Protein AF-A0A1Q9NKZ4-F1 (afdb_monomer)

Structure (mmCIF, N/CA/C/O backbone):
data_AF-A0A1Q9NKZ4-F1
#
_entry.id   AF-A0A1Q9NKZ4-F1
#
loop_
_atom_site.group_PDB
_atom_site.id
_atom_site.type_symbol
_atom_site.label_atom_id
_atom_site.label_alt_id
_atom_site.label_comp_id
_atom_site.label_asym_id
_atom_site.label_entity_id
_atom_site.label_seq_id
_atom_site.pdbx_PDB_ins_code
_atom_site.Cartn_x
_atom_site.Cartn_y
_atom_site.Cartn_z
_atom_site.occupancy
_atom_site.B_iso_or_equiv
_atom_site.auth_seq_id
_atom_site.auth_comp_id
_atom_site.auth_asym_id
_atom_site.auth_atom_id
_atom_site.pdbx_PDB_model_num
ATOM 1 N N . MET A 1 1 ? -0.875 -18.497 0.928 1.00 73.12 1 MET A N 1
ATOM 2 C CA . MET A 1 1 ? -2.050 -17.996 1.676 1.00 73.12 1 MET A CA 1
ATOM 3 C C . MET A 1 1 ? -1.847 -16.535 2.075 1.00 73.12 1 MET A C 1
ATOM 5 O O . MET A 1 1 ? -0.820 -16.204 2.656 1.00 73.12 1 MET A O 1
ATOM 9 N N . ALA A 1 2 ? -2.786 -15.655 1.730 1.00 80.00 2 ALA A N 1
ATOM 10 C CA . ALA A 1 2 ? -2.734 -14.217 1.984 1.00 80.00 2 ALA A CA 1
ATOM 11 C C . ALA A 1 2 ? -3.892 -13.766 2.884 1.00 80.00 2 ALA A C 1
ATOM 13 O O . ALA A 1 2 ? -4.995 -14.306 2.814 1.00 80.00 2 ALA A O 1
ATOM 14 N N . LEU A 1 3 ? -3.648 -12.725 3.686 1.00 79.56 3 LEU A N 1
ATOM 15 C CA . LEU A 1 3 ? -4.681 -12.035 4.457 1.00 79.56 3 LEU A CA 1
ATOM 16 C C . LEU A 1 3 ? -4.983 -10.677 3.833 1.00 79.56 3 LEU A C 1
ATOM 18 O O . LEU A 1 3 ? -4.076 -9.881 3.571 1.00 79.56 3 LEU A O 1
ATOM 22 N N . ARG A 1 4 ? -6.266 -10.387 3.616 1.00 81.00 4 ARG A N 1
ATOM 23 C CA . ARG A 1 4 ? -6.719 -9.086 3.122 1.00 81.00 4 ARG A CA 1
ATOM 24 C C . ARG A 1 4 ? -7.799 -8.502 3.993 1.00 81.00 4 ARG A C 1
ATOM 26 O O . ARG A 1 4 ? -8.715 -9.177 4.443 1.00 81.00 4 ARG A O 1
ATOM 33 N N . THR A 1 5 ? -7.703 -7.195 4.144 1.00 84.19 5 THR A N 1
ATOM 34 C CA . THR A 1 5 ? -8.492 -6.458 5.106 1.00 84.19 5 THR A CA 1
ATOM 35 C C . THR A 1 5 ? -9.286 -5.379 4.396 1.00 84.19 5 THR A C 1
ATOM 37 O O . THR A 1 5 ? -8.714 -4.552 3.685 1.00 84.19 5 THR A O 1
ATOM 40 N N . TYR A 1 6 ? -10.601 -5.373 4.599 1.00 84.00 6 TYR A N 1
ATOM 41 C CA . TYR A 1 6 ? -11.506 -4.406 3.992 1.00 84.00 6 TYR A CA 1
ATOM 42 C C . TYR A 1 6 ? -12.387 -3.763 5.049 1.00 84.00 6 TYR A C 1
ATOM 44 O O . TYR A 1 6 ? -13.108 -4.450 5.766 1.00 84.00 6 TYR A O 1
ATOM 52 N N . THR A 1 7 ? -12.360 -2.436 5.111 1.00 84.12 7 THR A N 1
ATOM 53 C CA . THR A 1 7 ? -13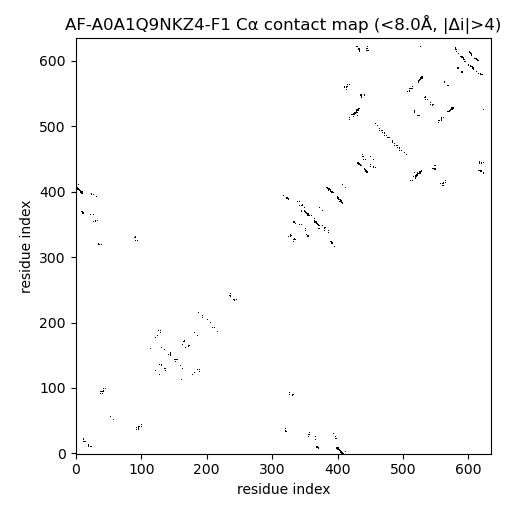.231 -1.668 5.998 1.00 84.12 7 THR A CA 1
ATOM 54 C C . THR A 1 7 ? -14.504 -1.269 5.258 1.00 84.12 7 THR A C 1
ATOM 56 O O . THR A 1 7 ? -14.454 -0.788 4.125 1.00 84.12 7 THR A O 1
ATOM 59 N N . THR A 1 8 ? -15.647 -1.483 5.896 1.00 85.56 8 THR A N 1
ATOM 60 C CA . THR A 1 8 ? -16.970 -1.094 5.416 1.00 85.56 8 THR A CA 1
ATOM 61 C C . THR A 1 8 ? -17.792 -0.516 6.564 1.00 85.56 8 THR A C 1
ATOM 63 O O . THR A 1 8 ? -17.662 -0.943 7.710 1.00 85.56 8 THR A O 1
ATOM 66 N N . GLY A 1 9 ? -18.647 0.457 6.259 1.00 85.81 9 GLY A N 1
ATOM 67 C CA . GLY A 1 9 ? -19.588 0.999 7.232 1.00 85.81 9 GLY A CA 1
ATOM 68 C C . GLY A 1 9 ? -20.774 0.061 7.460 1.00 85.81 9 GLY A C 1
ATOM 69 O O . GLY A 1 9 ? -21.136 -0.754 6.603 1.00 85.81 9 GLY A O 1
ATOM 70 N N . LEU A 1 10 ? -21.431 0.213 8.606 1.00 88.69 10 LEU A N 1
ATOM 71 C CA . LEU A 1 10 ? -22.692 -0.467 8.884 1.00 88.69 10 LEU A CA 1
ATOM 72 C C . LEU A 1 10 ? -23.854 0.149 8.096 1.00 88.69 10 LEU A C 1
ATOM 74 O O . LEU A 1 10 ? -24.094 1.356 8.117 1.00 88.69 10 LEU A O 1
ATOM 78 N N . SER A 1 11 ? -24.609 -0.694 7.390 1.00 91.31 11 SER A N 1
ATOM 79 C CA . SER A 1 11 ? -25.765 -0.263 6.613 1.00 91.31 11 SER A CA 1
ATOM 80 C C . SER A 1 11 ? -27.011 -0.205 7.490 1.00 91.31 11 SER A C 1
ATOM 82 O O . SER A 1 11 ? -27.453 -1.215 8.036 1.00 91.31 11 SER A O 1
ATOM 84 N N . LEU A 1 12 ? -27.604 0.989 7.554 1.00 92.00 12 LEU A N 1
ATOM 85 C CA . LEU A 1 12 ? -28.884 1.263 8.214 1.00 92.00 12 LEU A CA 1
ATOM 86 C C . LEU A 1 12 ? -30.020 1.496 7.207 1.00 92.00 12 LEU A C 1
ATOM 88 O O . LEU A 1 12 ? -31.073 2.012 7.565 1.00 92.00 12 LEU A O 1
ATOM 92 N N . LYS A 1 13 ? -29.811 1.172 5.923 1.00 90.94 13 LYS A N 1
ATOM 93 C CA . LYS A 1 13 ? -30.791 1.466 4.862 1.00 90.94 13 LYS A CA 1
ATOM 94 C C . LYS A 1 13 ? -32.123 0.731 5.054 1.00 90.94 13 LYS A C 1
ATOM 96 O O . LYS A 1 13 ? -33.123 1.202 4.533 1.00 90.94 13 LYS A O 1
ATOM 101 N N . HIS A 1 14 ? -32.124 -0.384 5.787 1.00 92.50 14 HIS A N 1
ATOM 102 C CA . HIS A 1 14 ? -33.332 -1.140 6.129 1.00 92.50 14 HIS A CA 1
ATOM 103 C C . HIS A 1 14 ? -34.149 -0.515 7.265 1.00 92.50 14 HIS A C 1
ATOM 105 O O . HIS A 1 14 ? -35.257 -0.972 7.498 1.00 92.50 14 HIS A O 1
ATOM 111 N N . PHE A 1 15 ? -33.633 0.513 7.946 1.00 92.44 15 PHE A N 1
ATOM 112 C CA . PHE A 1 15 ? -34.427 1.327 8.864 1.00 92.44 15 PHE A CA 1
ATOM 113 C C . PHE A 1 15 ? -35.112 2.485 8.115 1.00 92.44 15 PHE A C 1
ATOM 115 O O . PHE A 1 15 ? -34.495 3.051 7.189 1.00 92.44 15 PHE A O 1
ATOM 122 N N . PRO A 1 16 ? -36.324 2.890 8.545 1.00 94.75 16 PRO A N 1
ATOM 123 C CA . PRO A 1 16 ? -36.977 4.126 8.119 1.00 94.75 16 PRO A CA 1
ATOM 124 C C . PRO A 1 16 ? -36.051 5.345 8.235 1.00 94.75 16 PRO A C 1
ATOM 126 O O . PRO A 1 16 ? -35.222 5.441 9.142 1.00 94.75 16 PRO A O 1
ATOM 129 N N . GLN A 1 17 ? -36.143 6.286 7.291 1.00 92.81 17 GLN A N 1
ATOM 130 C CA . GLN A 1 17 ? -35.188 7.398 7.185 1.00 92.81 17 GLN A CA 1
ATOM 131 C C . GLN A 1 17 ? -35.149 8.293 8.434 1.00 92.81 17 GLN A C 1
ATOM 133 O O . GLN A 1 17 ? -34.065 8.722 8.836 1.00 92.81 17 GLN A O 1
ATOM 138 N N . ASN A 1 18 ? -36.303 8.523 9.059 1.00 93.31 18 ASN A N 1
ATOM 139 C CA . ASN A 1 18 ? -36.465 9.258 10.317 1.00 93.31 18 ASN A CA 1
ATOM 140 C C . ASN A 1 18 ? -35.769 8.566 11.508 1.00 93.31 18 ASN A C 1
ATOM 142 O O . ASN A 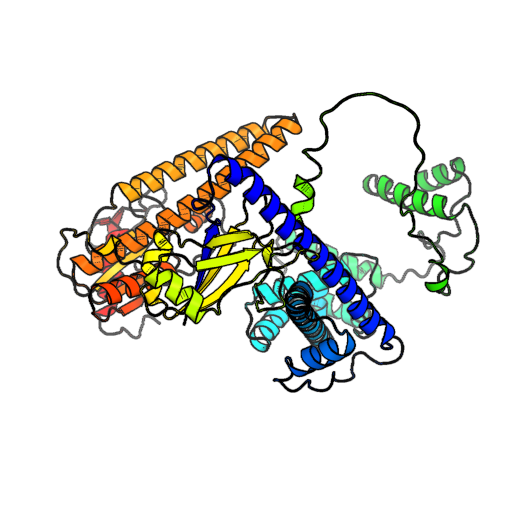1 18 ? -35.218 9.242 12.376 1.00 93.31 18 ASN A O 1
ATOM 146 N N . GLU A 1 19 ? -35.698 7.234 11.525 1.00 93.69 19 GLU A N 1
ATOM 147 C CA . GLU A 1 19 ? -35.093 6.463 12.619 1.00 93.69 19 GLU A CA 1
ATOM 148 C C . GLU A 1 19 ? -33.574 6.309 12.500 1.00 93.69 19 GLU A C 1
ATOM 150 O O . GLU A 1 19 ? -32.872 6.198 13.511 1.00 93.69 19 GLU A O 1
ATOM 155 N N . ARG A 1 20 ? -33.031 6.343 11.274 1.00 93.69 20 ARG A N 1
ATOM 156 C CA . ARG A 1 20 ? -31.603 6.073 11.000 1.00 93.69 20 ARG A CA 1
ATOM 157 C C . ARG A 1 20 ? -30.660 6.876 11.889 1.00 93.69 20 ARG A C 1
ATOM 159 O O . ARG A 1 20 ? -29.646 6.347 12.336 1.00 93.69 20 ARG A O 1
ATOM 166 N N . ARG A 1 21 ? -30.975 8.147 12.161 1.00 92.06 21 ARG A N 1
ATOM 167 C CA . ARG A 1 21 ? -30.136 9.016 13.004 1.00 92.06 21 ARG A CA 1
ATOM 168 C C . ARG A 1 21 ? -30.126 8.566 14.466 1.00 92.06 21 ARG A C 1
ATOM 170 O O . ARG A 1 21 ? -29.067 8.604 15.091 1.00 92.06 21 ARG A O 1
ATOM 177 N N . SER A 1 22 ? -31.276 8.143 14.991 1.00 93.38 22 SER A N 1
ATOM 178 C CA . SER A 1 22 ? -31.408 7.619 16.355 1.00 93.38 22 SER A CA 1
ATOM 179 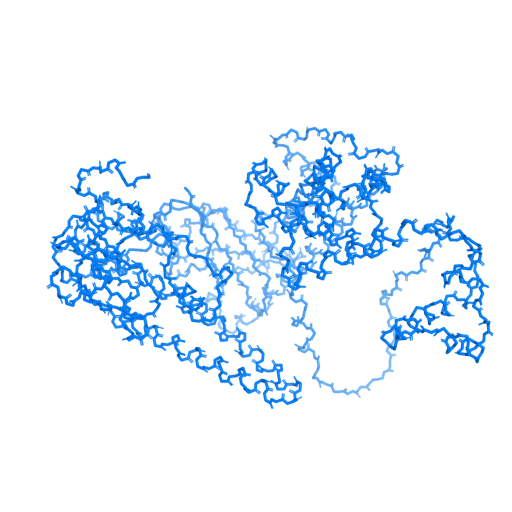C C . SER A 1 22 ? -30.664 6.290 16.497 1.00 93.38 22 SER A C 1
ATOM 181 O O . SER A 1 22 ? -29.792 6.157 17.356 1.00 93.38 22 SER A O 1
ATOM 183 N N . VAL A 1 23 ? -30.893 5.361 15.561 1.00 92.81 23 VAL A N 1
ATOM 184 C CA . VAL A 1 23 ? -30.215 4.057 15.516 1.00 92.81 23 VAL A CA 1
ATOM 185 C C . VAL A 1 23 ? -28.698 4.222 15.445 1.00 92.81 23 VAL A C 1
ATOM 187 O O . VAL A 1 23 ? -27.968 3.584 16.198 1.00 92.81 23 VAL A O 1
ATOM 190 N N . LYS A 1 24 ? -28.216 5.126 14.587 1.00 92.69 24 LYS A N 1
ATOM 191 C CA . LYS A 1 24 ? -26.790 5.421 14.424 1.00 92.69 24 LYS A CA 1
ATOM 192 C C . LYS A 1 24 ? -26.151 5.948 15.717 1.00 92.69 24 LYS A C 1
ATOM 194 O O . LYS A 1 24 ? -25.075 5.496 16.095 1.00 92.69 24 LYS A O 1
ATOM 199 N N . ARG A 1 25 ? -26.826 6.857 16.431 1.00 91.56 25 ARG A N 1
ATOM 200 C CA . ARG A 1 25 ? -26.368 7.357 17.742 1.00 91.56 25 ARG A CA 1
ATOM 201 C C . ARG A 1 25 ? -26.364 6.261 18.804 1.00 91.56 25 ARG A C 1
ATOM 203 O O . ARG A 1 25 ? -25.376 6.132 19.518 1.00 91.56 25 ARG A O 1
ATOM 210 N N . ARG A 1 26 ? -27.435 5.463 18.889 1.00 92.88 26 ARG A N 1
ATOM 211 C CA . ARG A 1 26 ? -27.538 4.360 19.857 1.00 92.88 26 ARG A CA 1
ATOM 212 C C . ARG A 1 26 ? -26.445 3.319 19.613 1.00 92.88 26 ARG A C 1
ATOM 214 O O . ARG A 1 26 ? -25.770 2.918 20.549 1.00 92.88 26 ARG A O 1
ATOM 221 N N . LEU A 1 27 ? -26.204 2.955 18.355 1.00 89.69 27 LEU A N 1
ATOM 222 C CA . LEU A 1 27 ? -25.117 2.065 17.952 1.00 89.69 27 LEU A CA 1
ATOM 223 C C . LEU A 1 27 ? -23.740 2.613 18.359 1.00 89.69 27 LEU A C 1
ATOM 225 O O . LEU A 1 27 ? -22.953 1.890 18.965 1.00 89.69 27 LEU A O 1
ATOM 229 N N . ALA A 1 28 ? -23.452 3.884 18.062 1.00 87.06 28 ALA A N 1
ATOM 230 C CA . ALA A 1 28 ? -22.193 4.511 18.459 1.00 87.06 28 ALA A CA 1
ATOM 231 C C . ALA A 1 28 ? -22.022 4.526 19.988 1.00 87.06 28 ALA A C 1
ATOM 233 O O . ALA A 1 28 ? -20.943 4.208 20.481 1.00 87.06 28 ALA A O 1
ATOM 234 N N . ALA A 1 29 ? -23.091 4.816 20.735 1.00 87.38 29 ALA A N 1
ATOM 235 C CA . ALA A 1 29 ? -23.091 4.778 22.195 1.00 87.38 29 ALA A CA 1
ATOM 236 C C . ALA A 1 29 ? -22.819 3.368 22.745 1.00 87.38 29 ALA A C 1
ATOM 238 O O . ALA A 1 29 ? -22.001 3.231 23.650 1.00 87.38 29 ALA A O 1
ATOM 239 N N . ILE A 1 30 ? -23.425 2.321 22.167 1.00 84.62 30 ILE A N 1
ATOM 240 C CA . ILE A 1 30 ? -23.132 0.923 22.529 1.00 84.62 30 ILE A CA 1
ATOM 241 C C . ILE A 1 30 ? -21.640 0.640 22.330 1.00 84.62 30 ILE A C 1
ATOM 243 O O . ILE A 1 30 ? -20.971 0.184 23.252 1.00 84.62 30 ILE A O 1
ATOM 247 N N . VAL A 1 31 ? -21.085 0.946 21.152 1.00 79.38 31 VAL A N 1
ATOM 248 C CA . VAL A 1 31 ? -19.670 0.661 20.858 1.00 79.38 31 VAL A CA 1
ATOM 249 C C . VAL A 1 31 ? -18.724 1.491 21.732 1.00 79.38 31 VAL A C 1
ATOM 251 O O . VAL A 1 31 ? -17.673 0.990 22.116 1.00 79.38 31 VAL A O 1
ATOM 254 N N . LEU A 1 32 ? -19.086 2.723 22.101 1.00 76.75 32 LEU A N 1
ATOM 255 C CA . LEU A 1 32 ? -18.313 3.545 23.039 1.00 76.75 32 LEU A CA 1
ATOM 256 C C . LEU A 1 32 ? -18.396 3.052 24.486 1.00 76.75 32 LEU A C 1
ATOM 258 O O . LEU A 1 32 ? -17.395 3.129 25.186 1.00 76.75 32 LEU A O 1
ATOM 262 N N . GLN A 1 33 ? -19.534 2.522 24.936 1.00 80.12 33 GLN A N 1
ATOM 263 C CA . GLN A 1 33 ? -19.623 1.909 26.263 1.00 80.12 33 GLN A CA 1
ATOM 264 C C . GLN A 1 33 ? -18.733 0.663 26.325 1.00 80.12 33 GLN A C 1
ATOM 266 O O . GLN A 1 33 ? -17.934 0.509 27.244 1.00 80.12 33 GLN A O 1
ATOM 271 N N . LEU A 1 34 ? -18.805 -0.193 25.299 1.00 67.69 34 LEU A N 1
ATOM 272 C CA . LEU A 1 34 ? -17.916 -1.351 25.173 1.00 67.69 34 LEU A CA 1
ATOM 273 C C . LEU A 1 34 ? -16.448 -0.914 25.091 1.00 67.69 34 LEU A C 1
ATOM 275 O O . LEU A 1 34 ? -15.596 -1.527 25.740 1.00 67.69 34 LEU A O 1
ATOM 279 N N . SER A 1 35 ? -16.200 0.164 24.331 1.00 62.88 35 SER A N 1
ATOM 280 C CA . SER A 1 35 ? -15.070 1.112 24.386 1.00 62.88 35 SER A CA 1
ATOM 281 C C . SER A 1 35 ? -14.277 1.133 25.686 1.00 62.88 35 SER A C 1
ATOM 283 O O . SER A 1 35 ? -13.170 0.610 25.875 1.00 62.88 35 SER A O 1
ATOM 285 N N . ASP A 1 36 ? -14.968 1.786 26.603 1.00 64.06 36 ASP A N 1
ATOM 286 C CA . ASP A 1 36 ? -14.451 2.267 27.857 1.00 64.06 36 ASP A CA 1
ATOM 287 C C . ASP A 1 36 ? -14.375 1.120 28.863 1.00 64.06 36 ASP A C 1
ATOM 289 O O . ASP A 1 36 ? -13.363 0.992 29.545 1.00 64.06 36 ASP A O 1
ATOM 293 N N . GLU A 1 37 ? -15.356 0.213 28.876 1.00 63.00 37 GLU A N 1
ATOM 294 C CA . GLU A 1 37 ? 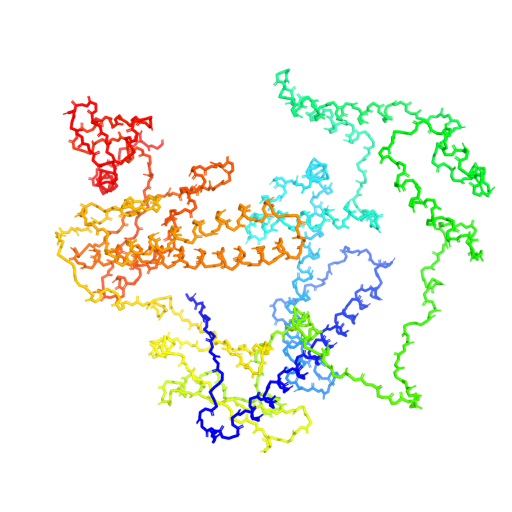-15.322 -0.976 29.735 1.00 63.00 37 GLU A CA 1
ATOM 295 C C . GLU A 1 37 ? -14.153 -1.910 29.396 1.00 63.00 37 GLU A C 1
ATOM 297 O O . GLU A 1 37 ? -13.439 -2.357 30.292 1.00 63.00 37 GLU A O 1
ATOM 302 N N . ASN A 1 38 ? -13.874 -2.154 28.111 1.00 56.78 38 ASN A N 1
ATOM 303 C CA . ASN A 1 38 ? -12.711 -2.957 27.719 1.00 56.78 38 ASN A CA 1
ATOM 304 C C . ASN A 1 38 ? -11.395 -2.287 28.135 1.00 56.78 38 ASN A C 1
ATOM 306 O O . ASN A 1 38 ? -10.485 -2.947 28.622 1.00 56.78 38 ASN A O 1
ATOM 310 N N . THR A 1 39 ? -11.311 -0.963 27.984 1.00 53.22 39 THR A N 1
ATOM 311 C CA . THR A 1 39 ? -10.132 -0.192 28.396 1.00 53.22 39 THR A CA 1
ATOM 312 C C . THR A 1 39 ? -9.920 -0.279 29.909 1.00 53.22 39 THR A C 1
ATOM 314 O O . THR A 1 39 ? -8.810 -0.589 30.335 1.00 53.22 39 THR A O 1
ATOM 317 N N . LYS A 1 40 ? -10.978 -0.099 30.716 1.00 59.50 40 LYS A N 1
ATOM 318 C CA . LYS A 1 40 ? -10.930 -0.258 32.180 1.00 59.50 40 LYS A CA 1
ATOM 319 C C . LYS A 1 40 ? -10.479 -1.662 32.578 1.00 59.50 40 LYS A C 1
ATOM 321 O O . LYS A 1 40 ? -9.603 -1.799 33.424 1.00 59.50 40 LYS A O 1
ATOM 326 N N . HIS A 1 41 ? -11.028 -2.701 31.947 1.00 52.75 41 HIS A N 1
ATOM 327 C CA . HIS A 1 41 ? -10.643 -4.085 32.226 1.00 52.75 41 HIS A CA 1
ATOM 328 C C . HIS A 1 41 ? -9.199 -4.386 31.825 1.00 52.75 41 HIS A C 1
ATOM 330 O O . HIS A 1 41 ? -8.467 -4.969 32.617 1.00 52.75 41 HIS A O 1
ATOM 336 N N . CYS A 1 42 ? -8.751 -3.960 30.640 1.00 49.00 42 CYS A N 1
ATOM 337 C CA . CYS A 1 42 ? -7.352 -4.107 30.240 1.00 49.00 42 CYS A CA 1
ATOM 338 C C . CYS A 1 42 ? -6.414 -3.355 31.190 1.00 49.00 42 CYS A C 1
ATOM 340 O O . CYS A 1 42 ? -5.367 -3.889 31.525 1.00 49.00 42 CYS A O 1
ATOM 342 N N . GLN A 1 43 ? -6.777 -2.155 31.651 1.00 51.22 43 GLN A N 1
ATOM 343 C CA . GLN A 1 43 ? -5.992 -1.395 32.629 1.00 51.22 43 GLN A CA 1
ATOM 344 C C . GLN A 1 43 ? -5.951 -2.077 33.996 1.00 51.22 43 GLN A C 1
ATOM 346 O O . GLN A 1 43 ? -4.877 -2.158 34.585 1.00 51.22 43 GLN A O 1
ATOM 351 N N . LYS A 1 44 ? -7.092 -2.579 34.481 1.00 52.94 44 LYS A N 1
ATOM 352 C CA . LYS A 1 44 ? -7.190 -3.325 35.739 1.00 52.94 44 LYS A CA 1
ATOM 353 C C . LYS A 1 44 ? -6.353 -4.598 35.677 1.00 52.94 44 LYS A C 1
ATOM 355 O O . LYS A 1 44 ? -5.535 -4.816 36.553 1.00 52.94 44 LYS A O 1
ATOM 360 N N . HIS A 1 45 ? -6.491 -5.389 34.618 1.00 49.25 45 HIS A N 1
ATOM 361 C CA . HIS A 1 45 ? -5.722 -6.619 34.468 1.00 49.25 45 HIS A CA 1
ATOM 362 C C . HIS A 1 45 ? -4.246 -6.369 34.157 1.00 49.25 45 HIS A C 1
ATOM 364 O O . HIS A 1 45 ? -3.406 -7.146 34.581 1.00 49.25 45 HIS A O 1
ATOM 370 N N . ALA A 1 46 ? -3.898 -5.293 33.448 1.00 45.47 46 ALA A N 1
ATOM 371 C CA . ALA A 1 46 ? -2.505 -4.883 33.311 1.00 45.47 46 ALA A CA 1
ATOM 372 C C . ALA A 1 46 ? -1.918 -4.519 34.678 1.00 45.47 46 ALA A C 1
ATOM 374 O O . ALA A 1 46 ? -0.812 -4.948 34.968 1.00 45.47 46 ALA A O 1
ATOM 375 N N . HIS A 1 47 ? -2.665 -3.806 35.528 1.00 48.84 47 HIS A N 1
ATOM 376 C CA . HIS A 1 47 ? -2.263 -3.568 36.915 1.00 48.84 47 HIS A CA 1
ATOM 377 C C . HIS A 1 47 ? -2.168 -4.865 37.713 1.00 48.84 47 HIS A C 1
ATOM 379 O O . HIS A 1 47 ? -1.188 -5.041 38.406 1.00 48.84 47 HIS A O 1
ATOM 385 N N . GLU A 1 48 ? -3.117 -5.794 37.600 1.00 47.97 48 GLU A N 1
ATOM 386 C CA . GLU A 1 48 ? -3.051 -7.087 38.297 1.00 47.97 48 GLU A CA 1
ATOM 387 C C . GLU A 1 48 ? -1.871 -7.938 37.823 1.00 47.97 48 GLU A C 1
ATOM 389 O O . GLU A 1 48 ? -1.242 -8.586 38.640 1.00 47.97 48 GLU A O 1
ATOM 394 N N . VAL A 1 49 ? -1.541 -7.930 36.527 1.00 44.97 49 VAL A N 1
ATOM 395 C CA . VAL A 1 49 ? -0.369 -8.634 35.985 1.00 44.97 49 VAL A CA 1
ATOM 396 C C . VAL A 1 49 ? 0.918 -7.948 36.422 1.00 44.97 49 VAL A C 1
ATOM 398 O O . VAL A 1 49 ? 1.855 -8.632 36.799 1.00 44.97 49 VAL A O 1
ATOM 401 N N . VAL A 1 50 ? 0.980 -6.616 36.387 1.00 44.56 50 VAL A N 1
ATOM 402 C CA . VAL A 1 50 ? 2.133 -5.853 36.883 1.00 44.56 50 VAL A CA 1
ATOM 403 C C . VAL A 1 50 ? 2.315 -6.094 38.379 1.00 44.56 50 VAL A C 1
ATOM 405 O O . VAL A 1 50 ? 3.413 -6.432 38.787 1.00 44.56 50 VAL A O 1
ATOM 408 N N . ASN A 1 51 ? 1.246 -6.016 39.168 1.00 47.12 51 ASN A N 1
ATOM 409 C CA . ASN A 1 51 ? 1.263 -6.299 40.598 1.00 47.12 51 ASN A CA 1
ATOM 410 C C . ASN A 1 51 ? 1.606 -7.758 40.862 1.00 47.12 51 ASN A C 1
ATOM 412 O O . ASN A 1 51 ? 2.430 -7.998 41.709 1.00 47.12 51 ASN A O 1
ATOM 416 N N . TYR A 1 52 ? 1.079 -8.727 40.114 1.00 43.19 52 TYR A N 1
ATOM 417 C CA . TYR A 1 52 ? 1.483 -10.129 40.241 1.00 43.19 52 TYR A CA 1
ATOM 418 C C . TYR A 1 52 ? 2.970 -10.306 39.923 1.00 43.19 52 TYR A C 1
ATOM 420 O O . TYR A 1 52 ? 3.669 -10.981 40.657 1.00 43.19 52 TYR A O 1
ATOM 428 N N . LEU A 1 53 ? 3.480 -9.674 38.864 1.00 40.84 53 LEU A N 1
ATOM 429 C CA . LEU A 1 53 ? 4.903 -9.723 38.523 1.00 40.84 53 LEU A CA 1
ATOM 430 C C . LEU A 1 53 ? 5.786 -9.023 39.568 1.00 40.84 53 LEU A C 1
ATOM 432 O O . LEU A 1 53 ? 6.937 -9.406 39.704 1.00 40.84 53 LEU A O 1
ATOM 436 N N . ILE A 1 54 ? 5.267 -8.019 40.279 1.00 43.91 54 ILE A N 1
ATOM 437 C CA . ILE A 1 54 ? 5.964 -7.303 41.360 1.00 43.91 54 ILE A CA 1
ATOM 438 C C . ILE A 1 54 ? 5.865 -8.073 42.693 1.00 43.91 54 ILE A C 1
ATOM 440 O O . ILE A 1 54 ? 6.869 -8.222 43.378 1.00 43.91 54 ILE A O 1
ATOM 444 N N . ASP A 1 55 ? 4.680 -8.589 43.031 1.00 41.81 55 ASP A N 1
ATOM 445 C CA . ASP A 1 55 ? 4.331 -9.303 44.269 1.00 41.81 55 ASP A CA 1
ATOM 446 C C . ASP A 1 55 ? 4.807 -10.766 44.257 1.00 41.81 55 ASP A C 1
ATOM 448 O O . ASP A 1 55 ? 4.919 -11.375 45.316 1.00 41.81 55 ASP A O 1
ATOM 452 N N . GLN A 1 56 ? 5.129 -11.348 43.093 1.00 39.25 56 GLN A N 1
ATOM 453 C CA . GLN A 1 56 ? 5.819 -12.646 42.980 1.00 39.25 56 GLN A CA 1
ATOM 454 C C . GLN A 1 56 ? 7.325 -12.556 43.299 1.00 39.25 56 GLN A C 1
ATOM 456 O O . GLN A 1 56 ? 8.125 -13.284 42.723 1.00 39.25 56 GLN A O 1
ATOM 461 N N . ASP A 1 57 ? 7.702 -11.709 44.258 1.00 38.56 57 ASP A N 1
ATOM 462 C CA . ASP A 1 57 ? 9.003 -11.768 44.929 1.00 38.56 57 ASP A CA 1
ATOM 463 C C . ASP A 1 57 ? 10.216 -11.541 43.996 1.00 38.56 57 ASP A C 1
ATOM 465 O O . ASP A 1 57 ? 11.188 -12.299 43.990 1.00 38.56 57 ASP A O 1
ATOM 469 N N . ILE A 1 58 ? 10.200 -10.439 43.230 1.00 40.50 58 ILE A N 1
ATOM 470 C CA . ILE A 1 58 ? 11.410 -9.942 42.533 1.00 40.50 58 ILE A CA 1
ATOM 471 C C . ILE A 1 58 ? 12.519 -9.564 43.534 1.00 40.50 58 ILE A C 1
ATOM 473 O O . ILE A 1 58 ? 13.694 -9.562 43.171 1.00 40.50 58 ILE A O 1
ATOM 477 N N . ASP A 1 59 ? 12.175 -9.295 44.795 1.00 39.66 59 ASP A N 1
ATOM 478 C CA . ASP A 1 59 ? 13.167 -8.964 45.819 1.00 39.66 59 ASP A CA 1
ATOM 479 C C . ASP A 1 59 ? 13.904 -10.198 46.378 1.00 39.66 59 ASP A C 1
ATOM 481 O O . ASP A 1 59 ? 14.985 -10.026 46.939 1.00 39.66 59 ASP A O 1
ATOM 485 N N . ASN A 1 60 ? 13.408 -11.431 46.175 1.00 36.22 60 ASN A N 1
ATOM 486 C CA . ASN A 1 60 ? 14.061 -12.645 46.697 1.00 36.22 60 ASN A CA 1
ATOM 487 C C . ASN A 1 60 ? 14.357 -13.743 45.665 1.00 36.22 60 ASN A C 1
ATOM 489 O O . ASN A 1 60 ? 15.206 -14.594 45.936 1.00 36.22 60 ASN A O 1
ATOM 493 N N . HIS A 1 61 ? 13.753 -13.720 44.474 1.00 32.34 61 HIS A N 1
ATOM 494 C CA . HIS A 1 61 ? 14.113 -14.644 43.401 1.00 32.34 61 HIS A CA 1
ATOM 495 C C . HIS A 1 61 ? 14.803 -13.918 42.250 1.00 32.34 61 HIS A C 1
ATOM 497 O O . HIS A 1 61 ? 14.234 -13.098 41.530 1.00 32.34 61 HIS A O 1
ATOM 503 N N . CYS A 1 62 ? 16.078 -14.267 42.081 1.00 35.19 62 CYS A N 1
ATOM 504 C CA . CYS A 1 62 ? 16.885 -13.943 40.921 1.00 35.19 62 CYS A CA 1
ATOM 505 C C . CYS A 1 62 ? 16.050 -14.175 39.649 1.00 35.19 62 CYS A C 1
ATOM 507 O O . CYS A 1 62 ? 15.485 -15.250 39.459 1.00 35.19 62 CYS A O 1
ATOM 509 N N . VAL A 1 63 ? 16.017 -13.197 38.740 1.00 38.34 63 VAL A N 1
ATOM 510 C CA . VAL A 1 63 ? 15.325 -13.236 37.428 1.00 38.34 63 VAL A CA 1
ATOM 511 C C . VAL A 1 63 ? 15.776 -14.427 36.537 1.00 38.34 63 VAL A C 1
ATOM 513 O O . VAL A 1 63 ? 15.280 -14.607 35.424 1.00 38.34 63 VAL A O 1
ATOM 516 N N . MET A 1 64 ? 16.702 -15.246 37.037 1.00 36.06 64 MET A N 1
ATOM 517 C CA . MET A 1 64 ? 17.363 -16.395 36.429 1.00 36.06 64 MET A CA 1
ATOM 518 C C . MET A 1 64 ? 16.594 -17.714 36.534 1.00 36.06 64 MET A C 1
ATOM 520 O O . MET A 1 64 ? 16.971 -18.647 35.827 1.00 36.06 64 MET A O 1
ATOM 524 N N . ASP A 1 65 ? 15.531 -17.828 37.337 1.00 32.22 65 ASP A N 1
ATOM 525 C CA . ASP A 1 65 ? 14.768 -19.076 37.304 1.00 32.22 65 ASP A CA 1
ATOM 526 C C . ASP A 1 65 ? 14.012 -19.193 35.968 1.00 32.22 65 ASP A C 1
ATOM 528 O O . ASP A 1 65 ? 13.323 -18.249 35.545 1.00 32.22 65 ASP A O 1
ATOM 532 N N . PRO A 1 66 ? 14.152 -20.326 35.252 1.00 32.88 66 PRO A N 1
ATOM 533 C CA . PRO A 1 66 ? 13.415 -20.552 34.026 1.00 32.88 66 PRO A CA 1
ATOM 534 C C . PRO A 1 66 ? 11.930 -20.466 34.361 1.00 32.88 66 PRO A C 1
ATOM 536 O O . PRO A 1 66 ? 11.420 -21.221 35.189 1.00 32.88 66 PRO A O 1
ATOM 539 N N . VAL A 1 67 ? 11.211 -19.557 33.696 1.00 36.03 67 VAL A N 1
ATOM 540 C CA . VAL A 1 67 ? 9.751 -19.648 33.653 1.00 36.03 67 VAL A CA 1
ATOM 541 C C . VAL A 1 67 ? 9.473 -21.000 33.018 1.00 36.03 67 VAL A C 1
ATOM 543 O O . VAL A 1 67 ? 9.687 -21.151 31.813 1.00 36.03 67 VAL A O 1
ATOM 546 N N . ALA A 1 68 ? 9.098 -21.977 33.852 1.00 33.47 68 ALA A N 1
ATOM 547 C CA . ALA A 1 68 ? 8.911 -23.364 33.457 1.00 33.47 68 ALA A CA 1
ATOM 548 C C . ALA A 1 68 ? 8.183 -23.396 32.119 1.00 33.47 68 ALA A C 1
ATOM 550 O O . ALA A 1 68 ? 7.152 -22.728 31.980 1.00 33.47 68 ALA A O 1
ATOM 551 N N . GLU A 1 69 ? 8.762 -24.102 31.141 1.00 33.41 69 GLU A N 1
ATOM 552 C CA . GLU A 1 69 ? 8.259 -24.167 29.775 1.00 33.41 69 GLU A CA 1
ATOM 553 C C . GLU A 1 69 ? 6.742 -24.336 29.803 1.00 33.41 69 GLU A C 1
ATOM 555 O O . GLU A 1 69 ? 6.199 -25.407 30.098 1.00 33.41 69 GLU A O 1
ATOM 560 N N . VAL A 1 70 ? 6.023 -23.249 29.512 1.00 36.69 70 VAL A N 1
ATOM 561 C CA . VAL A 1 70 ? 4.582 -23.325 29.329 1.00 36.69 70 VAL A CA 1
ATOM 562 C C . VAL A 1 70 ? 4.404 -23.980 27.974 1.00 36.69 70 VAL A C 1
ATOM 564 O O . VAL A 1 70 ? 4.303 -23.299 26.954 1.00 36.69 70 VAL A O 1
ATOM 567 N N . ASN A 1 71 ? 4.429 -25.316 28.003 1.00 30.53 71 ASN A N 1
ATOM 568 C CA . ASN A 1 71 ? 4.228 -26.241 26.901 1.00 30.53 71 ASN A CA 1
ATOM 569 C C . ASN A 1 71 ? 3.413 -25.584 25.785 1.00 30.53 71 ASN A C 1
ATOM 571 O O . ASN A 1 71 ? 2.236 -25.231 25.975 1.00 30.53 71 ASN A O 1
ATOM 575 N N . GLY A 1 72 ? 4.082 -25.390 24.645 1.00 33.69 72 GLY A N 1
ATOM 576 C CA . GLY A 1 72 ? 3.560 -24.760 23.439 1.00 33.69 72 GLY A CA 1
ATOM 577 C C . GLY A 1 72 ? 2.255 -25.419 23.011 1.00 33.69 72 GLY A C 1
ATOM 578 O O . GLY A 1 72 ? 2.240 -26.428 22.323 1.00 33.69 72 GLY A O 1
ATOM 579 N N . GLY A 1 73 ? 1.135 -24.861 23.470 1.00 31.88 73 GLY A N 1
ATOM 580 C CA . GLY A 1 73 ? -0.193 -25.433 23.242 1.00 31.88 73 GLY A CA 1
ATOM 581 C C . GLY A 1 73 ? -1.254 -25.028 24.266 1.00 31.88 73 GLY A C 1
ATOM 582 O O . GLY A 1 73 ? -2.445 -25.021 23.951 1.00 31.88 73 GLY A O 1
ATOM 583 N N . LYS A 1 74 ? -0.875 -24.596 25.475 1.00 36.62 74 LYS A N 1
ATOM 584 C CA . LYS A 1 74 ? -1.840 -24.400 26.579 1.00 36.62 74 LYS A CA 1
ATOM 585 C C . LYS A 1 74 ? -2.405 -22.985 26.756 1.00 36.62 74 LYS A C 1
ATOM 587 O O . LYS A 1 74 ? -2.998 -22.685 27.787 1.00 36.62 74 LYS A O 1
ATOM 592 N N . GLY A 1 75 ? -2.378 -22.143 25.719 1.00 34.75 75 GLY A N 1
ATOM 593 C CA . GLY A 1 75 ? -3.113 -20.865 25.726 1.00 34.75 75 GLY A CA 1
ATOM 594 C C . GLY A 1 75 ? -4.631 -21.017 25.941 1.00 34.75 75 GLY A C 1
ATOM 595 O O . GLY A 1 75 ? -5.290 -20.058 26.322 1.00 34.75 75 GLY A O 1
ATOM 596 N N . LYS A 1 76 ? -5.186 -22.222 25.732 1.00 35.22 76 LYS A N 1
ATOM 597 C CA . LYS A 1 76 ? -6.594 -22.560 26.006 1.00 35.22 76 LYS A CA 1
ATOM 598 C C . LYS A 1 76 ? -6.878 -22.946 27.467 1.00 35.22 76 LYS A C 1
ATOM 600 O O . LYS A 1 76 ? -8.009 -22.768 27.909 1.00 35.22 76 LYS A O 1
ATOM 605 N N . TYR A 1 77 ? -5.896 -23.455 28.217 1.00 34.41 77 TYR A N 1
ATOM 606 C CA . TYR A 1 77 ? -6.122 -23.983 29.572 1.00 34.41 77 TYR A CA 1
ATOM 607 C C . TYR A 1 77 ? -6.193 -22.874 30.629 1.00 34.41 77 TYR A C 1
ATOM 609 O O . TYR A 1 77 ? -7.131 -22.869 31.421 1.00 34.41 77 TYR A O 1
ATOM 617 N N . GLY A 1 78 ? -5.310 -21.869 30.561 1.00 36.81 78 GLY A N 1
ATOM 618 C CA . GLY A 1 78 ? -5.361 -20.713 31.468 1.00 36.81 78 GLY A CA 1
ATOM 619 C C . GLY A 1 78 ? -6.623 -19.861 31.288 1.00 36.81 78 GLY A C 1
ATOM 620 O O . GLY A 1 78 ? -7.227 -19.446 32.268 1.00 36.81 78 GLY A O 1
ATOM 621 N N . VAL A 1 79 ? -7.095 -19.684 30.044 1.00 40.44 79 VAL A N 1
ATOM 622 C CA . VAL A 1 79 ? -8.371 -18.999 29.750 1.00 40.44 79 VAL A CA 1
ATOM 623 C C . VAL A 1 79 ? -9.535 -19.733 30.424 1.00 40.44 79 VAL A C 1
ATOM 625 O O . VAL A 1 79 ? -10.385 -19.100 31.038 1.00 40.44 79 VAL A O 1
ATOM 628 N N . ASN A 1 80 ? -9.571 -21.066 30.336 1.00 42.31 80 ASN A N 1
ATOM 629 C CA . ASN A 1 80 ? -10.652 -21.875 30.898 1.00 42.31 80 ASN A CA 1
ATOM 630 C C . ASN A 1 80 ? -10.637 -21.915 32.434 1.00 42.31 80 ASN A C 1
ATOM 632 O O . ASN A 1 80 ? -11.705 -21.830 33.036 1.00 42.31 80 ASN A O 1
ATOM 636 N N . GLU A 1 81 ? -9.470 -22.005 33.077 1.00 42.19 81 GLU A N 1
ATOM 637 C CA . GLU A 1 81 ? -9.362 -21.914 34.542 1.00 42.19 81 GLU A CA 1
ATOM 638 C C . GLU A 1 81 ? -9.724 -20.527 35.072 1.00 42.19 81 GLU A C 1
ATOM 640 O O . GLU A 1 81 ? -10.470 -20.414 36.045 1.00 42.19 81 GLU A O 1
ATOM 645 N N . LEU A 1 82 ? -9.260 -19.462 34.412 1.00 38.56 82 LEU A N 1
ATOM 646 C CA . LEU A 1 82 ? -9.593 -18.100 34.817 1.00 38.56 82 LEU A CA 1
ATOM 647 C C . LEU A 1 82 ? -11.087 -17.817 34.597 1.00 38.56 82 LEU A C 1
ATOM 649 O O . LEU A 1 82 ? -11.743 -17.256 35.465 1.00 38.56 82 LEU A O 1
ATOM 653 N N . MET A 1 83 ? -11.676 -18.285 33.490 1.00 48.28 83 MET A N 1
ATOM 654 C CA . MET A 1 83 ? -13.127 -18.209 33.265 1.00 48.28 83 MET A CA 1
ATOM 655 C C . MET A 1 83 ? -13.930 -18.937 34.348 1.00 48.28 83 MET A C 1
ATOM 657 O O . MET A 1 83 ? -14.973 -18.431 34.765 1.00 48.28 83 MET A O 1
ATOM 661 N N . LYS A 1 84 ? -13.447 -20.100 34.812 1.00 47.62 84 LYS A N 1
ATOM 662 C CA . LYS A 1 84 ? -14.051 -20.841 35.929 1.00 47.62 84 LYS A CA 1
ATOM 663 C C . LYS A 1 84 ? -13.937 -20.075 37.250 1.00 47.62 84 LYS A C 1
ATOM 665 O O . LYS A 1 84 ? -14.910 -20.051 37.993 1.00 47.62 84 LYS A O 1
ATOM 670 N N . LYS A 1 85 ? -12.807 -19.406 37.515 1.00 44.41 85 LYS A N 1
ATOM 671 C CA . LYS A 1 85 ? -12.600 -18.592 38.728 1.00 44.41 85 LYS A CA 1
ATOM 672 C C . LYS A 1 85 ? -13.412 -17.288 38.744 1.00 44.41 85 LYS A C 1
ATOM 674 O O . LYS A 1 85 ? -13.848 -16.874 39.809 1.00 44.41 85 LYS A O 1
ATOM 679 N N . ILE A 1 86 ? -13.625 -16.637 37.594 1.00 40.31 86 ILE A N 1
ATOM 680 C CA . ILE A 1 86 ? -14.241 -15.291 37.522 1.00 40.31 86 ILE A CA 1
ATOM 681 C C . ILE A 1 86 ? -15.753 -15.340 37.196 1.00 40.31 86 ILE A C 1
ATOM 683 O O . ILE A 1 86 ? -16.452 -14.331 37.271 1.00 40.31 86 ILE A O 1
ATOM 687 N N . GLY A 1 87 ? -16.297 -16.499 36.813 1.00 37.50 87 GLY A N 1
ATOM 688 C CA . GLY A 1 87 ? -17.746 -16.730 36.723 1.00 37.50 87 GLY A CA 1
ATOM 689 C C . GLY A 1 87 ? -18.525 -15.910 35.678 1.00 37.50 87 GLY A C 1
ATOM 690 O O . GLY A 1 87 ? -19.754 -15.959 35.673 1.00 37.50 87 GLY A O 1
ATOM 691 N N . ASN A 1 88 ? -17.876 -15.156 34.775 1.00 47.69 88 ASN A N 1
ATOM 692 C CA . ASN A 1 88 ? -18.584 -14.245 33.863 1.00 47.69 88 ASN A CA 1
ATOM 693 C C . ASN A 1 88 ? -18.031 -14.244 32.423 1.00 47.69 88 ASN A C 1
ATOM 695 O O . ASN A 1 88 ? -17.051 -13.581 32.099 1.00 47.69 88 ASN A O 1
ATOM 699 N N . ALA A 1 89 ? -18.708 -14.962 31.522 1.00 41.72 89 ALA A N 1
ATOM 700 C CA . ALA A 1 89 ? -18.326 -15.147 30.116 1.00 41.72 89 ALA A CA 1
ATOM 701 C C . ALA A 1 89 ? -18.896 -14.057 29.176 1.00 41.72 89 ALA A C 1
ATOM 703 O O . ALA A 1 89 ? -19.573 -14.360 28.187 1.00 41.72 89 ALA A O 1
ATOM 704 N N . LYS A 1 90 ? -18.686 -12.770 29.490 1.00 45.66 90 LYS A N 1
ATOM 705 C CA . LYS A 1 90 ? -19.139 -11.656 28.631 1.00 45.66 90 LYS A CA 1
ATOM 706 C C . LYS A 1 90 ? -18.070 -11.277 27.592 1.00 45.66 90 LYS A C 1
ATOM 708 O O . LYS A 1 90 ? -16.883 -11.230 27.883 1.00 45.66 90 LYS A O 1
ATOM 713 N N . ASN A 1 91 ? -18.512 -10.943 26.374 1.00 41.81 91 ASN A N 1
ATOM 714 C CA . ASN A 1 91 ? -17.688 -10.656 25.179 1.00 41.81 91 ASN A CA 1
ATOM 715 C C . ASN A 1 91 ? -16.455 -9.754 25.401 1.00 41.81 91 ASN A C 1
ATOM 717 O O . ASN A 1 91 ? -15.375 -10.023 24.879 1.00 41.81 91 ASN A O 1
ATOM 721 N N . HIS A 1 92 ? -16.621 -8.686 26.185 1.00 43.06 92 HIS A N 1
ATOM 722 C CA . HIS A 1 92 ? -15.556 -7.724 26.470 1.00 43.06 92 HIS A CA 1
ATOM 723 C C . HIS A 1 92 ? -14.406 -8.364 27.252 1.00 43.06 92 HIS A C 1
ATOM 725 O O . HIS A 1 92 ? -13.256 -8.081 26.946 1.00 43.06 92 HIS A O 1
ATOM 731 N N . LEU A 1 93 ? -14.697 -9.295 28.170 1.00 42.78 93 LEU A N 1
ATOM 732 C CA . LEU A 1 93 ? -13.668 -10.035 28.894 1.00 42.78 93 LEU A CA 1
ATOM 733 C C . LEU A 1 93 ? -12.882 -10.928 27.941 1.00 42.78 93 LEU A C 1
ATOM 735 O O . LEU A 1 93 ? -11.674 -10.942 28.033 1.00 42.78 93 LEU A O 1
ATOM 739 N N . HIS A 1 94 ? -13.499 -11.606 26.968 1.00 43.19 94 HIS A N 1
ATOM 740 C CA . HIS A 1 94 ? -12.749 -12.490 26.058 1.00 43.19 94 HIS A CA 1
ATOM 741 C C . HIS A 1 94 ? -11.909 -11.723 25.028 1.00 43.19 94 HIS A C 1
ATOM 743 O O . HIS A 1 94 ? -10.775 -12.115 24.764 1.00 43.19 94 HIS A O 1
ATOM 749 N N . SER A 1 95 ? -12.432 -10.636 24.446 1.00 42.97 95 SER A N 1
ATOM 750 C CA . SER A 1 95 ? -11.656 -9.786 23.526 1.00 42.97 95 SER A CA 1
ATOM 751 C C . SER A 1 95 ? -10.570 -9.009 24.272 1.00 42.97 95 SER A C 1
ATOM 753 O O . SER A 1 95 ? -9.436 -8.957 23.802 1.00 42.97 95 SER A O 1
ATOM 755 N N . GLY A 1 96 ? -10.899 -8.441 25.435 1.00 43.56 96 GLY A N 1
ATOM 756 C CA . GLY A 1 96 ? -9.956 -7.761 26.318 1.00 43.56 96 GLY A CA 1
ATOM 757 C C . GLY A 1 96 ? -8.892 -8.704 26.852 1.00 43.56 96 GLY A C 1
ATOM 758 O O . GLY A 1 96 ? -7.721 -8.357 26.826 1.00 43.56 96 GLY A O 1
ATOM 759 N N . TYR A 1 97 ? -9.262 -9.929 27.229 1.00 48.44 97 TYR A N 1
ATOM 760 C CA . TYR A 1 97 ? -8.339 -10.966 27.687 1.00 48.44 97 TYR A CA 1
ATOM 761 C C . TYR A 1 97 ? -7.485 -11.522 26.554 1.00 48.44 97 TYR A C 1
ATOM 763 O O . TYR A 1 97 ? -6.304 -11.739 26.754 1.00 48.44 97 TYR A O 1
ATOM 771 N N . HIS A 1 98 ? -8.015 -11.718 25.343 1.00 46.03 98 HIS A N 1
ATOM 772 C CA . HIS A 1 98 ? -7.189 -12.120 24.200 1.00 46.03 98 HIS A CA 1
ATOM 773 C C . HIS A 1 98 ? -6.184 -11.018 23.828 1.00 46.03 98 HIS A C 1
ATOM 775 O O . HIS A 1 98 ? -5.022 -11.297 23.527 1.00 46.03 98 HIS A O 1
ATOM 781 N N . GLN A 1 99 ? -6.613 -9.755 23.866 1.00 47.72 99 GLN A N 1
ATOM 782 C CA . GLN A 1 99 ? -5.757 -8.602 23.604 1.00 47.72 99 GLN A CA 1
ATOM 783 C C . GLN A 1 99 ? -4.721 -8.403 24.712 1.00 47.72 99 GLN A C 1
ATOM 785 O O . GLN A 1 99 ? -3.552 -8.176 24.408 1.00 47.72 99 GLN A O 1
ATOM 790 N N . LEU A 1 100 ? -5.120 -8.569 25.973 1.00 46.44 100 LEU A N 1
ATOM 791 C CA . LEU A 1 100 ? -4.235 -8.622 27.129 1.00 46.44 100 LEU A CA 1
ATOM 792 C C . LEU A 1 100 ? -3.251 -9.781 26.986 1.00 46.44 100 LEU A C 1
ATOM 794 O O . LEU A 1 100 ? -2.067 -9.534 27.031 1.00 46.44 100 LEU A O 1
ATOM 798 N N . LEU A 1 101 ? -3.691 -11.004 26.693 1.00 47.44 101 LEU A N 1
ATOM 799 C CA . LEU A 1 101 ? -2.832 -12.172 26.485 1.00 47.44 101 LEU A CA 1
ATOM 800 C C . LEU A 1 101 ? -1.829 -11.936 25.355 1.00 47.44 101 LEU A C 1
ATOM 802 O O . LEU A 1 101 ? -0.665 -12.283 25.491 1.00 47.44 101 LEU A O 1
ATOM 806 N N . THR A 1 102 ? -2.255 -11.328 24.248 1.00 47.16 102 THR A N 1
ATOM 807 C CA . THR A 1 102 ? -1.357 -10.969 23.138 1.00 47.16 102 THR A CA 1
ATOM 808 C C . THR A 1 102 ? -0.355 -9.896 23.567 1.00 47.16 102 THR A C 1
ATOM 810 O O . THR A 1 102 ? 0.815 -9.962 23.198 1.00 47.16 102 THR A O 1
ATOM 813 N N . SER A 1 103 ? -0.797 -8.935 24.379 1.00 46.59 103 SER A N 1
ATOM 814 C CA . SER A 1 103 ? 0.038 -7.845 24.887 1.00 46.59 103 SER A CA 1
ATOM 815 C C . SER A 1 103 ? 1.013 -8.326 25.962 1.00 46.59 103 SER A C 1
ATOM 817 O O . SER A 1 103 ? 2.176 -7.956 25.916 1.00 46.59 103 SER A O 1
ATOM 819 N N . CYS A 1 104 ? 0.579 -9.201 26.868 1.00 47.25 104 CYS A N 1
ATOM 820 C CA . CYS A 1 104 ? 1.378 -9.887 27.875 1.00 47.25 104 CYS A CA 1
ATOM 821 C C . CYS A 1 104 ? 2.376 -10.825 27.208 1.00 47.25 104 CYS A C 1
ATOM 823 O O . CYS A 1 104 ? 3.543 -10.760 27.541 1.00 47.25 104 CYS A O 1
ATOM 825 N N . LYS A 1 105 ? 1.977 -11.620 26.206 1.00 51.16 105 LYS A N 1
ATOM 826 C CA . LYS A 1 105 ? 2.923 -12.415 25.406 1.00 51.16 105 LYS A CA 1
ATOM 827 C C . LYS A 1 105 ? 3.957 -11.529 24.722 1.00 51.16 105 LYS A C 1
ATOM 829 O O . LYS A 1 105 ? 5.135 -11.836 24.789 1.00 51.16 105 LYS A O 1
ATOM 834 N N . GLY A 1 106 ? 3.532 -10.423 24.109 1.00 52.03 106 GLY A N 1
ATOM 835 C CA . GLY A 1 106 ? 4.445 -9.461 23.488 1.00 52.03 106 GLY A CA 1
ATOM 836 C C . GLY A 1 106 ? 5.337 -8.722 24.493 1.00 52.03 106 GLY A C 1
ATOM 837 O O . GLY A 1 106 ? 6.448 -8.335 24.145 1.00 52.03 106 GLY A O 1
ATOM 838 N N . TYR A 1 107 ? 4.868 -8.523 25.726 1.00 55.25 107 TYR A N 1
ATOM 839 C CA . TYR A 1 107 ? 5.642 -7.937 26.817 1.00 55.25 107 TYR A CA 1
ATOM 840 C C . TYR A 1 107 ? 6.649 -8.940 27.382 1.00 55.25 107 TYR A C 1
ATOM 842 O O . TYR A 1 107 ? 7.820 -8.605 27.458 1.00 55.25 107 TYR A O 1
ATOM 850 N N . ILE A 1 108 ? 6.230 -10.171 27.684 1.00 54.44 108 ILE A N 1
ATOM 851 C CA . ILE A 1 108 ? 7.094 -11.272 28.134 1.00 54.44 108 ILE A CA 1
ATOM 852 C C . ILE A 1 108 ? 8.169 -11.558 27.084 1.00 54.44 108 ILE A C 1
ATOM 854 O O . ILE A 1 108 ? 9.344 -11.585 27.416 1.00 54.44 108 ILE A O 1
ATOM 858 N N . ASP A 1 109 ? 7.792 -11.678 25.808 1.00 64.31 109 ASP A N 1
ATOM 859 C CA . ASP A 1 109 ? 8.736 -11.832 24.695 1.00 64.31 109 ASP A CA 1
ATOM 860 C C . ASP A 1 109 ? 9.738 -10.671 24.647 1.00 64.31 109 ASP A C 1
ATOM 862 O O . ASP A 1 109 ? 10.934 -10.886 24.479 1.00 64.31 109 ASP A O 1
ATOM 866 N N . ARG A 1 110 ? 9.282 -9.431 24.868 1.00 63.53 110 ARG A N 1
ATOM 867 C CA . ARG A 1 110 ? 10.180 -8.275 24.950 1.00 63.53 110 ARG A CA 1
ATOM 868 C C . ARG A 1 110 ? 11.109 -8.356 26.159 1.00 63.53 110 ARG A C 1
ATOM 870 O O . ARG A 1 110 ? 12.288 -8.084 25.994 1.00 63.53 110 ARG A O 1
ATOM 877 N N . VAL A 1 111 ? 10.606 -8.710 27.338 1.00 60.78 111 VAL A N 1
ATOM 878 C CA . VAL A 1 111 ? 11.403 -8.851 28.565 1.00 60.78 111 VAL A CA 1
ATOM 879 C C . VAL A 1 111 ? 12.455 -9.946 28.397 1.00 60.78 111 VAL A C 1
ATOM 881 O O . VAL A 1 111 ? 13.619 -9.699 28.690 1.00 60.78 111 VAL A O 1
ATOM 884 N N . ASN A 1 112 ? 12.087 -11.102 27.844 1.00 68.81 112 ASN A N 1
ATOM 885 C CA . ASN A 1 112 ? 13.015 -12.196 27.553 1.00 68.81 112 ASN A CA 1
ATOM 886 C C . ASN A 1 112 ? 14.084 -11.763 26.546 1.00 68.81 112 ASN A C 1
ATOM 888 O O . ASN A 1 112 ? 15.267 -11.962 26.781 1.00 68.81 112 ASN A O 1
ATOM 892 N N . LYS A 1 113 ? 13.696 -11.071 25.471 1.00 79.75 113 LYS A N 1
ATOM 893 C CA . LYS A 1 113 ? 14.652 -10.525 24.498 1.00 79.75 113 LYS A CA 1
ATOM 894 C C . LYS A 1 113 ? 15.593 -9.490 25.108 1.00 79.75 113 LYS A C 1
ATOM 896 O O . LYS A 1 113 ? 16.765 -9.462 24.759 1.00 79.75 113 LYS A O 1
ATOM 901 N N . VAL A 1 114 ? 15.097 -8.638 26.007 1.00 71.50 114 VAL A N 1
ATOM 902 C CA . VAL A 1 114 ? 15.925 -7.674 26.749 1.00 71.50 114 VAL A CA 1
ATOM 903 C C . VAL A 1 114 ? 16.889 -8.392 27.691 1.00 71.50 114 VAL A C 1
ATOM 905 O O . VAL A 1 114 ? 18.045 -7.994 27.780 1.00 71.50 114 VAL A O 1
ATOM 908 N N . ARG A 1 115 ? 16.450 -9.471 28.342 1.00 70.44 115 ARG A N 1
ATOM 909 C CA . ARG A 1 115 ? 17.308 -10.329 29.163 1.00 70.44 115 ARG A CA 1
ATOM 910 C C . ARG A 1 115 ? 18.421 -10.962 28.334 1.00 70.44 115 ARG A C 1
ATOM 912 O O . ARG A 1 115 ? 19.582 -10.762 28.659 1.00 70.44 115 ARG A O 1
ATOM 919 N N . GLU A 1 116 ? 18.076 -11.597 27.216 1.00 81.25 116 GLU A N 1
ATOM 920 C CA . GLU A 1 116 ? 19.050 -12.175 26.282 1.00 81.25 116 GLU A CA 1
ATOM 921 C C . GLU A 1 116 ? 20.048 -11.128 25.767 1.00 81.25 116 GLU A C 1
ATOM 923 O O . GLU A 1 116 ? 21.223 -11.432 25.581 1.00 81.25 116 GLU A O 1
ATOM 928 N N . ILE A 1 117 ? 19.592 -9.889 25.526 1.00 79.31 117 ILE A N 1
ATOM 929 C CA . ILE A 1 117 ? 20.472 -8.767 25.184 1.00 79.31 117 ILE A CA 1
ATOM 930 C C . ILE A 1 117 ? 21.465 -8.513 26.316 1.00 79.31 117 ILE A C 1
ATOM 932 O O . ILE A 1 117 ? 22.652 -8.401 26.040 1.00 79.31 117 ILE A O 1
ATOM 936 N N . PHE A 1 118 ? 21.010 -8.401 27.564 1.00 75.88 118 PHE A N 1
ATOM 937 C CA . PHE A 1 118 ? 21.900 -8.124 28.691 1.00 75.88 118 PHE A CA 1
ATOM 938 C C . PHE A 1 118 ? 22.872 -9.272 28.975 1.00 75.88 118 PHE A C 1
ATOM 940 O O . PHE A 1 118 ? 24.047 -8.998 29.191 1.00 75.88 118 PHE A O 1
ATOM 947 N N . GLU A 1 119 ? 22.424 -10.525 28.894 1.00 78.88 119 GLU A N 1
ATOM 948 C CA . GLU A 1 119 ? 23.284 -11.716 28.974 1.00 78.88 119 GLU A CA 1
ATOM 949 C C . GLU A 1 119 ? 24.370 -11.668 27.892 1.00 78.88 119 GLU A C 1
ATOM 951 O O . GLU A 1 119 ? 25.561 -11.710 28.190 1.00 78.88 119 GLU A O 1
ATOM 956 N N . PHE A 1 120 ? 23.974 -11.442 26.635 1.00 85.12 120 PHE A N 1
ATOM 957 C CA . PHE A 1 120 ? 24.919 -11.290 25.531 1.00 85.12 120 PHE A CA 1
ATOM 958 C C . PHE A 1 120 ? 25.897 -10.135 25.757 1.00 85.12 120 PHE A C 1
ATOM 960 O O . PHE A 1 120 ? 27.079 -10.275 25.460 1.00 85.12 120 PHE A O 1
ATOM 967 N N . MET A 1 121 ? 25.426 -8.991 26.254 1.00 78.56 121 MET A N 1
ATOM 968 C CA . MET A 1 121 ? 26.275 -7.829 26.520 1.00 78.56 121 MET A CA 1
ATOM 969 C C . MET A 1 121 ? 27.267 -8.084 27.654 1.00 78.56 121 MET A C 1
ATOM 971 O O . MET A 1 121 ? 28.404 -7.624 27.568 1.00 78.56 121 MET A O 1
ATOM 975 N N . ASN A 1 122 ? 26.868 -8.848 28.670 1.00 71.75 122 ASN A N 1
ATOM 976 C CA . ASN A 1 122 ? 27.751 -9.272 29.749 1.00 71.75 122 ASN A CA 1
ATOM 977 C C . ASN A 1 122 ? 28.898 -10.150 29.219 1.00 71.75 122 ASN A C 1
ATOM 979 O O . ASN A 1 122 ? 30.058 -9.926 29.568 1.00 71.75 122 ASN A O 1
ATOM 983 N N . ASP A 1 123 ? 28.581 -11.062 28.297 1.00 74.69 123 ASP A N 1
ATOM 984 C CA . ASP A 1 123 ? 29.554 -11.953 27.655 1.00 74.69 123 ASP A CA 1
ATOM 985 C C . ASP A 1 123 ? 30.377 -11.256 26.551 1.00 74.69 123 ASP A C 1
ATOM 987 O O . ASP A 1 123 ? 31.438 -11.733 26.150 1.00 74.69 123 ASP A O 1
ATOM 991 N N . ASN A 1 124 ? 29.906 -10.112 26.040 1.00 70.75 124 ASN A N 1
ATOM 992 C CA . ASN A 1 124 ? 30.493 -9.390 24.906 1.00 70.75 124 ASN A CA 1
ATOM 993 C C . ASN A 1 124 ? 30.717 -7.907 25.243 1.00 70.75 124 ASN A C 1
ATOM 995 O O . ASN A 1 124 ? 30.139 -7.008 24.626 1.00 70.75 124 ASN A O 1
ATOM 999 N N . GLN A 1 125 ? 31.626 -7.644 26.184 1.00 71.88 125 GLN A N 1
ATOM 1000 C CA . GLN A 1 125 ? 31.914 -6.305 26.726 1.00 71.88 125 GLN A CA 1
ATOM 1001 C C . GLN A 1 125 ? 32.191 -5.225 25.663 1.00 71.88 125 GLN A C 1
ATOM 1003 O O . GLN A 1 125 ? 31.754 -4.082 25.797 1.00 71.88 125 GLN A O 1
ATOM 1008 N N . LYS A 1 126 ? 32.852 -5.573 24.550 1.00 63.66 126 LYS A N 1
ATOM 1009 C CA . LYS A 1 126 ? 33.094 -4.635 23.434 1.00 63.66 126 LYS A CA 1
ATOM 1010 C C . LYS A 1 126 ? 31.794 -4.126 22.806 1.00 63.66 126 LYS A C 1
ATOM 1012 O O . LYS A 1 126 ? 31.677 -2.944 22.487 1.00 63.66 126 LYS A O 1
ATOM 1017 N N . GLU A 1 127 ? 30.806 -5.003 22.656 1.00 74.62 127 GLU A N 1
ATOM 1018 C CA . GLU A 1 127 ? 29.495 -4.653 22.109 1.00 74.62 127 GLU A CA 1
ATOM 1019 C C . GLU A 1 127 ? 28.649 -3.881 23.116 1.00 74.62 127 GLU A C 1
ATOM 1021 O O . GLU A 1 127 ? 27.897 -2.986 22.726 1.00 74.62 127 GLU A O 1
ATOM 1026 N N . PHE A 1 128 ? 28.820 -4.167 24.407 1.00 61.84 128 PHE A N 1
ATOM 1027 C CA . PHE A 1 128 ? 28.171 -3.425 25.479 1.00 61.84 128 PHE A CA 1
ATOM 1028 C C . PHE A 1 128 ? 28.646 -1.973 25.528 1.00 61.84 128 PHE A C 1
ATOM 1030 O O . PHE A 1 128 ? 27.831 -1.052 25.456 1.00 61.84 128 PHE A O 1
ATOM 1037 N N . ILE A 1 129 ? 29.964 -1.759 25.537 1.00 54.28 129 ILE A N 1
ATOM 1038 C CA . ILE A 1 129 ? 30.575 -0.425 25.465 1.00 54.28 129 ILE A CA 1
ATOM 1039 C C . ILE A 1 129 ? 30.139 0.282 24.181 1.00 54.28 129 ILE A C 1
ATOM 1041 O O . ILE A 1 129 ? 29.789 1.465 24.204 1.00 54.28 129 ILE A O 1
ATOM 1045 N N . SER A 1 130 ? 30.081 -0.458 23.069 1.00 55.88 130 SER A N 1
ATOM 1046 C CA . SER A 1 130 ? 29.612 0.076 21.796 1.00 55.88 130 SER A CA 1
ATOM 1047 C C . SER A 1 130 ? 28.182 0.596 21.870 1.00 55.88 130 SER A C 1
ATOM 1049 O O . SER A 1 130 ? 27.866 1.731 21.495 1.00 55.88 130 SER A O 1
ATOM 1051 N N . TRP A 1 131 ? 27.313 -0.216 22.449 1.00 69.44 131 TRP A N 1
ATOM 1052 C CA . TRP A 1 131 ? 25.926 0.127 22.642 1.00 69.44 131 TRP A CA 1
ATOM 1053 C C . TRP A 1 131 ? 25.734 1.293 23.621 1.00 69.44 131 TRP A C 1
ATOM 1055 O O . TRP A 1 131 ? 24.927 2.171 23.320 1.00 69.44 131 TRP A O 1
ATOM 1065 N N . ILE A 1 132 ? 26.503 1.377 24.713 1.00 58.22 132 ILE A N 1
ATOM 1066 C CA . ILE A 1 132 ? 26.469 2.515 25.648 1.00 58.22 132 ILE A CA 1
ATOM 1067 C C . ILE A 1 132 ? 26.853 3.818 24.942 1.00 58.22 132 ILE A C 1
ATOM 1069 O O . ILE A 1 132 ? 26.098 4.792 25.003 1.00 58.22 132 ILE A O 1
ATOM 1073 N N . LEU A 1 133 ? 28.008 3.840 24.269 1.00 51.66 133 LEU A N 1
ATOM 1074 C CA . LEU A 1 133 ? 28.586 5.061 23.700 1.00 51.66 133 LEU A CA 1
ATOM 1075 C C . LEU A 1 133 ? 27.813 5.568 22.481 1.00 51.66 133 LEU A C 1
ATOM 1077 O O . LEU A 1 133 ? 27.664 6.777 22.295 1.00 51.66 133 LEU A O 1
ATOM 1081 N N . TRP A 1 134 ? 27.322 4.654 21.644 1.00 56.12 134 TRP A N 1
ATOM 1082 C CA . TRP A 1 134 ? 26.737 4.997 20.345 1.00 56.12 134 TRP A CA 1
ATOM 1083 C C . TRP A 1 134 ? 25.240 4.700 20.247 1.00 56.12 134 TRP A C 1
ATOM 1085 O O . TRP A 1 134 ? 24.657 4.839 19.169 1.00 56.12 134 TRP A O 1
ATOM 1095 N N . GLN A 1 135 ? 24.606 4.298 21.355 1.00 64.69 135 GLN A N 1
ATOM 1096 C CA . GLN A 1 135 ? 23.208 3.844 21.413 1.00 64.69 135 GLN A CA 1
ATOM 1097 C C . GLN A 1 135 ? 22.927 2.653 20.481 1.00 64.69 135 GLN A C 1
ATOM 1099 O O . GLN A 1 135 ? 21.778 2.382 20.118 1.00 64.69 135 GLN A O 1
ATOM 1104 N N . ARG A 1 136 ? 23.982 1.969 20.020 1.00 71.88 136 ARG A N 1
ATOM 1105 C CA . ARG A 1 136 ? 23.917 0.961 18.962 1.00 71.88 136 ARG A CA 1
ATOM 1106 C C . ARG A 1 136 ? 25.130 0.041 19.000 1.00 71.88 136 ARG A C 1
ATOM 1108 O O . ARG A 1 136 ? 26.253 0.520 19.007 1.00 71.88 136 ARG A O 1
ATOM 1115 N N . SER A 1 137 ? 24.879 -1.259 18.884 1.00 79.69 137 SER A N 1
ATOM 1116 C CA . SER A 1 137 ? 25.881 -2.262 18.517 1.00 79.69 137 SER A CA 1
ATOM 1117 C C . SER A 1 137 ? 25.422 -2.943 17.223 1.00 79.69 137 SER A C 1
ATOM 1119 O O . SER A 1 137 ? 24.377 -3.595 17.167 1.00 79.69 137 SER A O 1
ATOM 1121 N N . THR A 1 138 ? 26.167 -2.743 16.131 1.00 74.88 138 THR A N 1
ATOM 1122 C CA . THR A 1 138 ? 25.782 -3.288 14.814 1.00 74.88 138 THR A CA 1
ATOM 1123 C C . THR A 1 138 ? 25.922 -4.808 14.775 1.00 74.88 138 THR A C 1
ATOM 1125 O O . THR A 1 138 ? 25.114 -5.473 14.122 1.00 74.88 138 THR A O 1
ATOM 1128 N N . TYR A 1 139 ? 26.914 -5.354 15.481 1.00 73.00 139 TYR A N 1
ATOM 1129 C CA . TYR A 1 139 ? 27.134 -6.791 15.570 1.00 73.00 139 TYR A CA 1
ATOM 1130 C C . TYR A 1 139 ? 26.050 -7.469 16.416 1.00 73.00 139 TYR A C 1
ATOM 1132 O O . TYR A 1 139 ? 25.380 -8.362 15.894 1.00 73.00 139 TYR A O 1
ATOM 1140 N N . ALA A 1 140 ? 25.754 -6.968 17.626 1.00 76.88 140 ALA A N 1
ATOM 1141 C CA . ALA A 1 140 ? 24.652 -7.487 18.446 1.00 76.88 140 ALA A CA 1
ATOM 1142 C C . ALA A 1 140 ? 23.322 -7.447 17.680 1.00 76.88 140 ALA A C 1
ATOM 1144 O O . ALA A 1 140 ? 22.587 -8.433 17.636 1.00 76.88 140 ALA A O 1
ATOM 1145 N N . ASN A 1 141 ? 23.046 -6.348 16.967 1.00 81.38 141 ASN A N 1
ATOM 1146 C CA . ASN A 1 141 ? 21.841 -6.239 16.148 1.00 81.38 141 ASN A CA 1
ATOM 1147 C C . ASN A 1 141 ? 21.745 -7.330 15.065 1.00 81.38 141 ASN A C 1
ATOM 1149 O O . ASN A 1 141 ? 20.650 -7.821 14.795 1.00 81.38 141 ASN A O 1
ATOM 1153 N N . ARG A 1 142 ? 22.861 -7.703 14.419 1.00 75.75 142 ARG A N 1
ATOM 1154 C CA . ARG A 1 142 ? 22.895 -8.774 13.405 1.00 75.75 142 ARG A CA 1
ATOM 1155 C C . ARG A 1 142 ? 22.708 -10.152 14.034 1.00 75.75 142 ARG A C 1
ATOM 1157 O O . ARG A 1 142 ? 21.925 -10.940 13.503 1.00 75.75 142 ARG A O 1
ATOM 1164 N N . VAL A 1 143 ? 23.378 -10.412 15.159 1.00 83.94 143 VAL A N 1
ATOM 1165 C CA . VAL A 1 143 ? 23.254 -11.664 15.921 1.00 83.94 143 VAL A CA 1
ATOM 1166 C C . VAL A 1 143 ? 21.796 -11.888 16.313 1.00 83.94 143 VAL A C 1
ATOM 1168 O O . VAL A 1 143 ? 21.218 -12.914 15.959 1.00 83.94 143 VAL A O 1
ATOM 1171 N N . PHE A 1 144 ? 21.156 -10.897 16.933 1.00 86.56 144 PHE A N 1
ATOM 1172 C CA . PHE A 1 144 ? 19.768 -11.011 17.380 1.00 86.56 144 PHE A CA 1
ATOM 1173 C C . PHE A 1 144 ? 18.742 -10.983 16.244 1.00 86.56 144 PHE A C 1
ATOM 1175 O O . PHE A 1 144 ? 17.722 -11.665 16.328 1.00 86.56 144 PHE A O 1
ATOM 1182 N N . ALA A 1 145 ? 19.008 -10.269 15.144 1.00 80.94 145 ALA A N 1
ATOM 1183 C CA . ALA A 1 145 ? 18.143 -10.324 13.964 1.00 80.94 145 ALA A CA 1
ATOM 1184 C C . ALA A 1 145 ? 18.085 -11.745 13.383 1.00 80.94 145 ALA A C 1
ATOM 1186 O O . ALA A 1 145 ? 17.000 -12.236 13.069 1.00 80.94 145 ALA A O 1
ATOM 1187 N N . LYS A 1 146 ? 19.239 -12.424 13.307 1.00 81.06 146 LYS A N 1
ATOM 1188 C CA . LYS A 1 146 ? 19.331 -13.824 12.878 1.00 81.06 146 LYS A CA 1
ATOM 1189 C C . LYS A 1 146 ? 18.719 -14.769 13.917 1.00 81.06 146 LYS A C 1
ATOM 1191 O O . LYS A 1 146 ? 17.869 -15.575 13.553 1.00 81.06 146 LYS A O 1
ATOM 1196 N N . LYS A 1 147 ? 19.095 -14.633 15.197 1.00 86.69 147 LYS A N 1
ATOM 1197 C CA . LYS A 1 147 ? 18.634 -15.491 16.307 1.00 86.69 147 LYS A CA 1
ATOM 1198 C C . LYS A 1 147 ? 17.110 -15.489 16.449 1.00 86.69 147 LYS A C 1
ATOM 1200 O O . LYS A 1 147 ? 16.511 -16.545 16.596 1.00 86.69 147 LYS A O 1
ATOM 1205 N N . TRP A 1 148 ? 16.471 -14.322 16.363 1.00 86.62 148 TRP A N 1
ATOM 1206 C CA . TRP A 1 148 ? 15.016 -14.198 16.515 1.00 86.62 148 TRP A CA 1
ATOM 1207 C C . TRP A 1 148 ? 14.244 -14.272 15.192 1.00 86.62 148 TRP A C 1
ATOM 1209 O O . TRP A 1 148 ? 13.023 -14.126 15.202 1.00 86.62 148 TRP A O 1
ATOM 1219 N N . ASN A 1 149 ? 14.932 -14.462 14.059 1.00 85.81 149 ASN A N 1
ATOM 1220 C CA . ASN A 1 149 ? 14.348 -14.424 12.716 1.00 85.81 149 ASN A CA 1
ATOM 1221 C C . ASN A 1 149 ? 13.490 -13.161 12.475 1.00 85.81 149 ASN A C 1
ATOM 1223 O O . ASN A 1 149 ? 12.344 -13.212 12.020 1.00 85.81 149 ASN A O 1
ATOM 1227 N N . VAL A 1 150 ? 14.038 -11.996 12.830 1.00 82.81 150 VAL A N 1
ATOM 1228 C CA . VAL A 1 150 ? 13.383 -10.690 12.679 1.00 82.81 150 VAL A CA 1
ATOM 1229 C C . VAL A 1 150 ? 14.237 -9.745 11.847 1.00 82.81 150 VAL A C 1
ATOM 1231 O O . VAL A 1 150 ? 15.441 -9.910 11.674 1.00 82.81 150 VAL A O 1
ATOM 1234 N N . LYS A 1 151 ? 13.613 -8.687 11.331 1.00 83.06 151 LYS A N 1
ATOM 1235 C CA . LYS A 1 151 ? 14.326 -7.684 10.539 1.00 83.06 151 LYS A CA 1
ATOM 1236 C C . LYS A 1 151 ? 15.257 -6.854 11.421 1.00 83.06 151 LYS A C 1
ATOM 1238 O O . LYS A 1 151 ? 14.871 -6.438 12.510 1.00 83.06 151 LYS A O 1
ATOM 1243 N N . PHE A 1 152 ? 16.435 -6.517 10.898 1.00 81.19 152 PHE A N 1
ATOM 1244 C CA . PHE A 1 152 ? 17.462 -5.729 11.594 1.00 81.19 152 PHE A CA 1
ATOM 1245 C C . PHE A 1 152 ? 16.918 -4.460 12.277 1.00 81.19 152 PHE A C 1
ATOM 1247 O O . PHE A 1 152 ? 17.255 -4.169 13.420 1.00 81.19 152 PHE A O 1
ATOM 1254 N N . TRP A 1 153 ? 16.028 -3.717 11.608 1.00 76.50 153 TRP A N 1
ATOM 1255 C CA . TRP A 1 153 ? 15.461 -2.477 12.151 1.00 76.50 153 TRP A CA 1
ATOM 1256 C C . TRP A 1 153 ? 14.582 -2.681 13.388 1.00 76.50 153 TRP A C 1
ATOM 1258 O O . TRP A 1 153 ? 14.390 -1.749 14.164 1.00 76.50 153 TRP A O 1
ATOM 1268 N N . TYR A 1 154 ? 13.995 -3.867 13.560 1.00 82.75 154 TYR A N 1
ATOM 1269 C CA . TYR A 1 154 ? 13.211 -4.175 14.751 1.00 82.75 154 TYR A CA 1
ATOM 1270 C C . TYR A 1 154 ? 14.141 -4.254 15.963 1.00 82.75 154 TYR A C 1
ATOM 1272 O O . TYR A 1 154 ? 13.872 -3.613 16.976 1.00 82.75 154 TYR A O 1
ATOM 1280 N N . VAL A 1 155 ? 15.264 -4.963 15.812 1.00 78.19 155 VAL A N 1
ATOM 1281 C CA . VAL A 1 155 ? 16.291 -5.107 16.850 1.00 78.19 155 VAL A CA 1
ATOM 1282 C C . VAL A 1 155 ? 16.935 -3.760 17.171 1.00 78.19 155 VAL A C 1
ATOM 1284 O O . VAL A 1 155 ? 17.011 -3.399 18.338 1.00 78.19 155 VAL A O 1
ATOM 1287 N N . ASP A 1 156 ? 17.289 -2.965 16.154 1.00 77.19 156 ASP A N 1
ATOM 1288 C CA . ASP A 1 156 ? 17.879 -1.629 16.347 1.00 77.19 156 ASP A CA 1
ATOM 1289 C C . ASP A 1 156 ? 16.961 -0.706 17.171 1.00 77.19 156 ASP A C 1
ATOM 1291 O O . ASP A 1 156 ? 17.411 -0.035 18.097 1.00 77.19 156 ASP A O 1
ATOM 1295 N N . ASN A 1 157 ? 15.653 -0.714 16.888 1.00 73.06 157 ASN A N 1
ATOM 1296 C CA . ASN A 1 157 ? 14.678 0.076 17.643 1.00 73.06 157 ASN A CA 1
ATOM 1297 C C . ASN A 1 157 ? 14.471 -0.443 19.070 1.00 73.06 157 ASN A C 1
ATOM 1299 O O . ASN A 1 157 ? 14.322 0.365 19.986 1.00 73.06 157 ASN A O 1
ATOM 1303 N N . LEU A 1 158 ? 14.458 -1.766 19.267 1.00 77.88 158 LEU A N 1
ATOM 1304 C CA . LEU A 1 158 ? 14.372 -2.364 20.599 1.00 77.88 158 LEU A CA 1
ATOM 1305 C C . LEU A 1 158 ? 15.589 -1.962 21.441 1.00 77.88 158 LEU A C 1
ATOM 1307 O O . LEU A 1 158 ? 15.419 -1.405 22.520 1.00 77.88 158 LEU A O 1
ATOM 1311 N N . MET A 1 159 ? 16.795 -2.148 20.906 1.00 77.12 159 MET A N 1
ATOM 1312 C CA . MET A 1 159 ? 18.069 -1.816 21.548 1.00 77.12 159 MET A CA 1
ATOM 1313 C C . MET A 1 159 ? 18.183 -0.333 21.910 1.00 77.12 159 MET A C 1
ATOM 1315 O O . MET A 1 159 ? 18.587 0.001 23.021 1.00 77.12 159 MET A O 1
ATOM 1319 N N . ARG A 1 160 ? 17.785 0.579 21.015 1.00 73.56 160 ARG A N 1
ATOM 1320 C CA . ARG A 1 160 ? 17.729 2.021 21.324 1.00 73.56 160 ARG A CA 1
ATOM 1321 C C . ARG A 1 160 ? 16.668 2.349 22.367 1.00 73.56 160 ARG A C 1
ATOM 1323 O O . ARG A 1 160 ? 16.873 3.225 23.198 1.00 73.56 160 ARG A O 1
ATOM 1330 N N . GLY A 1 161 ? 15.516 1.682 22.309 1.00 67.50 161 GLY A N 1
ATOM 1331 C CA . GLY A 1 161 ? 14.437 1.860 23.279 1.00 67.50 161 GLY A CA 1
ATOM 1332 C C . GLY A 1 161 ? 14.868 1.463 24.688 1.00 67.50 161 GLY A C 1
ATOM 1333 O O . GLY A 1 161 ? 14.618 2.208 25.633 1.00 67.50 161 GLY A O 1
ATOM 1334 N N . VAL A 1 162 ? 15.566 0.332 24.811 1.00 67.62 162 VAL A N 1
ATOM 1335 C CA . VAL A 1 162 ? 16.182 -0.130 26.060 1.00 67.62 162 VAL A CA 1
ATOM 1336 C C . VAL A 1 162 ? 17.233 0.877 26.517 1.00 67.62 162 VAL A C 1
ATOM 1338 O O . VAL A 1 162 ? 17.120 1.393 27.623 1.00 67.62 162 VAL A O 1
ATOM 1341 N N . HIS A 1 163 ? 18.177 1.251 25.645 1.00 68.06 163 HIS A N 1
ATOM 1342 C CA . HIS A 1 163 ? 19.222 2.230 25.967 1.00 68.06 163 HIS A CA 1
ATOM 1343 C C . HIS A 1 163 ? 18.631 3.532 26.518 1.00 68.06 163 HIS A C 1
ATOM 1345 O O . HIS A 1 163 ? 18.967 3.944 27.621 1.00 68.06 163 HIS A O 1
ATOM 1351 N N . ASN A 1 164 ? 17.653 4.122 25.828 1.00 60.34 164 ASN A N 1
ATOM 1352 C CA . ASN A 1 164 ? 16.996 5.353 26.272 1.00 60.34 164 ASN A CA 1
ATOM 1353 C C . ASN A 1 164 ? 16.225 5.194 27.593 1.00 60.34 164 ASN A C 1
ATOM 1355 O O . ASN A 1 164 ? 16.100 6.158 28.346 1.00 60.34 164 ASN A O 1
ATOM 1359 N N . SER A 1 165 ? 15.697 4.003 27.880 1.00 58.56 165 SER A N 1
ATOM 1360 C CA . SER A 1 165 ? 14.944 3.743 29.114 1.00 58.56 165 SER A CA 1
ATOM 1361 C C . SER A 1 165 ? 15.850 3.637 30.344 1.00 58.56 165 SER A C 1
ATOM 1363 O O . SER A 1 165 ? 15.416 4.014 31.432 1.00 58.56 165 SER A O 1
ATOM 1365 N N . TYR A 1 166 ? 17.088 3.163 30.171 1.00 58.44 166 TYR A N 1
ATOM 1366 C CA . TYR A 1 166 ? 18.071 3.009 31.250 1.00 58.44 166 TYR A CA 1
ATOM 1367 C C . TYR A 1 166 ? 19.047 4.191 31.345 1.00 58.44 166 TYR A C 1
ATOM 1369 O O . TYR A 1 166 ? 19.332 4.661 32.434 1.00 58.44 166 TYR A O 1
ATOM 1377 N N . PHE A 1 167 ? 19.511 4.730 30.216 1.00 52.94 167 PHE A N 1
ATOM 1378 C CA . PHE A 1 167 ? 20.523 5.794 30.168 1.00 52.94 167 PHE A CA 1
ATOM 1379 C C . PHE A 1 167 ? 19.964 7.176 29.798 1.00 52.94 167 PHE A C 1
ATOM 1381 O O . PHE A 1 167 ? 20.616 8.190 30.035 1.00 52.94 167 PHE A O 1
ATOM 1388 N N . GLY A 1 168 ? 18.770 7.246 29.198 1.00 43.44 168 GLY A N 1
ATOM 1389 C CA . GLY A 1 168 ? 18.142 8.508 28.777 1.00 43.44 168 GLY A CA 1
ATOM 1390 C C . GLY A 1 168 ? 17.293 9.188 29.858 1.00 43.44 168 GLY A C 1
ATOM 1391 O O . GLY A 1 168 ? 17.034 10.387 29.769 1.00 43.44 168 GLY A O 1
ATOM 1392 N N . ASN A 1 169 ? 16.879 8.448 30.890 1.00 43.53 169 ASN A N 1
ATOM 1393 C CA . ASN A 1 169 ? 16.187 8.960 32.072 1.00 43.53 169 ASN A CA 1
ATOM 1394 C C . ASN A 1 169 ? 17.060 8.678 33.299 1.00 43.53 169 ASN A C 1
ATOM 1396 O O . ASN A 1 169 ? 17.178 7.528 33.702 1.00 43.53 169 ASN A O 1
ATOM 1400 N N . ILE A 1 170 ? 17.580 9.722 33.952 1.00 39.47 170 ILE A N 1
ATOM 1401 C CA . ILE A 1 170 ? 18.430 9.668 35.170 1.00 39.47 170 ILE A CA 1
ATOM 1402 C C . ILE A 1 170 ? 17.724 8.975 36.375 1.00 39.47 170 ILE A C 1
ATOM 1404 O O . ILE A 1 170 ? 18.273 8.862 37.461 1.00 39.47 170 ILE A O 1
ATOM 1408 N N . LYS A 1 171 ? 16.486 8.493 36.200 1.00 39.19 171 LYS A N 1
ATOM 1409 C CA . LYS A 1 171 ? 15.655 7.828 37.215 1.00 39.19 171 LYS A CA 1
ATOM 1410 C C . LYS A 1 171 ? 15.854 6.309 37.331 1.00 39.19 171 LYS A C 1
ATOM 1412 O O . LYS A 1 171 ? 15.306 5.740 38.266 1.00 39.19 171 LYS A O 1
ATOM 1417 N N . ASN A 1 172 ? 16.584 5.657 36.424 1.00 39.91 172 ASN A N 1
ATOM 1418 C CA . ASN A 1 172 ? 16.743 4.199 36.431 1.00 39.91 172 ASN A CA 1
ATOM 1419 C C . ASN A 1 172 ? 18.227 3.822 36.515 1.00 39.91 172 ASN A C 1
ATOM 1421 O O . ASN A 1 172 ? 18.996 4.166 35.623 1.00 39.91 172 ASN A O 1
ATOM 1425 N N . ASN A 1 173 ? 18.625 3.099 37.563 1.00 46.69 173 ASN A N 1
ATOM 1426 C CA . ASN A 1 173 ? 19.940 2.460 37.611 1.00 46.69 173 ASN A CA 1
ATOM 1427 C C . ASN A 1 173 ? 20.034 1.361 36.535 1.00 46.69 173 ASN A C 1
ATOM 1429 O O . ASN A 1 173 ? 19.022 0.764 36.150 1.00 46.69 173 ASN A O 1
ATOM 1433 N N . LEU A 1 174 ? 21.255 1.082 36.069 1.00 42.34 174 LEU A N 1
ATOM 1434 C CA . LEU A 1 174 ? 21.567 -0.138 35.323 1.00 42.34 174 LEU A CA 1
ATOM 1435 C C . LEU A 1 174 ? 21.101 -1.367 36.132 1.00 42.34 174 LEU A C 1
ATOM 1437 O O . LEU A 1 174 ? 21.210 -1.347 37.362 1.00 42.34 174 LEU A O 1
ATOM 1441 N N . PRO A 1 175 ? 20.574 -2.430 35.493 1.00 44.34 175 PRO A N 1
ATOM 1442 C CA . PRO A 1 175 ? 20.309 -3.681 36.195 1.00 44.34 175 PRO A CA 1
ATOM 1443 C C . PRO A 1 175 ? 21.585 -4.144 36.909 1.00 44.34 175 PRO A C 1
ATOM 1445 O O . PRO A 1 175 ? 22.646 -4.180 36.291 1.00 44.34 175 PRO A O 1
ATOM 1448 N N . CYS A 1 176 ? 21.474 -4.529 38.181 1.00 39.53 176 CYS A N 1
ATOM 1449 C CA . CYS A 1 176 ? 22.576 -4.911 39.079 1.00 39.53 176 CYS A CA 1
ATOM 1450 C C . CYS A 1 176 ? 23.458 -6.089 38.609 1.00 39.53 176 CYS A C 1
ATOM 1452 O O . CYS A 1 176 ? 24.420 -6.433 39.289 1.00 39.53 176 CYS A O 1
ATOM 1454 N N . PHE A 1 177 ? 23.153 -6.698 37.461 1.00 47.28 177 PHE A N 1
ATOM 1455 C CA . PHE A 1 177 ? 23.841 -7.873 36.922 1.00 47.28 177 PHE A CA 1
ATOM 1456 C C . PHE A 1 177 ? 24.723 -7.578 35.706 1.00 47.28 177 PHE A C 1
ATOM 1458 O O . PHE A 1 177 ? 25.466 -8.457 35.283 1.00 47.28 177 PHE A O 1
ATOM 1465 N N . VAL A 1 178 ? 24.672 -6.367 35.137 1.00 39.88 178 VAL A N 1
ATOM 1466 C CA . VAL A 1 178 ? 25.706 -5.957 34.183 1.00 39.88 178 VAL A CA 1
ATOM 1467 C C . VAL A 1 178 ? 26.824 -5.353 35.003 1.00 39.88 178 VAL A C 1
ATOM 1469 O O . VAL A 1 178 ? 26.640 -4.299 35.609 1.00 39.88 178 VAL A O 1
ATOM 1472 N N . ARG A 1 179 ? 27.964 -6.046 35.066 1.00 45.34 179 ARG A N 1
ATOM 1473 C CA . ARG A 1 179 ? 29.150 -5.500 35.719 1.00 45.34 179 ARG A CA 1
ATOM 1474 C C . ARG A 1 179 ? 29.449 -4.160 35.057 1.00 45.34 179 ARG A C 1
ATOM 1476 O O . ARG A 1 179 ? 29.709 -4.122 33.854 1.00 45.34 179 ARG A O 1
ATOM 1483 N N . ASP A 1 180 ? 29.389 -3.079 35.834 1.00 47.62 180 ASP A N 1
ATOM 1484 C CA . ASP A 1 180 ? 29.903 -1.797 35.369 1.00 47.62 180 ASP A CA 1
ATOM 1485 C C . ASP A 1 180 ? 31.330 -2.049 34.876 1.00 47.62 180 ASP A C 1
ATOM 1487 O O . ASP A 1 180 ? 32.118 -2.644 35.627 1.00 47.62 180 ASP A O 1
ATOM 1491 N N . PRO A 1 181 ? 31.663 -1.678 33.625 1.00 47.06 181 PRO A N 1
ATOM 1492 C CA . PRO A 1 181 ? 33.004 -1.894 33.119 1.00 47.06 181 PRO A CA 1
ATOM 1493 C C . PRO A 1 181 ? 33.954 -1.243 34.115 1.00 47.06 181 PRO A C 1
ATOM 1495 O O . PRO A 1 181 ? 33.771 -0.080 34.493 1.00 47.06 181 PRO A O 1
ATOM 1498 N N . SER A 1 182 ? 34.930 -2.014 34.594 1.00 54.16 182 SER A N 1
ATOM 1499 C CA . SER A 1 182 ? 35.926 -1.477 35.507 1.00 54.16 182 SER A CA 1
ATOM 1500 C C . SER A 1 182 ? 36.576 -0.262 34.860 1.00 54.16 182 SER A C 1
ATOM 1502 O O . SER A 1 182 ? 36.655 -0.143 33.636 1.00 54.16 182 SER A O 1
ATOM 1504 N N . GLU A 1 183 ? 37.060 0.657 35.687 1.00 54.19 183 GLU A N 1
ATOM 1505 C CA . GLU A 1 183 ? 37.729 1.857 35.191 1.00 54.19 183 GLU A CA 1
ATOM 1506 C C . GLU A 1 183 ? 38.838 1.516 34.186 1.00 54.19 183 GLU A C 1
ATOM 1508 O O . GLU A 1 183 ? 38.971 2.177 33.158 1.00 54.19 183 GLU A O 1
ATOM 1513 N N . LYS A 1 184 ? 39.541 0.405 34.430 1.00 61.66 184 LYS A N 1
ATOM 1514 C CA . LYS A 1 184 ? 40.523 -0.166 33.516 1.00 61.66 184 LYS A CA 1
ATOM 1515 C C . LYS A 1 184 ? 39.902 -0.625 32.191 1.00 61.66 184 LYS A C 1
ATOM 1517 O O . LYS A 1 184 ? 40.352 -0.178 31.149 1.00 61.66 184 LYS A O 1
ATOM 1522 N N . GLU A 1 185 ? 38.844 -1.436 32.207 1.00 55.22 185 GLU A N 1
ATOM 1523 C CA . GLU A 1 185 ? 38.170 -1.915 30.982 1.00 55.22 185 GLU A CA 1
ATOM 1524 C C . GLU A 1 185 ? 37.589 -0.769 30.140 1.00 55.22 185 GLU A C 1
ATOM 1526 O O . GLU A 1 185 ? 37.636 -0.805 28.909 1.00 55.22 185 GLU A O 1
ATOM 1531 N N . PHE A 1 186 ? 37.065 0.271 30.792 1.00 52.47 186 PHE A N 1
ATOM 1532 C CA . PHE A 1 186 ? 36.543 1.455 30.117 1.00 52.47 186 PHE A CA 1
ATOM 1533 C C . PHE A 1 186 ? 37.662 2.284 29.466 1.00 52.47 186 PHE A C 1
ATOM 1535 O O . PHE A 1 186 ? 37.516 2.725 28.323 1.00 52.47 186 PHE A O 1
ATOM 1542 N N . ILE A 1 187 ? 38.790 2.473 30.160 1.00 64.69 187 ILE A N 1
ATOM 1543 C CA . ILE A 1 187 ? 39.971 3.168 29.625 1.00 64.69 187 ILE A CA 1
ATOM 1544 C C . ILE A 1 187 ? 40.621 2.355 28.497 1.00 64.69 187 ILE A C 1
ATOM 1546 O O . ILE A 1 187 ? 40.902 2.919 27.439 1.00 64.69 187 ILE A O 1
ATOM 1550 N N . ASP A 1 188 ? 40.777 1.043 28.671 1.00 66.50 188 ASP A N 1
ATOM 1551 C CA . ASP A 1 188 ? 41.345 0.137 27.669 1.00 66.50 188 ASP A CA 1
ATOM 1552 C C . ASP A 1 188 ? 40.491 0.132 26.390 1.00 66.50 188 ASP A C 1
ATOM 1554 O O . ASP A 1 188 ? 41.015 0.171 25.277 1.00 66.50 188 ASP A O 1
ATOM 1558 N N . ALA A 1 189 ? 39.160 0.168 26.517 1.00 58.09 189 ALA A N 1
ATOM 1559 C CA . ALA A 1 189 ? 38.265 0.284 25.369 1.00 58.09 189 ALA A CA 1
ATOM 1560 C C . ALA A 1 189 ? 38.391 1.638 24.654 1.00 58.09 189 ALA A C 1
ATOM 1562 O O . ALA A 1 189 ? 38.381 1.678 23.421 1.00 58.09 189 ALA A O 1
ATOM 1563 N N . ILE A 1 190 ? 38.542 2.741 25.398 1.00 61.84 190 ILE A N 1
ATOM 1564 C CA . ILE A 1 190 ? 38.845 4.055 24.811 1.00 61.84 190 ILE A CA 1
ATOM 1565 C C . ILE A 1 190 ? 40.169 3.996 24.045 1.00 61.84 190 ILE A C 1
ATOM 1567 O O . ILE A 1 190 ? 40.245 4.534 22.942 1.00 61.84 190 ILE A O 1
ATOM 1571 N N . ASP A 1 191 ? 41.182 3.317 24.578 1.00 69.56 191 ASP A N 1
ATOM 1572 C CA . ASP A 1 191 ? 42.498 3.202 23.947 1.00 69.56 191 ASP A CA 1
ATOM 1573 C C . ASP A 1 191 ? 42.481 2.346 22.681 1.00 69.56 191 ASP A C 1
ATOM 1575 O O . ASP A 1 191 ? 43.065 2.746 21.674 1.00 69.56 191 ASP A O 1
ATOM 1579 N N . VAL A 1 192 ? 41.732 1.240 22.672 1.00 68.44 192 VAL A N 1
ATOM 1580 C CA . VAL A 1 192 ? 41.489 0.431 21.464 1.00 68.44 192 VAL A CA 1
ATOM 1581 C C . VAL A 1 192 ? 40.756 1.237 20.386 1.00 68.44 192 VAL A C 1
ATOM 1583 O O . VAL A 1 192 ? 41.024 1.086 19.197 1.00 68.44 192 VAL A O 1
ATOM 1586 N N . ILE A 1 193 ? 39.827 2.112 20.777 1.00 60.59 193 ILE A N 1
ATOM 1587 C CA . ILE A 1 193 ? 39.121 2.985 19.830 1.00 60.59 193 ILE A CA 1
ATOM 1588 C C . ILE A 1 193 ? 40.059 4.078 19.309 1.00 60.59 193 ILE A C 1
ATOM 1590 O O . ILE A 1 193 ? 40.051 4.367 18.115 1.00 60.59 193 ILE A O 1
ATOM 1594 N N . LEU A 1 194 ? 40.866 4.687 20.183 1.00 72.31 194 LEU A N 1
ATOM 1595 C CA . LEU A 1 194 ? 41.821 5.733 19.817 1.00 72.31 194 LEU A CA 1
ATOM 1596 C C . LEU A 1 194 ? 42.940 5.210 18.908 1.00 72.31 194 LEU A C 1
ATOM 1598 O O . LEU A 1 194 ? 43.381 5.959 18.040 1.00 72.31 194 LEU A O 1
ATOM 1602 N N . SER A 1 195 ? 43.367 3.954 19.067 1.00 74.12 195 SER A N 1
ATOM 1603 C CA . SER A 1 195 ? 44.397 3.333 18.223 1.00 74.12 195 SER A CA 1
ATOM 1604 C C . SER A 1 195 ? 43.908 2.978 16.815 1.00 74.12 195 SER A C 1
ATOM 1606 O O . SER A 1 195 ? 44.722 2.852 15.906 1.00 74.12 195 SER A O 1
ATOM 1608 N N . GLY A 1 196 ? 42.591 2.873 16.607 1.00 65.25 196 GLY A N 1
ATOM 1609 C CA . GLY A 1 196 ? 41.984 2.658 15.289 1.00 65.25 196 GLY A CA 1
ATOM 1610 C C . GLY A 1 196 ? 41.857 3.918 14.421 1.00 65.25 196 GLY A C 1
ATOM 1611 O O . GLY A 1 196 ? 41.388 3.828 13.287 1.00 65.25 196 GLY A O 1
ATOM 1612 N N . PHE A 1 197 ? 42.232 5.094 14.935 1.00 73.88 197 PHE A N 1
ATOM 1613 C CA . PHE A 1 197 ? 42.171 6.367 14.214 1.00 73.88 197 PHE A CA 1
ATOM 1614 C C . PHE A 1 197 ? 43.538 6.732 13.608 1.00 73.88 197 PHE A C 1
ATOM 1616 O O . PHE A 1 197 ? 44.523 6.871 14.329 1.00 73.88 197 PHE A O 1
ATOM 1623 N N . ASN A 1 198 ? 43.586 6.951 12.288 1.00 72.94 198 ASN A N 1
ATOM 1624 C CA . ASN A 1 198 ? 44.785 7.415 11.572 1.00 72.94 198 ASN A CA 1
ATOM 1625 C C . ASN A 1 198 ? 45.025 8.928 11.764 1.00 72.94 198 ASN A C 1
ATOM 1627 O O . ASN A 1 198 ? 44.142 9.653 12.215 1.00 72.94 198 ASN A O 1
ATOM 1631 N N . ASN A 1 199 ? 46.206 9.430 11.379 1.00 69.62 199 ASN A N 1
ATOM 1632 C CA . ASN A 1 199 ? 46.581 10.843 11.564 1.00 69.62 199 ASN A CA 1
ATOM 1633 C C . ASN A 1 199 ? 45.729 11.842 10.744 1.00 69.62 199 ASN A C 1
ATOM 1635 O O . ASN A 1 199 ? 45.570 12.992 11.161 1.00 69.62 199 ASN A O 1
ATOM 1639 N N . ASP A 1 200 ? 45.112 11.406 9.642 1.00 72.50 200 ASP A N 1
ATOM 1640 C CA . ASP A 1 200 ? 44.230 12.236 8.810 1.00 72.50 200 ASP A CA 1
ATOM 1641 C C . ASP A 1 200 ? 42.765 12.161 9.258 1.00 72.50 200 ASP A C 1
ATOM 1643 O O . ASP A 1 200 ? 41.921 11.497 8.659 1.00 72.50 200 ASP A O 1
ATOM 1647 N N . LEU A 1 201 ? 42.456 12.873 10.342 1.00 75.19 201 LEU A N 1
ATOM 1648 C CA . LEU A 1 201 ? 41.104 12.948 10.901 1.00 75.19 201 LEU A CA 1
ATOM 1649 C C . LEU A 1 201 ? 40.296 14.108 10.312 1.00 75.19 201 LEU A C 1
ATOM 1651 O O . LEU A 1 201 ? 40.743 15.261 10.291 1.00 75.19 201 LEU A O 1
ATOM 1655 N N . THR A 1 202 ? 39.041 13.846 9.946 1.00 71.06 202 THR A N 1
ATOM 1656 C CA . THR A 1 202 ? 38.071 14.905 9.634 1.00 71.06 202 THR A CA 1
ATOM 1657 C C . THR A 1 202 ? 37.789 15.772 10.867 1.00 71.06 202 THR A C 1
ATOM 1659 O O . THR A 1 202 ? 37.975 15.357 12.010 1.00 71.06 202 THR A O 1
ATOM 1662 N N . ASN A 1 203 ? 37.259 16.985 10.681 1.00 61.03 203 ASN A N 1
ATOM 1663 C CA . ASN A 1 203 ? 36.958 17.895 11.801 1.00 61.03 203 ASN A CA 1
ATOM 1664 C C . ASN A 1 203 ? 36.001 17.291 12.850 1.00 61.03 203 ASN A C 1
ATOM 1666 O O . ASN A 1 203 ? 36.094 17.609 14.037 1.00 61.03 203 ASN A O 1
ATOM 1670 N N . ARG A 1 204 ? 35.095 16.395 12.433 1.00 47.84 204 ARG A N 1
ATOM 1671 C CA . ARG A 1 204 ? 34.195 15.681 13.353 1.00 47.84 204 ARG A CA 1
ATOM 1672 C C . ARG A 1 204 ? 34.921 14.588 14.129 1.00 47.84 204 ARG A C 1
ATOM 1674 O O . ARG A 1 204 ? 34.688 14.461 15.328 1.00 47.84 204 ARG A O 1
ATOM 1681 N N . GLU A 1 205 ? 35.816 13.853 13.478 1.00 53.44 205 GLU A N 1
ATOM 1682 C CA . GLU A 1 205 ? 36.650 12.836 14.123 1.00 53.44 205 GLU A 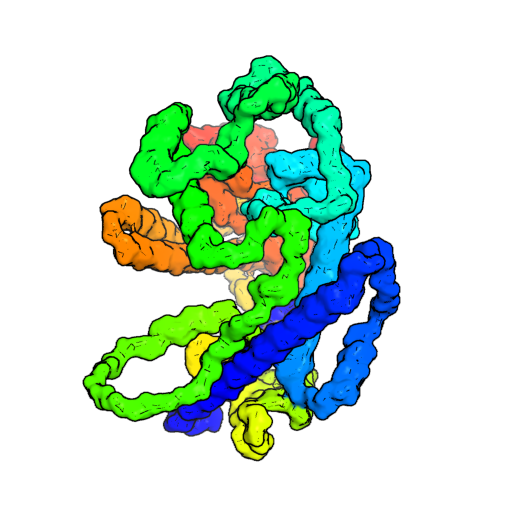CA 1
ATOM 1683 C C . GLU A 1 205 ? 37.655 13.479 15.081 1.00 53.44 205 GLU A C 1
ATOM 1685 O O . GLU A 1 205 ? 37.771 13.026 16.213 1.00 53.44 205 GLU A O 1
ATOM 1690 N N . LYS A 1 206 ? 38.264 14.618 14.721 1.00 61.97 206 LYS A N 1
ATOM 1691 C CA . LYS A 1 206 ? 39.102 15.424 15.629 1.00 61.97 206 LYS A CA 1
ATOM 1692 C C . LYS A 1 206 ? 38.339 15.842 16.886 1.00 61.97 206 LYS A C 1
ATOM 1694 O O . LYS A 1 206 ? 38.841 15.692 17.998 1.00 61.97 206 LYS A O 1
ATOM 1699 N N . ALA A 1 207 ? 37.107 16.334 16.736 1.00 52.75 207 ALA A N 1
ATOM 1700 C CA . ALA A 1 207 ? 36.268 16.714 17.872 1.00 52.75 207 ALA A CA 1
ATOM 1701 C C . ALA A 1 207 ? 35.880 15.509 18.749 1.00 52.75 207 ALA A C 1
ATOM 1703 O O . ALA A 1 207 ? 35.808 15.636 19.972 1.00 52.75 207 ALA A O 1
ATOM 1704 N N . PHE A 1 208 ? 35.644 14.346 18.140 1.00 53.41 208 PHE A N 1
ATOM 1705 C CA . PHE A 1 208 ? 35.320 13.102 18.837 1.00 53.41 208 PHE A CA 1
ATOM 1706 C C . PHE A 1 208 ? 36.529 12.527 19.591 1.00 53.41 208 PHE A C 1
ATOM 1708 O O . PHE A 1 208 ? 36.442 12.302 20.797 1.00 53.41 208 PHE A O 1
ATOM 1715 N N . VAL A 1 209 ? 37.682 12.414 18.929 1.00 66.00 209 VAL A N 1
ATOM 1716 C CA . VAL A 1 209 ? 38.966 12.013 19.524 1.00 66.00 209 VAL A CA 1
ATOM 1717 C C . VAL A 1 209 ? 39.340 12.943 20.680 1.00 66.00 209 VAL A C 1
ATOM 1719 O O . VAL A 1 209 ? 39.735 12.473 21.744 1.00 66.00 209 VAL A O 1
ATOM 1722 N N . ASN A 1 210 ? 39.129 14.255 20.542 1.00 67.25 210 ASN A N 1
ATOM 1723 C CA . ASN A 1 210 ? 39.370 15.207 21.630 1.00 67.25 210 ASN A CA 1
ATOM 1724 C C . ASN A 1 210 ? 38.427 15.014 22.827 1.00 67.25 210 ASN A C 1
ATOM 1726 O O . ASN A 1 210 ? 38.848 15.226 23.964 1.00 67.25 210 ASN A O 1
ATOM 1730 N N . LYS A 1 211 ? 37.171 14.599 22.613 1.00 55.25 211 LYS A N 1
ATOM 1731 C CA . LYS A 1 211 ? 36.250 14.265 23.713 1.00 55.25 211 LYS A CA 1
ATOM 1732 C C . LYS A 1 211 ? 36.682 12.993 24.439 1.00 55.25 211 LYS A C 1
ATOM 1734 O O . LYS A 1 211 ? 36.708 13.006 25.664 1.00 55.25 211 LYS A O 1
ATOM 1739 N N . LEU A 1 212 ? 37.085 11.951 23.708 1.00 53.69 212 LEU A N 1
ATOM 1740 C CA . LEU A 1 212 ? 37.603 10.706 24.288 1.00 53.69 212 LEU A CA 1
ATOM 1741 C C . LEU A 1 212 ? 38.901 10.939 25.079 1.00 53.69 212 LEU A C 1
ATOM 1743 O O . LEU A 1 212 ? 39.008 10.503 26.222 1.00 53.69 212 LEU A O 1
ATOM 1747 N N . LYS A 1 213 ? 39.841 11.727 24.534 1.00 71.69 213 LYS A N 1
ATOM 1748 C CA . LYS A 1 213 ? 41.078 12.129 25.230 1.00 71.69 213 LYS A CA 1
ATOM 1749 C C . LYS A 1 213 ? 40.800 12.938 26.505 1.00 71.69 213 LYS A C 1
ATOM 1751 O O . LYS A 1 213 ? 41.466 12.731 27.515 1.00 71.69 213 LYS A O 1
ATOM 1756 N N . LYS A 1 214 ? 39.807 13.839 26.490 1.00 60.22 214 LYS A N 1
ATOM 1757 C CA . LYS A 1 214 ? 39.389 14.605 27.683 1.00 60.22 214 LYS A CA 1
ATOM 1758 C C . LYS A 1 214 ? 38.718 13.727 28.741 1.00 60.22 214 LYS A C 1
ATOM 1760 O O . LYS A 1 214 ? 39.009 13.903 29.917 1.00 60.22 214 LYS A O 1
ATOM 1765 N N . LEU A 1 215 ? 37.870 12.783 28.330 1.00 49.75 215 LEU A N 1
ATOM 1766 C CA . LEU A 1 215 ? 37.251 11.791 29.218 1.00 49.75 215 LEU A CA 1
ATOM 1767 C C . LEU A 1 215 ? 38.304 10.907 29.894 1.00 49.75 215 LEU A C 1
ATOM 1769 O O . LEU A 1 215 ? 38.239 10.726 31.106 1.00 49.75 215 LEU A O 1
ATOM 1773 N N . LYS A 1 216 ? 39.317 10.455 29.139 1.00 61.78 216 LYS A N 1
ATOM 1774 C CA . LYS A 1 216 ? 40.482 9.749 29.689 1.00 61.78 216 LYS A CA 1
ATOM 1775 C C . LYS A 1 216 ? 41.196 10.613 30.736 1.00 61.78 216 LYS A C 1
ATOM 1777 O O . LYS A 1 216 ? 41.355 10.175 31.869 1.00 61.78 216 LYS A O 1
ATOM 1782 N N . LYS A 1 217 ? 41.529 11.866 30.390 1.00 59.97 217 LYS A N 1
ATOM 1783 C CA . LYS A 1 217 ? 42.285 12.807 31.242 1.00 59.97 217 LYS A CA 1
ATOM 1784 C C . LYS A 1 217 ? 41.562 13.199 32.540 1.00 59.97 217 LYS A C 1
ATOM 1786 O O . LYS A 1 217 ? 42.204 13.279 33.577 1.00 59.97 217 LYS A O 1
ATOM 1791 N N . LEU A 1 218 ? 40.246 13.423 32.505 1.00 48.41 218 LEU A N 1
ATOM 1792 C CA . LEU A 1 218 ? 39.452 13.763 33.699 1.00 48.41 218 LEU A CA 1
ATOM 1793 C C . LEU A 1 218 ? 39.426 12.636 34.740 1.00 48.41 218 LEU A C 1
ATOM 1795 O O . LEU A 1 218 ? 39.269 12.908 35.925 1.00 48.41 218 LEU A O 1
ATOM 1799 N N . LYS A 1 219 ? 39.595 11.387 34.303 1.00 54.09 219 LYS A N 1
ATOM 1800 C CA . LYS A 1 219 ? 39.632 10.208 35.172 1.00 54.09 219 LYS A CA 1
ATOM 1801 C C . LYS A 1 219 ? 41.047 9.878 35.657 1.00 54.09 219 LYS A C 1
ATOM 1803 O O . LYS A 1 219 ? 41.213 9.544 36.821 1.00 54.09 219 LYS A O 1
ATOM 1808 N N . THR A 1 220 ? 42.079 10.087 34.826 1.00 50.06 220 THR A N 1
ATOM 1809 C CA . THR A 1 220 ? 43.487 9.858 35.229 1.00 50.06 220 THR A CA 1
ATOM 1810 C C . THR A 1 220 ? 43.992 10.838 36.292 1.00 50.06 220 THR A C 1
ATOM 1812 O O . THR A 1 220 ? 44.973 10.539 36.960 1.00 50.06 220 THR A O 1
ATOM 1815 N N . ILE A 1 221 ? 43.362 12.011 36.438 1.00 46.81 221 ILE A N 1
ATOM 1816 C CA . ILE A 1 221 ? 43.827 13.067 37.353 1.00 46.81 221 ILE A CA 1
ATOM 1817 C C . ILE A 1 221 ? 43.504 12.778 38.827 1.00 46.81 221 ILE A C 1
ATOM 1819 O O . ILE A 1 221 ? 44.100 13.433 39.666 1.00 46.81 221 ILE A O 1
ATOM 1823 N N . GLY A 1 222 ? 42.640 11.804 39.157 1.00 44.06 222 GLY A N 1
ATOM 1824 C CA . GLY A 1 222 ? 42.375 11.401 40.546 1.00 44.06 222 GLY A CA 1
ATOM 1825 C C . GLY A 1 222 ? 42.119 12.593 41.478 1.00 44.06 222 GLY A C 1
ATOM 1826 O O . GLY A 1 222 ? 43.025 13.036 42.173 1.00 44.06 222 GLY A O 1
ATOM 1827 N N . LEU A 1 223 ? 40.898 13.138 41.491 1.00 40.22 223 LEU A N 1
ATOM 1828 C CA . LEU A 1 223 ? 40.513 14.217 42.412 1.00 40.22 223 LEU A CA 1
ATOM 1829 C C . LEU A 1 223 ? 40.538 13.720 43.871 1.00 40.22 223 LEU A C 1
ATOM 1831 O O . LEU A 1 223 ? 39.517 13.351 44.441 1.00 40.22 223 LEU A O 1
ATOM 1835 N N . THR A 1 224 ? 41.728 13.706 44.465 1.00 42.38 224 THR A N 1
ATOM 1836 C CA . THR A 1 224 ? 42.000 13.569 45.895 1.00 42.38 224 THR A CA 1
ATOM 1837 C C . THR A 1 224 ? 42.385 14.950 46.428 1.00 42.38 224 THR A C 1
ATOM 1839 O O . THR A 1 224 ? 43.549 15.338 46.402 1.00 42.38 224 THR A O 1
ATOM 1842 N N . GLY A 1 225 ? 41.394 15.724 46.865 1.00 38.97 225 GLY A N 1
ATOM 1843 C CA . GLY A 1 225 ? 41.557 17.014 47.540 1.00 38.97 225 GLY A CA 1
ATOM 1844 C C . GLY A 1 225 ? 40.208 17.472 48.109 1.00 38.97 225 GLY A C 1
ATOM 1845 O O . GLY A 1 225 ? 39.187 17.211 47.471 1.00 38.97 225 GLY A O 1
ATOM 1846 N N . PRO A 1 226 ? 40.154 18.095 49.303 1.00 42.94 226 PRO A N 1
ATOM 1847 C CA . PRO A 1 226 ? 38.924 18.248 50.075 1.00 42.94 226 PRO A CA 1
ATOM 1848 C C . PRO A 1 226 ? 38.154 19.489 49.618 1.00 42.94 226 PRO A C 1
ATOM 1850 O O . PRO A 1 226 ? 38.063 20.465 50.345 1.00 42.94 226 PRO A O 1
ATOM 1853 N N . MET A 1 227 ? 37.658 19.494 48.388 1.00 41.53 227 MET A N 1
ATOM 1854 C CA . MET A 1 227 ? 36.684 20.476 47.912 1.00 41.53 227 MET A CA 1
ATOM 1855 C C . MET A 1 227 ? 35.987 19.871 46.696 1.00 41.53 227 MET A C 1
ATOM 1857 O O . MET A 1 227 ? 36.417 20.053 45.558 1.00 41.53 227 MET A O 1
ATOM 1861 N N . ASP A 1 228 ? 34.928 19.104 46.950 1.00 48.34 228 ASP A N 1
ATOM 1862 C CA . ASP A 1 228 ? 33.999 18.698 45.902 1.00 48.34 228 ASP A CA 1
ATOM 1863 C C . ASP A 1 228 ? 32.961 19.821 45.716 1.00 48.34 228 ASP A C 1
ATOM 1865 O O . ASP A 1 228 ? 32.158 20.063 46.621 1.00 48.34 228 ASP A O 1
ATOM 1869 N N . PRO A 1 229 ? 32.924 20.519 44.566 1.00 41.50 229 PRO A N 1
ATOM 1870 C CA . PRO A 1 229 ? 31.884 21.506 44.277 1.00 41.50 229 PRO A CA 1
ATOM 1871 C C . PRO A 1 229 ? 30.457 20.914 44.207 1.00 41.50 229 PRO A C 1
ATOM 1873 O O . PRO A 1 229 ? 29.505 21.663 43.984 1.00 41.50 229 PRO A O 1
ATOM 1876 N N . MET A 1 230 ? 30.286 19.598 44.397 1.00 40.94 230 MET A N 1
ATOM 1877 C CA . MET A 1 230 ? 29.000 18.896 44.481 1.00 40.94 230 MET A CA 1
ATOM 1878 C C . MET A 1 230 ? 28.539 18.559 45.917 1.00 40.94 230 MET A C 1
ATOM 1880 O O . MET A 1 230 ? 27.440 18.021 46.077 1.00 40.94 230 MET A O 1
ATOM 1884 N N . GLU A 1 231 ? 29.304 18.886 46.969 1.00 45.03 231 GLU A N 1
ATOM 1885 C CA . GLU A 1 231 ? 28.848 18.719 48.360 1.00 45.03 231 GLU A CA 1
ATOM 1886 C C . GLU A 1 231 ? 27.842 19.817 48.769 1.00 45.03 231 GLU A C 1
ATOM 1888 O O . GLU A 1 231 ? 28.182 20.975 49.005 1.00 45.03 231 GLU A O 1
ATOM 1893 N N . LEU A 1 232 ? 26.563 19.436 48.883 1.00 43.59 232 LEU A N 1
ATOM 1894 C CA . LEU A 1 232 ? 25.434 20.331 49.198 1.00 43.59 232 LEU A CA 1
ATOM 1895 C C . LEU A 1 232 ? 25.437 20.876 50.642 1.00 43.59 232 LEU A C 1
ATOM 1897 O O . LEU A 1 232 ? 24.626 21.741 50.969 1.00 43.59 232 LEU A O 1
ATOM 1901 N N . SER A 1 233 ? 26.326 20.383 51.507 1.00 44.41 233 SER A N 1
ATOM 1902 C CA . SER A 1 233 ? 26.455 20.776 52.920 1.00 44.41 233 SER A CA 1
ATOM 1903 C C . SER A 1 233 ? 26.948 22.213 53.119 1.00 44.41 233 SER A C 1
ATOM 1905 O O . SER A 1 233 ? 26.761 22.772 54.197 1.00 44.41 233 SER A O 1
ATOM 1907 N N . PHE A 1 234 ? 27.536 22.827 52.088 1.00 46.19 234 PHE A N 1
ATOM 1908 C CA . PHE A 1 234 ? 28.097 24.182 52.140 1.00 46.19 234 PHE A CA 1
ATOM 1909 C C . PHE A 1 234 ? 27.215 25.256 51.492 1.00 46.19 234 PHE A C 1
ATOM 1911 O O . PHE A 1 234 ? 27.646 26.401 51.353 1.00 46.19 234 PHE A O 1
ATOM 1918 N N . ILE A 1 235 ? 25.981 24.923 51.099 1.00 48.41 235 ILE A N 1
ATOM 1919 C CA . ILE A 1 235 ? 25.050 25.902 50.530 1.00 48.41 235 ILE A CA 1
ATOM 1920 C C . ILE A 1 235 ? 24.607 26.869 51.642 1.00 48.41 235 ILE A C 1
ATOM 1922 O O . ILE A 1 235 ? 23.930 26.443 52.580 1.00 48.41 235 ILE A O 1
ATOM 1926 N N . PRO A 1 236 ? 24.941 28.172 51.564 1.00 47.12 236 PRO A N 1
ATOM 1927 C CA . PRO A 1 236 ? 24.563 29.112 52.609 1.00 47.12 236 PRO A CA 1
ATOM 1928 C C . PRO A 1 236 ? 23.043 29.303 52.641 1.00 47.12 236 PRO A C 1
ATOM 1930 O O . PRO A 1 236 ? 22.382 29.440 51.606 1.00 47.12 236 PRO A O 1
ATOM 1933 N N . THR A 1 237 ? 22.478 29.339 53.846 1.00 43.25 237 THR A N 1
ATOM 1934 C CA . THR A 1 237 ? 21.042 29.521 54.051 1.00 43.25 237 THR A CA 1
ATOM 1935 C C . THR A 1 237 ? 20.639 30.989 53.852 1.00 43.25 237 THR A C 1
ATOM 1937 O O . THR A 1 237 ? 21.309 31.931 54.277 1.00 43.25 237 THR A O 1
ATOM 1940 N N . GLY A 1 238 ? 19.514 31.198 53.163 1.00 44.22 238 GLY A N 1
ATOM 1941 C CA . GLY A 1 238 ? 18.978 32.523 52.839 1.00 44.22 238 GLY A CA 1
ATOM 1942 C C . GLY A 1 238 ? 19.332 33.011 51.429 1.00 44.22 238 GLY A C 1
ATOM 1943 O O . GLY A 1 238 ? 20.477 32.974 50.982 1.00 44.22 238 GLY A O 1
ATOM 1944 N N . TRP A 1 239 ? 18.321 33.527 50.722 1.00 42.19 239 TRP A N 1
ATOM 1945 C CA . TRP A 1 239 ? 18.393 33.854 49.290 1.00 42.19 239 TRP A CA 1
ATOM 1946 C C . TRP A 1 239 ? 19.502 34.857 48.923 1.00 42.19 239 TRP A C 1
ATOM 1948 O O . TRP A 1 239 ? 20.074 34.779 47.838 1.00 42.19 239 TRP A O 1
ATOM 1958 N N . LYS A 1 240 ? 19.842 35.782 49.830 1.00 45.38 240 LYS A N 1
ATOM 1959 C CA . LYS A 1 240 ? 20.867 36.814 49.604 1.00 45.38 240 LYS A CA 1
ATOM 1960 C C . LYS A 1 240 ? 22.292 36.234 49.602 1.00 45.38 240 LYS A C 1
ATOM 1962 O O . LYS A 1 240 ? 23.059 36.553 48.699 1.00 45.38 240 LYS A O 1
ATOM 1967 N N . HIS A 1 241 ? 22.614 35.345 50.545 1.00 48.25 241 HIS A N 1
ATOM 1968 C CA . HIS A 1 241 ? 23.923 34.683 50.637 1.00 48.25 241 HIS A CA 1
ATOM 1969 C C . HIS A 1 241 ? 24.083 33.584 49.584 1.00 48.25 241 HIS A C 1
ATOM 1971 O O . HIS A 1 241 ? 25.145 33.464 48.982 1.00 48.25 241 HIS A O 1
ATOM 1977 N N . LEU A 1 242 ? 23.000 32.856 49.284 1.00 48.38 242 LEU A N 1
ATOM 1978 C CA . LEU A 1 242 ? 22.955 31.892 48.184 1.00 48.38 242 LEU A CA 1
ATOM 1979 C C . LEU A 1 242 ? 23.258 32.555 46.837 1.00 48.38 242 LEU A C 1
ATOM 1981 O O . LEU A 1 242 ? 24.035 32.032 46.045 1.00 48.38 242 LEU A O 1
ATOM 1985 N N . LYS A 1 243 ? 22.665 33.726 46.584 1.00 45.91 243 LYS A N 1
ATOM 1986 C CA . LYS A 1 243 ? 22.904 34.484 45.356 1.00 45.91 243 LYS A CA 1
ATOM 1987 C C . LYS A 1 243 ? 24.365 34.937 45.243 1.00 45.91 243 LYS A C 1
ATOM 1989 O O . LYS A 1 243 ? 24.960 34.729 44.197 1.00 45.91 243 LYS A O 1
ATOM 1994 N N . MET A 1 244 ? 24.952 35.465 46.321 1.00 49.53 244 MET A N 1
ATOM 1995 C CA . MET A 1 244 ? 26.371 35.852 46.348 1.00 49.53 244 MET A CA 1
ATOM 1996 C C . MET A 1 244 ? 27.317 34.660 46.145 1.00 49.53 244 MET A C 1
ATOM 1998 O O . MET A 1 244 ? 28.306 34.782 45.434 1.00 49.53 244 MET A O 1
ATOM 2002 N N . TRP A 1 245 ? 27.007 33.501 46.733 1.00 57.12 245 TRP A N 1
ATOM 2003 C CA . TRP A 1 245 ? 27.790 32.278 46.548 1.00 57.12 245 TRP A CA 1
ATOM 2004 C C . TRP A 1 245 ? 27.733 31.777 45.098 1.00 57.12 245 TRP A C 1
ATOM 2006 O O . TRP A 1 245 ? 28.771 31.480 44.520 1.00 57.12 245 TRP A O 1
ATOM 2016 N N . VAL A 1 246 ? 26.547 31.769 44.477 1.00 52.22 246 VAL A N 1
ATOM 2017 C CA . VAL A 1 246 ? 26.373 31.397 43.060 1.00 52.22 246 VAL A CA 1
ATOM 2018 C C . VAL A 1 246 ? 27.047 32.393 42.112 1.00 52.22 246 VAL A C 1
ATOM 2020 O O . VAL A 1 246 ? 27.626 31.967 41.117 1.00 52.22 246 VAL A O 1
ATOM 2023 N N . ASP A 1 247 ? 26.999 33.692 42.414 1.00 52.88 247 ASP A N 1
ATOM 2024 C CA . ASP A 1 247 ? 27.648 34.735 41.608 1.00 52.88 247 ASP A CA 1
ATOM 2025 C C . ASP A 1 247 ? 29.195 34.659 41.687 1.00 52.88 247 ASP A C 1
ATOM 2027 O O . ASP A 1 247 ? 29.870 35.148 40.784 1.00 52.88 247 ASP A O 1
ATOM 2031 N N . ASN A 1 248 ? 29.752 33.999 42.715 1.00 51.84 248 ASN A N 1
ATOM 2032 C CA . ASN A 1 248 ? 31.191 33.744 42.880 1.00 51.84 248 ASN A CA 1
ATOM 2033 C C . ASN A 1 248 ? 31.671 32.415 42.261 1.00 51.84 248 ASN A C 1
ATOM 2035 O O . ASN A 1 248 ? 32.877 32.186 42.170 1.00 51.84 248 ASN A O 1
ATOM 2039 N N . LEU A 1 249 ? 30.761 31.525 41.847 1.00 53.25 249 LEU A N 1
ATOM 2040 C CA . LEU A 1 249 ? 31.124 30.332 41.083 1.00 53.25 249 LEU A CA 1
ATOM 2041 C C . LEU A 1 249 ? 31.389 30.773 39.637 1.00 53.25 249 LEU A C 1
ATOM 2043 O O . LEU A 1 249 ? 30.474 31.263 38.977 1.00 53.25 249 LEU A O 1
ATOM 2047 N N . ASP A 1 250 ? 32.616 30.595 39.135 1.00 46.06 250 ASP A N 1
ATOM 2048 C CA . ASP A 1 250 ? 33.028 30.985 37.772 1.00 46.06 250 ASP A CA 1
ATOM 2049 C C . ASP A 1 250 ? 32.390 30.070 36.698 1.00 46.06 250 ASP A C 1
ATOM 2051 O O . ASP A 1 250 ? 33.027 29.262 36.020 1.00 46.06 250 ASP A O 1
ATOM 2055 N N . LEU A 1 251 ? 31.058 30.115 36.611 1.00 54.00 251 LEU A N 1
ATOM 2056 C CA . LEU A 1 251 ? 30.221 29.245 35.800 1.00 54.00 251 LEU A CA 1
ATOM 2057 C C . LEU A 1 251 ? 29.859 29.932 34.484 1.00 54.00 251 LEU A C 1
ATOM 2059 O O . LEU A 1 251 ? 29.281 31.019 34.435 1.00 54.00 251 LEU A O 1
ATOM 2063 N N . HIS A 1 252 ? 30.104 29.228 33.381 1.00 48.94 252 HIS A N 1
ATOM 2064 C CA . HIS A 1 252 ? 29.724 29.673 32.044 1.00 48.94 252 HIS A CA 1
ATOM 2065 C C . HIS A 1 252 ? 28.208 29.973 31.952 1.00 48.94 252 HIS A C 1
ATOM 2067 O O . HIS A 1 252 ? 27.382 29.144 32.349 1.00 48.94 252 HIS A O 1
ATOM 2073 N N . ARG A 1 253 ? 27.822 31.124 31.363 1.00 45.41 253 ARG A N 1
ATOM 2074 C CA . ARG A 1 253 ? 26.438 31.680 31.330 1.00 45.41 253 ARG A CA 1
ATOM 2075 C C . ARG A 1 253 ? 25.328 30.698 30.914 1.00 45.41 253 ARG A C 1
ATOM 2077 O O . ARG A 1 253 ? 24.172 30.894 31.279 1.00 45.41 253 ARG A O 1
ATOM 2084 N N . SER A 1 254 ? 25.655 29.643 30.170 1.00 43.00 254 SER A N 1
ATOM 2085 C CA . SER A 1 254 ? 24.713 28.604 29.728 1.00 43.00 254 SER A CA 1
ATOM 2086 C C . SER A 1 254 ? 24.224 27.661 30.837 1.00 43.00 254 SER A C 1
ATOM 2088 O O . SER A 1 254 ? 23.201 27.008 30.654 1.00 43.00 254 SER A O 1
ATOM 2090 N N . TRP A 1 255 ? 24.930 27.570 31.969 1.00 44.88 255 TRP A N 1
ATOM 2091 C CA . TRP A 1 255 ? 24.598 26.652 33.072 1.00 44.88 255 TRP A CA 1
ATOM 2092 C C . TRP A 1 255 ? 23.716 27.282 34.158 1.00 44.88 255 TRP A C 1
ATOM 2094 O O . TRP A 1 255 ? 23.057 26.575 34.922 1.00 44.88 255 TRP A O 1
ATOM 2104 N N . MET A 1 256 ? 23.621 28.611 34.174 1.00 42.62 256 MET A N 1
ATOM 2105 C CA . MET A 1 256 ? 22.915 29.375 35.205 1.00 42.62 256 MET A CA 1
ATOM 2106 C C . MET A 1 256 ? 21.406 29.049 35.341 1.00 42.62 256 MET A C 1
ATOM 2108 O O . MET A 1 256 ? 20.912 28.963 36.467 1.00 42.62 256 MET A O 1
ATOM 2112 N N . PRO A 1 257 ? 20.641 28.801 34.254 1.00 38.47 257 PRO A N 1
ATOM 2113 C CA . PRO A 1 257 ? 19.222 28.425 34.353 1.00 38.47 257 PRO A CA 1
ATOM 2114 C C . PRO A 1 257 ? 18.987 27.011 34.911 1.00 38.47 257 PRO A C 1
ATOM 2116 O O . PRO A 1 257 ? 17.985 26.760 35.586 1.00 38.47 257 PRO A O 1
ATOM 2119 N N . VAL A 1 258 ? 19.919 26.089 34.647 1.00 42.47 258 VAL A N 1
ATOM 2120 C CA . VAL A 1 258 ? 19.864 24.695 35.115 1.00 42.47 258 VAL A CA 1
ATOM 2121 C C . VAL A 1 258 ? 20.160 24.645 36.611 1.00 42.47 258 VAL A C 1
ATOM 2123 O O . VAL A 1 258 ? 19.410 24.033 37.368 1.00 42.47 258 VAL A O 1
ATOM 2126 N N . PHE A 1 259 ? 21.174 25.390 37.056 1.00 45.47 259 PHE A N 1
ATOM 2127 C CA . PHE A 1 259 ? 21.542 25.478 38.468 1.00 45.47 259 PHE A CA 1
ATOM 2128 C C . PHE A 1 259 ? 20.438 26.127 39.322 1.00 45.47 259 PHE A C 1
ATOM 2130 O O . PHE A 1 259 ? 20.079 25.611 40.379 1.00 45.47 259 PHE A O 1
ATOM 2137 N N . ARG A 1 260 ? 19.789 27.190 38.818 1.00 41.84 260 ARG A N 1
ATOM 2138 C CA . ARG A 1 260 ? 18.615 27.812 39.468 1.00 41.84 260 ARG A CA 1
ATOM 2139 C C . ARG A 1 260 ? 17.407 26.870 39.572 1.00 41.84 260 ARG A C 1
ATOM 2141 O O . ARG A 1 260 ? 16.657 26.949 40.544 1.00 41.84 260 ARG A O 1
ATOM 2148 N N . SER A 1 261 ? 17.217 25.973 38.603 1.00 39.78 261 SER A N 1
ATOM 2149 C CA . SER A 1 261 ? 16.119 24.989 38.610 1.00 39.78 261 SER A CA 1
ATOM 2150 C C . SER A 1 261 ? 16.354 23.850 39.609 1.00 39.78 261 SER A C 1
ATOM 2152 O O . SER A 1 261 ? 15.409 23.356 40.214 1.00 39.78 261 SER A O 1
ATOM 2154 N N . ILE A 1 262 ? 17.613 23.457 39.817 1.00 42.25 262 ILE A N 1
ATOM 2155 C CA . ILE A 1 262 ? 17.991 22.433 40.800 1.00 42.25 262 ILE A CA 1
ATOM 2156 C C . ILE A 1 262 ? 17.907 23.006 42.222 1.00 42.25 262 ILE A C 1
ATOM 2158 O O . ILE A 1 262 ? 17.296 22.396 43.095 1.00 42.25 262 ILE A O 1
ATOM 2162 N N . LEU A 1 263 ? 18.415 24.221 42.450 1.00 42.00 263 LEU A N 1
ATOM 2163 C CA . LEU A 1 263 ? 18.362 24.867 43.768 1.00 42.00 263 LEU A CA 1
ATOM 2164 C C . LEU A 1 263 ? 16.936 25.223 44.214 1.00 42.00 263 LEU A C 1
ATOM 2166 O O . LEU A 1 263 ? 16.625 25.119 45.395 1.00 42.00 263 LEU A O 1
ATOM 2170 N N . SER A 1 264 ? 16.041 25.588 43.289 1.00 38.25 264 SER A N 1
ATOM 2171 C CA . SER A 1 264 ? 14.623 25.825 43.614 1.00 38.25 264 SER A CA 1
ATOM 2172 C C . SER A 1 264 ? 13.874 24.544 43.993 1.00 38.25 264 SER A C 1
ATOM 2174 O O . SER A 1 264 ? 12.989 24.593 44.842 1.00 38.25 264 SER A O 1
ATOM 2176 N N . GLN A 1 265 ? 14.256 23.394 43.431 1.00 39.16 265 GLN A N 1
ATOM 2177 C CA . GLN A 1 265 ? 13.736 22.082 43.835 1.00 39.16 265 GLN A CA 1
ATOM 2178 C C . GLN A 1 265 ? 14.237 21.673 45.227 1.00 39.16 265 GLN A C 1
ATOM 2180 O O . GLN A 1 265 ? 13.450 21.179 46.025 1.00 39.16 265 GLN A O 1
ATOM 2185 N N . VAL A 1 266 ? 15.510 21.933 45.545 1.00 40.72 266 VAL A N 1
ATOM 2186 C CA . VAL A 1 266 ? 16.092 21.659 46.873 1.00 40.72 266 VAL A CA 1
ATOM 2187 C C . VAL A 1 266 ? 15.500 22.585 47.944 1.00 40.72 266 VAL A C 1
ATOM 2189 O O . VAL A 1 266 ? 15.120 22.118 49.010 1.00 40.72 266 VAL A O 1
ATOM 2192 N N . TYR A 1 267 ? 15.303 23.871 47.638 1.00 36.94 267 TYR A N 1
ATOM 2193 C CA . TYR A 1 267 ? 14.665 24.833 48.547 1.00 36.94 267 TYR A CA 1
ATOM 2194 C C . TYR A 1 267 ? 13.190 24.493 48.843 1.00 36.94 267 TYR A C 1
ATOM 2196 O O . TYR A 1 267 ? 12.698 24.750 49.938 1.00 36.94 267 TYR A O 1
ATOM 2204 N N . LEU A 1 268 ? 12.481 23.879 47.887 1.00 37.69 268 LEU A N 1
ATOM 2205 C CA . LEU A 1 268 ? 11.108 23.388 48.078 1.00 37.69 268 LEU A CA 1
ATOM 2206 C C . LEU A 1 268 ? 11.032 22.092 48.902 1.00 37.69 268 LEU A C 1
ATOM 2208 O O . LEU A 1 268 ? 9.963 21.781 49.425 1.00 37.69 268 LEU A O 1
ATOM 2212 N N . LEU A 1 269 ? 12.136 21.351 49.027 1.00 41.34 269 LEU A N 1
ATOM 2213 C CA . LEU A 1 269 ? 12.216 20.110 49.801 1.00 41.34 269 LEU A CA 1
ATOM 2214 C C . LEU A 1 269 ? 12.489 20.342 51.298 1.00 41.34 269 LEU A C 1
ATOM 2216 O O . LEU A 1 269 ? 12.228 19.441 52.088 1.00 41.34 269 LEU A O 1
ATOM 2220 N N . ASP A 1 270 ? 12.927 21.539 51.703 1.00 37.81 270 ASP A N 1
ATOM 2221 C CA . ASP A 1 270 ? 13.312 21.829 53.095 1.00 37.81 270 ASP A CA 1
ATOM 2222 C C . ASP A 1 270 ? 12.197 22.471 53.950 1.00 37.81 270 ASP A C 1
ATOM 2224 O O . ASP A 1 270 ? 12.378 22.741 55.135 1.00 37.81 270 ASP A O 1
ATOM 2228 N N . TYR A 1 271 ? 10.990 22.659 53.399 1.00 35.16 271 TYR A N 1
ATOM 2229 C CA . TYR A 1 271 ? 9.815 23.102 54.169 1.00 35.16 271 TYR A CA 1
ATOM 2230 C C . TYR A 1 271 ? 8.879 21.941 54.534 1.00 35.16 271 TYR A C 1
ATOM 2232 O O . TYR A 1 271 ? 7.689 21.952 54.218 1.00 35.16 271 TYR A O 1
ATOM 2240 N N . LYS A 1 272 ? 9.449 20.929 55.198 1.00 35.34 272 LYS A N 1
ATOM 2241 C CA . LYS A 1 272 ? 8.903 20.180 56.352 1.00 35.34 272 LYS A CA 1
ATOM 2242 C C . LYS A 1 272 ? 9.751 18.926 56.549 1.00 35.34 272 LYS A C 1
ATOM 2244 O O . LYS A 1 272 ? 9.602 17.937 55.838 1.00 35.34 272 LYS A O 1
ATOM 2249 N N . GLY A 1 273 ? 10.661 19.023 57.513 1.00 43.38 273 GLY A N 1
ATOM 2250 C CA . GLY A 1 273 ? 11.643 17.998 57.826 1.00 43.38 273 GLY A CA 1
ATOM 2251 C C . GLY A 1 273 ? 11.033 16.641 58.158 1.00 43.38 273 GLY A C 1
ATOM 2252 O O . GLY A 1 273 ? 10.032 16.567 58.865 1.00 43.38 273 GLY A O 1
ATOM 2253 N N . MET A 1 274 ? 11.676 15.591 57.642 1.00 37.94 274 MET A N 1
ATOM 2254 C CA . MET A 1 274 ? 11.793 14.255 58.246 1.00 37.94 274 MET A CA 1
ATOM 2255 C C . MET A 1 274 ? 12.598 13.302 57.335 1.00 37.94 274 MET A C 1
ATOM 2257 O O . MET A 1 274 ? 12.169 12.191 57.047 1.00 37.94 274 MET A O 1
ATOM 2261 N N . ILE A 1 275 ? 13.784 13.706 56.857 1.00 34.59 275 ILE A N 1
ATOM 2262 C CA . ILE A 1 275 ? 14.715 12.771 56.194 1.00 34.59 275 ILE A CA 1
ATOM 2263 C C . ILE A 1 275 ? 16.144 13.091 56.636 1.00 34.59 275 ILE A C 1
ATOM 2265 O O . ILE A 1 275 ? 16.775 13.994 56.104 1.00 34.59 275 ILE A O 1
ATOM 2269 N N . ASN A 1 276 ? 16.673 12.326 57.596 1.00 39.16 276 ASN A N 1
ATOM 2270 C CA . ASN A 1 276 ? 18.043 12.527 58.084 1.00 39.16 276 ASN A CA 1
ATOM 2271 C C . ASN A 1 276 ? 19.109 11.791 57.239 1.00 39.16 276 ASN A C 1
ATOM 2273 O O . ASN A 1 276 ? 20.281 12.138 57.344 1.00 39.16 276 ASN A O 1
ATOM 2277 N N . LYS A 1 277 ? 18.745 10.809 56.384 1.00 36.84 277 LYS A N 1
ATOM 2278 C CA . LYS A 1 277 ? 19.640 10.149 55.396 1.00 36.84 277 LYS A CA 1
ATOM 2279 C C . LYS A 1 277 ? 18.857 9.592 54.187 1.00 36.84 277 LYS A C 1
ATOM 2281 O O . LYS A 1 277 ? 17.933 8.808 54.364 1.00 36.84 277 LYS A O 1
ATOM 2286 N N . ILE A 1 278 ? 19.277 9.916 52.955 1.00 34.59 278 ILE A N 1
ATOM 2287 C CA . ILE A 1 278 ? 18.657 9.451 51.685 1.00 34.59 278 ILE A CA 1
ATOM 2288 C C . ILE A 1 278 ? 18.821 7.941 51.432 1.00 34.59 278 ILE A C 1
ATOM 2290 O O . ILE A 1 278 ? 18.030 7.343 50.709 1.00 34.59 278 ILE A O 1
ATOM 2294 N N . LYS A 1 279 ? 19.830 7.299 52.030 1.00 30.72 279 LYS A N 1
ATOM 2295 C CA . LYS A 1 279 ? 20.171 5.899 51.725 1.00 30.72 279 LYS A CA 1
ATOM 2296 C C . LYS A 1 279 ? 19.286 4.845 52.412 1.00 30.72 279 LYS A C 1
ATOM 2298 O O . LYS A 1 279 ? 19.469 3.670 52.126 1.00 30.72 279 LYS A O 1
ATOM 2303 N N . THR A 1 280 ? 18.360 5.214 53.303 1.00 33.25 280 THR A N 1
ATOM 2304 C CA . THR A 1 280 ? 17.633 4.231 54.144 1.00 33.25 280 THR A CA 1
ATOM 2305 C C . THR A 1 280 ? 16.112 4.413 54.220 1.00 33.25 280 THR A C 1
ATOM 2307 O O . THR A 1 280 ? 15.474 3.754 55.034 1.00 33.25 280 THR A O 1
ATOM 2310 N N . ALA A 1 281 ? 15.497 5.268 53.399 1.00 29.95 281 ALA A N 1
ATOM 2311 C CA . ALA A 1 281 ? 14.039 5.438 53.413 1.00 29.95 281 ALA A CA 1
ATOM 2312 C C . ALA A 1 281 ? 13.324 4.352 52.578 1.00 29.95 281 ALA A C 1
ATOM 2314 O O . ALA A 1 281 ? 13.671 4.140 51.415 1.00 29.95 281 ALA A O 1
ATOM 2315 N N . LYS A 1 282 ? 12.305 3.681 53.142 1.00 33.97 282 LYS A N 1
ATOM 2316 C CA . LYS A 1 282 ? 11.460 2.709 52.417 1.00 33.97 282 LYS A CA 1
ATOM 2317 C C . LYS A 1 282 ? 10.334 3.419 51.652 1.00 33.97 282 LYS A C 1
ATOM 2319 O O . LYS A 1 282 ? 9.639 4.273 52.192 1.00 33.97 282 LYS A O 1
ATOM 2324 N N . VAL A 1 283 ? 10.084 3.015 50.402 1.00 34.78 283 VAL A N 1
ATOM 2325 C CA . VAL A 1 283 ? 9.071 3.633 49.511 1.00 34.78 283 VAL A CA 1
ATOM 2326 C C . VAL A 1 283 ? 7.624 3.455 50.001 1.00 34.78 283 VAL A C 1
ATOM 2328 O O . VAL A 1 283 ? 6.767 4.287 49.706 1.00 34.78 283 VAL A O 1
ATOM 2331 N N . THR A 1 284 ? 7.334 2.445 50.822 1.00 30.30 284 THR A N 1
ATOM 2332 C CA . THR A 1 284 ? 6.008 2.271 51.445 1.00 30.30 284 THR A CA 1
ATOM 2333 C C . THR A 1 284 ? 5.650 3.394 52.424 1.00 30.30 284 THR A C 1
ATOM 2335 O O . THR A 1 284 ? 4.469 3.657 52.645 1.00 30.30 284 THR A O 1
ATOM 2338 N N . GLU A 1 285 ? 6.647 4.092 52.975 1.00 34.97 285 GLU A N 1
ATOM 2339 C CA . GLU A 1 285 ? 6.460 5.238 53.876 1.00 34.97 285 GLU A CA 1
ATOM 2340 C C . GLU A 1 285 ? 6.267 6.560 53.108 1.00 34.97 285 GLU A C 1
ATOM 2342 O O . GLU A 1 285 ? 5.737 7.520 53.659 1.00 34.97 285 GLU A O 1
ATOM 2347 N N . LEU A 1 286 ? 6.585 6.590 51.805 1.00 33.44 286 LEU A N 1
ATOM 2348 C CA . LEU A 1 286 ? 6.427 7.755 50.920 1.00 33.44 286 LEU A CA 1
ATOM 2349 C C . LEU A 1 286 ? 5.034 7.869 50.267 1.00 33.44 286 LEU A C 1
ATOM 2351 O O . LEU A 1 286 ? 4.769 8.861 49.589 1.00 33.44 286 LEU A O 1
ATOM 2355 N N . LEU A 1 287 ? 4.134 6.886 50.434 1.00 29.27 287 LEU A N 1
ATOM 2356 C CA . LEU A 1 287 ? 2.876 6.822 49.665 1.00 29.27 287 LEU A CA 1
ATOM 2357 C C . LEU A 1 287 ? 1.609 6.465 50.466 1.00 29.27 287 LEU A C 1
ATOM 2359 O O . LEU A 1 287 ? 0.616 6.025 49.878 1.00 29.27 287 LEU A O 1
ATOM 2363 N N . ARG A 1 288 ? 1.553 6.731 51.781 1.00 24.80 288 ARG A N 1
ATOM 2364 C CA . ARG A 1 288 ? 0.263 6.723 52.498 1.00 24.80 288 ARG A CA 1
ATOM 2365 C C . ARG A 1 288 ? -0.580 7.991 52.216 1.00 24.80 288 ARG A C 1
ATOM 2367 O O . ARG A 1 288 ? -0.672 8.878 53.050 1.00 24.80 288 ARG A O 1
ATOM 2374 N N . ILE A 1 289 ? -1.268 7.935 51.060 1.00 28.09 289 ILE A N 1
ATOM 2375 C CA . ILE A 1 289 ? -2.681 8.325 50.786 1.00 28.09 289 ILE A CA 1
ATOM 2376 C C . ILE A 1 289 ? -3.011 9.844 50.644 1.00 28.09 289 ILE A C 1
ATOM 2378 O O . ILE A 1 289 ? -2.444 10.641 51.382 1.00 28.09 289 ILE A O 1
ATOM 2382 N N . PRO A 1 290 ? -3.985 10.293 49.790 1.00 30.86 290 PRO A N 1
ATOM 2383 C CA . PRO A 1 290 ? -4.847 9.567 48.832 1.00 30.86 290 PRO A CA 1
ATOM 2384 C C . PRO A 1 290 ? -4.839 10.099 47.380 1.00 30.86 290 PRO A C 1
ATOM 2386 O O . PRO A 1 290 ? -5.006 11.290 47.119 1.00 30.86 290 PRO A O 1
ATOM 2389 N N . PHE A 1 291 ? -4.920 9.173 46.422 1.00 30.38 291 PHE A N 1
ATOM 2390 C CA . PHE A 1 291 ? -5.735 9.375 45.221 1.00 30.38 291 PHE A CA 1
ATOM 2391 C C . PHE A 1 291 ? -7.197 9.049 45.559 1.00 30.38 291 PHE A C 1
ATOM 2393 O O . PHE A 1 291 ? -7.647 7.924 45.381 1.00 30.38 291 PHE A O 1
ATOM 2400 N N . GLN A 1 292 ? -7.946 10.033 46.056 1.00 31.50 292 GLN A N 1
ATOM 2401 C CA . GLN A 1 292 ? -9.408 10.021 46.024 1.00 31.50 292 GLN A CA 1
ATOM 2402 C C . GLN A 1 292 ? -9.927 11.450 45.883 1.00 31.50 292 GLN A C 1
ATOM 2404 O O . GLN A 1 292 ? -9.699 12.300 46.738 1.00 31.50 292 GLN A O 1
ATOM 2409 N N . LYS A 1 293 ? -10.694 11.675 44.819 1.00 28.92 293 LYS A N 1
ATOM 2410 C CA . LYS A 1 293 ? -11.924 12.464 44.889 1.00 28.92 293 LYS A CA 1
ATOM 2411 C C . LYS A 1 293 ? -12.878 11.925 43.831 1.00 28.92 293 LYS A C 1
ATOM 2413 O O . LYS A 1 293 ? -12.921 12.410 42.704 1.00 28.92 293 LYS A O 1
ATOM 2418 N N . ASP A 1 294 ? -13.601 10.882 44.230 1.00 31.97 294 ASP A N 1
ATOM 2419 C CA . ASP A 1 294 ? -14.942 10.658 43.714 1.00 31.97 294 ASP A CA 1
ATOM 2420 C C . ASP A 1 294 ? -15.869 11.786 44.181 1.00 31.97 294 ASP A C 1
ATOM 2422 O O . ASP A 1 294 ? -15.635 12.494 45.164 1.00 31.97 294 ASP A O 1
ATOM 2426 N N . GLU A 1 295 ? -16.920 11.941 43.395 1.00 37.91 295 GLU A N 1
ATOM 2427 C CA . GLU A 1 295 ? -18.031 12.868 43.505 1.00 37.91 295 GLU A CA 1
ATOM 2428 C C . GLU A 1 295 ? -18.619 13.004 44.924 1.00 37.91 295 GLU A C 1
ATOM 2430 O O . GLU A 1 295 ? -18.895 12.008 45.588 1.00 37.91 295 GLU A O 1
ATOM 2435 N N . ARG A 1 296 ? -18.989 14.234 45.317 1.00 31.94 296 ARG A N 1
ATOM 2436 C CA . ARG A 1 296 ? -20.379 14.581 45.690 1.00 31.94 296 ARG A CA 1
ATOM 2437 C C . ARG A 1 296 ? -20.558 16.084 45.952 1.00 31.94 296 ARG A C 1
ATOM 2439 O O . ARG A 1 296 ? -19.966 16.658 46.852 1.00 31.94 296 ARG A O 1
ATOM 2446 N N . LYS A 1 297 ? -21.434 16.660 45.121 1.00 36.06 297 LYS A N 1
ATOM 2447 C CA . LYS A 1 297 ? -22.525 17.603 45.428 1.00 36.06 297 LYS A CA 1
ATOM 2448 C C . LYS A 1 297 ? -22.264 18.706 46.470 1.00 36.06 297 LYS A C 1
ATOM 2450 O O . LYS A 1 297 ? -22.255 18.444 47.663 1.00 36.06 297 LYS A O 1
ATOM 2455 N N . ASN A 1 298 ? -22.379 19.958 46.022 1.00 32.00 298 ASN A N 1
ATOM 2456 C CA . ASN A 1 298 ? -23.573 20.727 46.380 1.00 32.00 298 ASN A CA 1
ATOM 2457 C C . ASN A 1 298 ? -23.910 21.804 45.342 1.00 32.00 298 ASN A C 1
ATOM 2459 O O . ASN A 1 298 ? -23.070 22.585 44.905 1.00 32.00 298 ASN A O 1
ATOM 2463 N N . ASN A 1 299 ? -25.184 21.794 44.947 1.00 43.53 299 ASN A N 1
ATOM 2464 C CA . ASN A 1 299 ? -25.866 22.864 44.236 1.00 43.53 299 ASN A CA 1
ATOM 2465 C C . ASN A 1 299 ? -25.732 24.182 45.006 1.00 43.53 299 ASN A C 1
ATOM 2467 O O . ASN A 1 299 ? -26.031 24.201 46.197 1.00 43.53 299 ASN A O 1
ATOM 2471 N N . LYS A 1 300 ? -25.431 25.275 44.297 1.00 33.88 300 LYS A N 1
ATOM 2472 C CA . LYS A 1 300 ? -26.259 26.498 44.232 1.00 33.88 300 LYS A CA 1
ATOM 2473 C C . LYS A 1 300 ? -25.484 27.608 43.519 1.00 33.88 300 LYS A C 1
ATOM 2475 O O . LYS A 1 300 ? -24.616 28.240 44.103 1.00 33.88 300 LYS A O 1
ATOM 2480 N N . ASN A 1 301 ? -25.823 27.810 42.246 1.00 32.28 301 ASN A N 1
ATOM 2481 C CA . ASN A 1 301 ? -26.207 29.100 41.651 1.00 32.28 301 ASN A CA 1
ATOM 2482 C C . ASN A 1 301 ? -25.803 29.208 40.175 1.00 32.28 301 ASN A C 1
ATOM 2484 O O . ASN A 1 301 ? -24.672 29.492 39.810 1.00 32.28 301 ASN A O 1
ATOM 2488 N N . ASN A 1 302 ? -26.812 28.932 39.348 1.00 37.34 302 ASN A N 1
ATOM 2489 C CA . ASN A 1 302 ? -27.272 29.716 38.206 1.00 37.34 302 ASN A CA 1
ATOM 2490 C C . ASN A 1 302 ? -26.273 30.431 37.273 1.00 37.34 302 ASN A C 1
ATOM 2492 O O . ASN A 1 302 ? -25.614 31.393 37.639 1.00 37.34 302 ASN A O 1
ATOM 2496 N N . LYS A 1 303 ? -26.472 30.087 35.988 1.00 38.38 303 LYS A N 1
ATOM 2497 C CA . LYS A 1 303 ? -26.521 30.979 34.814 1.00 38.38 303 LYS A CA 1
ATOM 2498 C C . LYS A 1 303 ? -25.192 31.586 34.342 1.00 38.38 303 LYS A C 1
ATOM 2500 O O . LYS A 1 303 ? -24.838 32.693 34.708 1.00 38.38 303 LYS A O 1
ATOM 2505 N N . ASN A 1 304 ? -24.563 30.951 33.350 1.00 33.84 304 ASN A N 1
ATOM 2506 C CA . ASN A 1 304 ? -24.744 31.324 31.935 1.00 33.84 304 ASN A CA 1
ATOM 2507 C C . ASN A 1 304 ? -23.690 30.689 31.008 1.00 33.84 304 ASN A C 1
ATOM 2509 O O . ASN A 1 304 ? -22.549 30.447 31.378 1.00 33.84 304 ASN A O 1
ATOM 2513 N N . ASN A 1 305 ? -24.121 30.511 29.758 1.00 35.47 305 ASN A N 1
ATOM 2514 C CA . ASN A 1 305 ? -23.338 30.363 28.528 1.00 35.47 305 ASN A CA 1
ATOM 2515 C C . ASN A 1 305 ? -22.764 28.988 28.131 1.00 35.47 305 ASN A C 1
ATOM 2517 O O . ASN A 1 305 ? -21.627 28.595 28.378 1.00 35.47 305 ASN A O 1
ATOM 2521 N N . LYS A 1 306 ? -23.635 28.318 27.361 1.00 45.84 306 LYS A N 1
ATOM 2522 C CA . LYS A 1 306 ? -23.396 27.464 26.189 1.00 45.84 306 LYS A CA 1
ATOM 2523 C C . LYS A 1 306 ? -22.084 27.767 25.430 1.00 45.84 306 LYS A C 1
ATOM 2525 O O . LYS A 1 306 ? -21.758 28.925 25.204 1.00 45.84 306 LYS A O 1
ATOM 2530 N N . ASN A 1 307 ? -21.476 26.687 24.912 1.00 42.12 307 ASN A N 1
ATOM 2531 C CA . ASN A 1 307 ? -20.511 26.598 23.788 1.00 42.12 307 ASN A CA 1
ATOM 2532 C C . ASN A 1 307 ? -19.051 26.163 24.044 1.00 42.12 307 ASN A C 1
ATOM 2534 O O . ASN A 1 307 ? -18.160 26.576 23.310 1.00 42.12 307 ASN A O 1
ATOM 2538 N N . THR A 1 308 ? -18.777 25.212 24.946 1.00 35.72 308 THR A N 1
ATOM 2539 C CA . THR A 1 308 ? -17.408 24.633 25.059 1.00 35.72 308 THR A CA 1
ATOM 2540 C C . THR A 1 308 ? -17.303 23.103 25.133 1.00 35.72 308 THR A C 1
ATOM 2542 O O . THR A 1 308 ? -16.229 22.576 25.418 1.00 35.72 308 THR A O 1
ATOM 2545 N N . LYS A 1 309 ? -18.352 22.336 24.794 1.00 38.41 309 LYS A N 1
ATOM 2546 C CA . LYS A 1 309 ? -18.287 20.856 24.875 1.00 38.41 309 LYS A CA 1
ATOM 2547 C C . LYS A 1 309 ? -17.650 20.119 23.683 1.00 38.41 309 LYS A C 1
ATOM 2549 O O . LYS A 1 309 ? -17.260 18.974 23.850 1.00 38.41 309 LYS A O 1
ATOM 2554 N N . ASN A 1 310 ? -17.419 20.742 22.526 1.00 41.50 310 ASN A N 1
ATOM 2555 C CA . ASN A 1 310 ? -17.001 19.980 21.331 1.00 41.50 310 ASN A CA 1
ATOM 2556 C C . ASN A 1 310 ? -15.486 19.710 21.176 1.00 41.50 310 ASN A C 1
ATOM 2558 O O . ASN A 1 310 ? -15.107 18.939 20.294 1.00 41.50 310 ASN A O 1
ATOM 2562 N N . ASN A 1 311 ? -14.610 20.293 22.007 1.00 39.28 311 ASN A N 1
ATOM 2563 C CA . ASN A 1 311 ? -13.151 20.136 21.845 1.00 39.28 311 ASN A CA 1
ATOM 2564 C C . ASN A 1 311 ? -12.484 19.142 22.809 1.00 39.28 311 ASN A C 1
ATOM 2566 O O . ASN A 1 311 ? -11.397 18.654 22.494 1.00 39.28 311 ASN A O 1
ATOM 2570 N N . LYS A 1 312 ? -13.110 18.784 23.940 1.00 38.25 312 LYS A N 1
ATOM 2571 C CA . LYS A 1 312 ? -12.543 17.776 24.859 1.00 38.25 312 LYS A CA 1
ATOM 2572 C C . LYS A 1 312 ? -12.727 16.344 24.340 1.00 38.25 312 LYS A C 1
ATOM 2574 O O . LYS A 1 312 ? -11.795 15.549 24.438 1.00 38.25 312 LYS A O 1
ATOM 2579 N N . ASP A 1 313 ? -13.834 16.054 23.658 1.00 40.94 313 ASP A N 1
ATOM 2580 C CA . ASP A 1 313 ? -14.107 14.704 23.144 1.00 40.94 313 ASP A CA 1
ATOM 2581 C C . ASP A 1 313 ? -13.151 14.289 22.015 1.00 40.94 313 ASP A C 1
ATOM 2583 O O . ASP A 1 313 ? -12.766 13.126 21.925 1.00 40.94 313 ASP A O 1
ATOM 2587 N N . LYS A 1 314 ? -12.667 15.231 21.189 1.00 40.62 314 LYS A N 1
ATOM 2588 C CA . LYS A 1 314 ? -11.749 14.913 20.078 1.00 40.62 314 LYS A CA 1
ATOM 2589 C C . LYS A 1 314 ? -10.356 14.450 20.527 1.00 40.62 314 LYS A C 1
ATOM 2591 O O . LYS A 1 314 ? -9.725 13.692 19.792 1.00 40.62 314 LYS A O 1
ATOM 2596 N N . LYS A 1 315 ? -9.867 14.859 21.707 1.00 39.06 315 LYS A N 1
ATOM 2597 C CA . LYS A 1 315 ? -8.545 14.429 22.211 1.00 39.06 315 LYS A CA 1
ATOM 2598 C C . LYS A 1 315 ? -8.563 13.025 22.837 1.00 39.06 315 LYS A C 1
ATOM 2600 O O . LYS A 1 315 ? -7.537 12.353 22.786 1.00 39.06 315 LYS A O 1
ATOM 2605 N N . ASN A 1 316 ? -9.714 12.538 23.313 1.00 40.22 316 ASN A N 1
ATOM 2606 C CA . ASN A 1 316 ? -9.825 11.237 23.992 1.00 40.22 316 ASN A CA 1
ATOM 2607 C C . ASN A 1 316 ? -9.987 10.017 23.067 1.00 40.22 316 ASN A C 1
ATOM 2609 O O . ASN A 1 316 ? -9.870 8.886 23.531 1.00 40.22 316 ASN A O 1
ATOM 2613 N N . TYR A 1 317 ? -10.190 10.194 21.757 1.00 41.62 317 TYR A N 1
ATOM 2614 C CA . TYR A 1 317 ? -10.275 9.055 20.828 1.00 41.62 317 TYR A CA 1
ATOM 2615 C C . TYR A 1 317 ? -8.936 8.342 20.588 1.00 41.62 317 TYR A C 1
ATOM 2617 O O . TYR A 1 317 ? -8.936 7.214 20.101 1.00 41.62 317 TYR A O 1
ATOM 2625 N N . LYS A 1 318 ? -7.792 8.966 20.913 1.00 41.94 318 LYS A N 1
ATOM 2626 C CA . LYS A 1 318 ? -6.464 8.405 20.601 1.00 41.94 318 LYS A CA 1
ATOM 2627 C C . LYS A 1 318 ? -6.100 7.147 21.401 1.00 41.94 318 LYS A C 1
ATOM 2629 O O . LYS A 1 318 ? -5.232 6.414 20.943 1.00 41.94 318 LYS A O 1
ATOM 2634 N N . ASN A 1 319 ? -6.785 6.869 22.514 1.00 42.00 319 ASN A N 1
ATOM 2635 C CA . ASN A 1 319 ? -6.436 5.768 23.420 1.00 42.00 319 ASN A CA 1
ATOM 2636 C C . ASN A 1 319 ? -7.499 4.653 23.510 1.00 42.00 319 ASN A C 1
ATOM 2638 O O . ASN A 1 319 ? -7.350 3.752 24.329 1.00 42.00 319 ASN A O 1
ATOM 2642 N N . LYS A 1 320 ? -8.570 4.687 22.701 1.00 45.50 320 LYS A N 1
ATOM 2643 C CA . LYS A 1 320 ? -9.636 3.668 22.757 1.00 45.50 320 LYS A CA 1
ATOM 2644 C C . LYS A 1 320 ? -9.309 2.469 21.858 1.00 45.50 320 LYS A C 1
ATOM 2646 O O . LYS A 1 320 ? -8.997 2.642 20.680 1.00 45.50 320 LYS A O 1
ATOM 2651 N N . LEU A 1 321 ? -9.382 1.258 22.412 1.00 35.59 321 LEU A N 1
ATOM 2652 C CA . LEU A 1 321 ? -9.027 0.011 21.723 1.00 35.59 321 LEU A CA 1
ATOM 2653 C C . LEU A 1 321 ? -10.136 -0.453 20.763 1.00 35.59 321 LEU A C 1
ATOM 2655 O O . LEU A 1 321 ? -11.315 -0.425 21.102 1.00 35.59 321 LEU A O 1
ATOM 2659 N N . SER A 1 322 ? -9.755 -0.928 19.573 1.00 42.09 322 SER A N 1
ATOM 2660 C CA . SER A 1 322 ? -10.670 -1.570 18.615 1.00 42.09 322 SER A CA 1
ATOM 2661 C C . SER A 1 322 ? -11.065 -2.988 19.047 1.00 42.09 322 SER A C 1
ATOM 2663 O O . SER A 1 322 ? -10.241 -3.697 19.619 1.00 42.09 322 SER A O 1
ATOM 2665 N N . TYR A 1 323 ? -12.272 -3.442 18.688 1.00 49.38 323 TYR A N 1
ATOM 2666 C CA . TYR A 1 323 ? -12.816 -4.746 19.094 1.00 49.38 323 TYR A CA 1
ATOM 2667 C C . TYR A 1 323 ? -12.538 -5.823 18.065 1.00 49.38 323 TYR A C 1
ATOM 2669 O O . TYR A 1 323 ? -13.099 -5.777 16.971 1.00 49.38 323 TYR A O 1
ATOM 2677 N N . GLN A 1 324 ? -11.772 -6.845 18.432 1.00 50.84 324 GLN A N 1
ATOM 2678 C CA . GLN A 1 324 ? -11.721 -8.080 17.658 1.00 50.84 324 GLN A CA 1
ATOM 2679 C C . GLN A 1 324 ? -12.920 -8.951 18.061 1.00 50.84 324 GLN A C 1
ATOM 2681 O O . GLN A 1 324 ? -13.043 -9.365 19.210 1.00 50.84 324 GLN A O 1
ATOM 2686 N N . MET A 1 325 ? -13.856 -9.189 17.138 1.00 54.56 325 MET A N 1
ATOM 2687 C CA . MET A 1 325 ? -15.132 -9.819 17.484 1.00 54.56 325 MET A CA 1
ATOM 2688 C C . MET A 1 325 ? -14.977 -11.304 17.840 1.00 54.56 325 MET A C 1
ATOM 2690 O O . MET A 1 325 ? -14.908 -12.159 16.955 1.00 54.56 325 MET A O 1
ATOM 2694 N N . VAL A 1 326 ? -15.051 -11.615 19.134 1.00 46.09 326 VAL A N 1
ATOM 2695 C CA . VAL A 1 326 ? -15.490 -12.925 19.635 1.00 46.09 326 VAL A CA 1
ATOM 2696 C C . VAL A 1 326 ? -17.021 -12.862 19.765 1.00 46.09 326 VAL A C 1
ATOM 2698 O O . VAL A 1 326 ? -17.572 -11.831 20.139 1.00 46.09 326 VAL A O 1
ATOM 2701 N N . SER A 1 327 ? -17.766 -13.893 19.365 1.00 41.41 327 SER A N 1
ATOM 2702 C CA . SER A 1 327 ? -19.238 -13.812 19.309 1.00 41.41 327 SER A CA 1
ATOM 2703 C C . SER A 1 327 ? -19.920 -15.141 19.609 1.00 41.41 327 SER A C 1
ATOM 2705 O O . SER A 1 327 ? -19.391 -16.189 19.254 1.00 41.41 327 SER A O 1
ATOM 2707 N N . GLY A 1 328 ? -21.128 -15.078 20.177 1.00 40.81 328 GLY A N 1
ATOM 2708 C CA . GLY A 1 328 ? -21.996 -16.220 20.488 1.00 40.81 328 GLY A CA 1
ATOM 2709 C C . GLY A 1 328 ? -23.289 -15.787 21.211 1.00 40.81 328 GLY A C 1
ATOM 2710 O O . GLY A 1 328 ? -23.558 -14.587 21.323 1.00 40.81 328 GLY A O 1
ATOM 2711 N N . PRO A 1 329 ? -24.075 -16.714 21.788 1.00 36.06 329 PRO A N 1
ATOM 2712 C CA . PRO A 1 329 ? -25.374 -16.401 22.404 1.00 36.06 329 PRO A CA 1
ATOM 2713 C C . PRO A 1 329 ? -25.308 -15.469 23.631 1.00 36.06 329 PRO A C 1
ATOM 2715 O O . PRO A 1 329 ? -26.226 -14.681 23.859 1.00 36.06 329 PRO A O 1
ATOM 2718 N N . LYS A 1 330 ? -24.217 -15.506 24.407 1.00 41.16 330 LYS A N 1
ATOM 2719 C CA . LYS A 1 330 ? -24.010 -14.716 25.642 1.00 41.16 330 LYS A CA 1
ATOM 2720 C C . LYS A 1 330 ? -23.366 -13.324 25.429 1.00 41.16 330 LYS A C 1
ATOM 2722 O O . LYS A 1 330 ? -23.030 -12.643 26.393 1.00 41.16 330 LYS A O 1
ATOM 2727 N N . TYR A 1 331 ? -23.176 -12.873 24.187 1.00 59.22 331 TYR A N 1
ATOM 2728 C CA . TYR A 1 331 ? -22.207 -11.817 23.846 1.00 59.22 331 TYR A CA 1
ATOM 2729 C C . TYR A 1 331 ? -22.886 -10.555 23.312 1.00 59.22 331 TYR A C 1
ATOM 2731 O O . TYR A 1 331 ? -23.544 -10.672 22.299 1.00 59.22 331 TYR A O 1
ATOM 2739 N N . VAL A 1 332 ? -22.672 -9.361 23.892 1.00 65.00 332 VAL A N 1
ATOM 2740 C CA . VAL A 1 332 ? -23.281 -8.039 23.522 1.00 65.00 332 VAL A CA 1
ATOM 2741 C C . VAL A 1 332 ? -23.288 -7.652 22.034 1.00 65.00 332 VAL A C 1
ATOM 2743 O O . VAL A 1 332 ? -24.048 -6.771 21.633 1.00 65.00 332 VAL A O 1
ATOM 2746 N N . ILE A 1 333 ? -22.482 -8.334 21.219 1.00 74.44 333 ILE A N 1
ATOM 2747 C CA . ILE A 1 333 ? -22.613 -8.345 19.766 1.00 74.44 333 ILE A CA 1
ATOM 2748 C C . ILE A 1 333 ? -22.847 -9.794 19.332 1.00 74.44 333 ILE A C 1
ATOM 2750 O O . ILE A 1 333 ? -21.989 -10.655 19.549 1.00 74.44 333 ILE A O 1
ATOM 2754 N N . ARG A 1 334 ? -24.002 -10.055 18.716 1.00 79.94 334 ARG A N 1
ATOM 2755 C CA . ARG A 1 334 ? -24.375 -11.364 18.165 1.00 79.94 334 ARG A CA 1
ATOM 2756 C C . ARG A 1 334 ? -24.209 -11.387 16.655 1.00 79.94 334 ARG A C 1
ATOM 2758 O O . ARG A 1 334 ? -24.432 -10.386 15.972 1.00 79.94 334 ARG A O 1
ATOM 2765 N N . ARG A 1 335 ? -23.823 -12.558 16.154 1.00 79.38 335 ARG A N 1
ATOM 2766 C CA . ARG A 1 335 ? -23.692 -12.857 14.730 1.00 79.38 335 ARG A CA 1
ATOM 2767 C C . ARG A 1 335 ? -23.690 -14.354 14.481 1.00 79.38 335 ARG A C 1
ATOM 2769 O O . ARG A 1 335 ? -23.440 -15.138 15.396 1.00 79.38 335 ARG A O 1
ATOM 2776 N N . GLU A 1 336 ? -23.846 -14.701 13.216 1.00 79.06 336 GLU A N 1
ATOM 2777 C CA . GLU A 1 336 ? -23.543 -16.030 12.709 1.00 79.06 336 GLU A CA 1
ATOM 2778 C C . GLU A 1 336 ? -22.031 -16.318 12.725 1.00 79.06 336 GLU A C 1
ATOM 2780 O O . GLU A 1 336 ? -21.188 -15.409 12.770 1.00 79.06 336 GLU A O 1
ATOM 2785 N N . ASN A 1 337 ? -21.666 -17.601 12.646 1.00 80.69 337 ASN A N 1
ATOM 2786 C CA . ASN A 1 337 ? -20.266 -17.999 12.481 1.00 80.69 337 ASN A CA 1
ATOM 2787 C C . ASN A 1 337 ? -19.677 -17.441 11.164 1.00 80.69 337 ASN A C 1
ATOM 2789 O O . ASN A 1 337 ? -20.400 -16.930 10.304 1.00 80.69 337 ASN A O 1
ATOM 2793 N N . ASN A 1 338 ? -18.350 -17.474 11.019 1.00 80.56 338 ASN A N 1
ATOM 2794 C CA . ASN A 1 338 ? -17.675 -16.883 9.857 1.00 80.56 338 ASN A CA 1
ATOM 2795 C C . ASN A 1 338 ? -18.149 -17.480 8.525 1.00 80.56 338 ASN A C 1
ATOM 2797 O O . ASN A 1 338 ? -18.406 -16.722 7.593 1.00 80.56 338 ASN A O 1
ATOM 2801 N N . THR A 1 339 ? -18.297 -18.805 8.462 1.00 82.19 339 THR A N 1
ATOM 2802 C CA . THR A 1 339 ? -18.725 -19.536 7.262 1.00 82.19 339 THR A CA 1
ATOM 2803 C C . THR A 1 339 ? -20.130 -19.119 6.838 1.00 82.19 339 THR A C 1
ATOM 2805 O O . THR A 1 339 ? -20.310 -18.600 5.744 1.00 82.19 339 THR A O 1
ATOM 2808 N N . LYS A 1 340 ? -21.107 -19.189 7.749 1.00 86.19 340 LYS A N 1
ATOM 2809 C CA . LYS A 1 340 ? -22.485 -18.744 7.506 1.00 86.19 340 LYS A CA 1
ATOM 2810 C C . LYS A 1 340 ? -22.564 -17.257 7.172 1.00 86.19 340 LYS A C 1
ATOM 2812 O O . LYS A 1 340 ? -23.318 -16.868 6.290 1.00 86.19 340 LYS A O 1
ATOM 2817 N N . SER A 1 341 ? -21.785 -16.410 7.850 1.00 87.56 341 SER A N 1
ATOM 2818 C CA . SER A 1 341 ? -21.738 -14.969 7.554 1.00 87.56 341 SER A CA 1
ATOM 2819 C C . SER A 1 341 ? -21.230 -14.707 6.136 1.00 87.56 341 SER A C 1
ATOM 2821 O O . SER A 1 341 ? -21.762 -13.844 5.439 1.00 87.56 341 SER A O 1
ATOM 2823 N N . LEU A 1 342 ? -20.215 -15.454 5.697 1.00 88.31 342 LEU A N 1
ATOM 2824 C CA . LEU A 1 342 ? -19.700 -15.383 4.336 1.00 88.31 342 LEU A CA 1
ATOM 2825 C C . LEU A 1 342 ? -20.721 -15.904 3.317 1.00 88.31 342 LEU A C 1
ATOM 2827 O O . LEU A 1 342 ? -20.932 -15.257 2.293 1.00 88.31 342 LEU A O 1
ATOM 2831 N N . ASP A 1 343 ? -21.408 -17.003 3.617 1.00 90.25 343 ASP A N 1
ATOM 2832 C CA . ASP A 1 343 ? -22.462 -17.546 2.756 1.00 90.25 343 ASP A CA 1
ATOM 2833 C C . ASP A 1 343 ? -23.640 -16.580 2.617 1.00 90.25 343 ASP A C 1
ATOM 2835 O O . ASP A 1 343 ? -24.141 -16.373 1.514 1.00 90.25 343 ASP A O 1
ATOM 2839 N N . LEU A 1 344 ? -24.045 -15.917 3.703 1.00 91.88 344 LEU A N 1
ATOM 2840 C CA . LEU A 1 344 ? -25.045 -14.850 3.667 1.00 91.88 344 LEU A CA 1
ATOM 2841 C C . LEU A 1 344 ? -24.556 -13.658 2.831 1.00 91.88 344 LEU A C 1
ATOM 2843 O O . LEU A 1 344 ? -25.315 -13.133 2.017 1.00 91.88 344 LEU A O 1
ATOM 2847 N N . MET A 1 345 ? -23.280 -13.267 2.942 1.00 91.00 345 MET A N 1
ATOM 2848 C CA . MET A 1 345 ? -22.713 -12.233 2.066 1.00 91.00 345 MET A CA 1
ATOM 2849 C C . MET A 1 345 ? -22.760 -12.620 0.590 1.00 91.00 345 MET A C 1
ATOM 2851 O O . MET A 1 345 ? -23.061 -11.756 -0.231 1.00 91.00 345 MET A O 1
ATOM 2855 N N . ARG A 1 346 ? -22.485 -13.883 0.254 1.00 91.50 346 ARG A N 1
ATOM 2856 C CA . ARG A 1 346 ? -22.545 -14.401 -1.120 1.00 91.50 346 ARG A CA 1
ATOM 2857 C C . ARG A 1 346 ? -23.982 -14.459 -1.641 1.00 91.50 346 ARG A C 1
ATOM 2859 O O . ARG A 1 346 ? -24.252 -13.960 -2.723 1.00 91.50 346 ARG A O 1
ATOM 2866 N N . LYS A 1 347 ? -24.908 -15.026 -0.864 1.00 91.62 347 LYS A N 1
ATOM 2867 C CA . LYS A 1 347 ? -26.295 -15.283 -1.293 1.00 91.62 347 LYS A CA 1
ATOM 2868 C C . LYS A 1 347 ? -27.185 -14.041 -1.231 1.00 91.62 347 LYS A C 1
ATOM 2870 O O . LYS A 1 347 ? -27.970 -13.796 -2.134 1.00 91.62 347 LYS A O 1
ATOM 2875 N N . GLN A 1 348 ? -27.077 -13.257 -0.159 1.00 92.25 348 GLN A N 1
ATOM 2876 C CA . GLN A 1 348 ? -27.976 -12.131 0.132 1.00 92.25 348 GLN A CA 1
ATOM 2877 C C . GLN A 1 348 ? -27.303 -10.764 -0.055 1.00 92.25 348 GLN A C 1
ATOM 2879 O O . GLN A 1 348 ? -27.952 -9.720 0.041 1.00 92.25 348 GLN A O 1
ATOM 2884 N N . GLY A 1 349 ? -25.986 -10.729 -0.282 1.00 91.31 349 GLY A N 1
ATOM 2885 C CA . GLY A 1 349 ? -25.227 -9.483 -0.390 1.00 91.31 349 GLY A CA 1
ATOM 2886 C C . GLY A 1 349 ? -25.026 -8.758 0.944 1.00 91.31 349 GLY A C 1
ATOM 2887 O O . GLY A 1 349 ? -24.602 -7.601 0.942 1.00 91.31 349 GLY A O 1
ATOM 2888 N N . TYR A 1 350 ? -25.358 -9.383 2.078 1.00 93.81 350 TYR A N 1
ATOM 2889 C CA . TYR A 1 350 ? -25.117 -8.868 3.427 1.00 93.81 350 TYR A CA 1
ATOM 2890 C C . TYR A 1 350 ? -25.234 -9.979 4.474 1.00 93.81 350 TYR A C 1
ATOM 2892 O O . TYR A 1 350 ? -25.799 -11.032 4.216 1.00 93.81 350 TYR A O 1
ATOM 2900 N N . PHE A 1 351 ? -24.765 -9.701 5.686 1.00 93.00 351 PHE A N 1
ATOM 2901 C CA . PHE A 1 351 ? -25.130 -10.455 6.888 1.00 93.00 351 PHE A CA 1
ATOM 2902 C C . PHE A 1 351 ? -25.500 -9.479 8.009 1.00 93.00 351 PHE A C 1
ATOM 2904 O O . PHE A 1 351 ? -25.262 -8.270 7.899 1.00 93.00 351 PHE A O 1
ATOM 2911 N N . VAL A 1 352 ? -26.135 -9.984 9.064 1.00 92.06 352 VAL A N 1
ATOM 2912 C CA . VAL A 1 352 ? -26.645 -9.165 10.169 1.00 92.06 352 VAL A CA 1
ATOM 2913 C C . VAL A 1 352 ? -25.730 -9.284 11.383 1.00 92.06 352 VAL A C 1
ATOM 2915 O O . VAL A 1 352 ? -25.310 -10.376 11.762 1.00 92.06 352 VAL A O 1
ATOM 2918 N N . LEU A 1 353 ? -25.460 -8.142 12.005 1.00 90.12 353 LEU A N 1
ATOM 2919 C CA . LEU A 1 353 ? -24.894 -8.039 13.340 1.00 90.12 353 LEU A CA 1
ATOM 2920 C C . LEU A 1 353 ? -25.948 -7.456 14.277 1.00 90.12 353 LEU A C 1
ATOM 2922 O O . LEU A 1 353 ? -26.620 -6.487 13.929 1.00 90.12 353 LEU A O 1
ATOM 2926 N N . GLN A 1 354 ? -26.083 -8.027 15.466 1.00 90.12 354 GLN A N 1
ATOM 2927 C CA . GLN A 1 354 ? -27.002 -7.540 16.492 1.00 90.12 354 GLN A CA 1
ATOM 2928 C C . GLN A 1 354 ? -26.210 -6.900 17.629 1.00 90.12 354 GLN A C 1
ATOM 2930 O O . GLN A 1 354 ? -25.326 -7.546 18.185 1.00 90.12 354 GLN A O 1
ATOM 2935 N N . PHE A 1 355 ? -26.536 -5.661 17.989 1.00 89.00 355 PHE A N 1
ATOM 2936 C CA . PHE A 1 355 ? -25.860 -4.880 19.028 1.00 89.00 355 PHE A CA 1
ATOM 2937 C C . PHE A 1 355 ? -26.820 -4.570 20.169 1.00 89.00 355 PHE A C 1
ATOM 2939 O O . PHE A 1 355 ? -27.924 -4.093 19.923 1.00 89.00 355 PHE A O 1
ATOM 2946 N N . LYS A 1 356 ? -26.395 -4.758 21.416 1.00 87.56 356 LYS A N 1
ATOM 2947 C CA . LYS A 1 356 ? -27.156 -4.310 22.589 1.00 87.56 356 LYS A CA 1
ATOM 2948 C C . LYS A 1 356 ? -26.242 -3.686 23.635 1.00 87.56 356 LYS A C 1
ATOM 2950 O O . LYS A 1 356 ? -25.048 -3.991 23.660 1.00 87.56 356 LYS A O 1
ATOM 2955 N N . PHE A 1 357 ? -26.802 -2.869 24.524 1.00 82.25 357 PHE A N 1
ATOM 2956 C CA . PHE A 1 357 ? -26.083 -2.473 25.732 1.00 82.25 357 PHE A CA 1
ATOM 2957 C C . PHE A 1 357 ? -25.853 -3.690 26.649 1.00 82.25 357 PHE A C 1
ATOM 2959 O O . PHE A 1 357 ? -26.475 -4.753 26.507 1.00 82.25 357 PHE A O 1
ATOM 2966 N N . LEU A 1 358 ? -24.910 -3.559 27.583 1.00 70.94 358 LEU A N 1
ATOM 2967 C CA . LEU A 1 358 ? -24.557 -4.631 28.522 1.00 70.94 358 LEU A CA 1
ATOM 2968 C C . LEU A 1 358 ? -25.775 -5.136 29.309 1.00 70.94 358 LEU A C 1
ATOM 2970 O O . LEU A 1 358 ? -25.945 -6.352 29.436 1.00 70.94 358 LEU A O 1
ATOM 2974 N N . GLU A 1 359 ? -26.622 -4.209 29.745 1.00 79.81 359 GLU A N 1
ATOM 2975 C CA . GLU A 1 359 ? -27.779 -4.435 30.620 1.00 79.81 359 GLU A CA 1
ATOM 2976 C C . GLU A 1 359 ? -29.069 -4.775 29.851 1.00 79.81 359 GLU A C 1
ATOM 2978 O O . GLU A 1 359 ? -29.957 -5.426 30.395 1.00 79.81 359 GLU A O 1
ATOM 2983 N N . ASP A 1 360 ? -29.146 -4.428 28.562 1.00 83.25 360 ASP A N 1
ATOM 2984 C CA . ASP A 1 360 ? -30.328 -4.660 27.719 1.00 83.25 360 ASP A CA 1
ATOM 2985 C C . ASP A 1 360 ? -30.627 -6.156 27.500 1.00 83.25 360 ASP A C 1
ATOM 2987 O O . ASP A 1 360 ? -29.723 -7.004 27.455 1.00 83.25 360 ASP A O 1
ATOM 2991 N N . LYS A 1 361 ? -31.895 -6.496 27.234 1.00 85.88 361 LYS A N 1
ATOM 2992 C CA . LYS A 1 361 ? -32.279 -7.834 26.753 1.00 85.88 361 LYS A CA 1
ATOM 2993 C C . LYS A 1 361 ? -32.032 -7.951 25.242 1.00 85.88 361 LYS A C 1
ATOM 2995 O O . LYS A 1 361 ? -31.984 -6.970 24.509 1.00 85.88 361 LYS A O 1
ATOM 3000 N N . TRP A 1 362 ? -31.885 -9.179 24.740 1.00 83.56 362 TRP A N 1
ATOM 3001 C CA . TRP A 1 362 ? -31.614 -9.425 23.312 1.00 83.56 362 TRP A CA 1
ATOM 3002 C C . TRP A 1 362 ? -32.743 -9.034 22.368 1.00 83.56 362 TRP A C 1
ATOM 3004 O O . TRP A 1 362 ? -32.472 -8.697 21.220 1.00 83.56 362 TRP A O 1
ATOM 3014 N N . LYS A 1 363 ? -33.984 -9.052 22.853 1.00 89.00 363 LYS A N 1
ATOM 3015 C CA . LYS A 1 363 ? -35.141 -8.555 22.105 1.00 89.00 363 LYS A CA 1
ATOM 3016 C C . LYS A 1 363 ? -35.031 -7.059 21.774 1.00 89.00 363 LYS A C 1
ATOM 3018 O O . LYS A 1 363 ? -35.587 -6.626 20.777 1.00 89.00 363 LYS A O 1
ATOM 3023 N N . ASP A 1 364 ? -34.257 -6.309 22.561 1.00 87.50 364 ASP A N 1
ATOM 3024 C CA . ASP A 1 364 ? -34.065 -4.863 22.406 1.00 87.50 364 ASP A CA 1
ATOM 3025 C C . ASP A 1 364 ? -32.810 -4.528 21.578 1.00 87.50 364 ASP A C 1
ATOM 3027 O O . ASP A 1 364 ? -32.422 -3.358 21.461 1.00 87.50 364 ASP A O 1
ATOM 3031 N N . ALA A 1 365 ? -32.143 -5.551 21.028 1.00 90.88 365 ALA A N 1
ATOM 3032 C CA . ALA A 1 365 ? -30.924 -5.400 20.250 1.00 90.88 365 ALA A CA 1
ATOM 3033 C C . ALA A 1 365 ? -31.187 -4.732 18.894 1.00 90.88 365 ALA A C 1
ATOM 3035 O O . ALA A 1 365 ? -32.168 -4.996 18.202 1.00 90.88 365 ALA A O 1
ATOM 3036 N N . ILE A 1 366 ? -30.238 -3.910 18.464 1.00 92.94 366 ILE A N 1
ATOM 3037 C CA . ILE A 1 366 ? -30.233 -3.273 17.154 1.00 92.94 366 ILE A CA 1
ATOM 3038 C C . ILE A 1 366 ? -29.626 -4.236 16.138 1.00 92.94 366 ILE A C 1
ATOM 3040 O O . ILE A 1 366 ? -28.432 -4.534 16.191 1.00 92.94 366 ILE A O 1
ATOM 3044 N N . ALA A 1 367 ? -30.426 -4.676 15.171 1.00 93.56 367 ALA A N 1
ATOM 3045 C CA . ALA A 1 367 ? -29.952 -5.446 14.028 1.00 93.56 367 ALA A CA 1
ATOM 3046 C C . ALA A 1 367 ? -29.476 -4.514 12.901 1.00 93.56 367 ALA A C 1
ATOM 3048 O O . ALA A 1 367 ? -30.259 -3.773 12.304 1.00 93.56 367 ALA A O 1
ATOM 3049 N N . VAL A 1 368 ? -28.188 -4.565 12.572 1.00 93.88 368 VAL A N 1
ATOM 3050 C CA . VAL A 1 368 ? -27.568 -3.763 11.509 1.00 93.88 368 VAL A CA 1
ATOM 3051 C C . VAL A 1 368 ? -26.932 -4.661 10.457 1.00 93.88 368 VAL A C 1
ATOM 3053 O O . VAL A 1 368 ? -26.424 -5.740 10.759 1.00 93.88 368 VAL A O 1
ATOM 3056 N N . ARG A 1 369 ? -26.970 -4.230 9.192 1.00 94.69 369 ARG A N 1
ATOM 3057 C CA . ARG A 1 369 ? -26.468 -5.034 8.073 1.00 94.69 369 ARG A CA 1
ATOM 3058 C C . ARG A 1 369 ? -25.030 -4.656 7.757 1.00 94.69 369 ARG A C 1
ATOM 3060 O O . ARG A 1 369 ? -24.736 -3.488 7.505 1.00 94.69 369 ARG A O 1
ATOM 3067 N N . VAL A 1 370 ? -24.150 -5.642 7.674 1.00 92.12 370 VAL A N 1
ATOM 3068 C CA . VAL A 1 370 ? -22.814 -5.465 7.106 1.00 92.12 370 VAL A CA 1
ATOM 3069 C C . VAL A 1 370 ? -22.917 -5.712 5.612 1.00 92.12 370 VAL A C 1
ATOM 3071 O O . VAL A 1 370 ? -23.203 -6.828 5.178 1.00 92.12 370 VAL A O 1
ATOM 3074 N N . LYS A 1 371 ? -22.717 -4.657 4.818 1.00 90.94 371 LYS A N 1
ATOM 3075 C CA . LYS A 1 371 ? -22.725 -4.756 3.357 1.00 90.94 371 LYS A CA 1
ATOM 3076 C C . LYS A 1 371 ? -21.291 -4.707 2.827 1.00 90.94 371 LYS A C 1
ATOM 3078 O O . LYS A 1 371 ? -20.585 -3.736 3.113 1.00 90.94 371 LYS A O 1
ATOM 3083 N N . PRO A 1 372 ? -20.851 -5.700 2.036 1.00 86.00 372 PRO A N 1
ATOM 3084 C CA . PRO A 1 372 ? -19.587 -5.619 1.333 1.00 86.00 372 PRO A CA 1
ATOM 3085 C C . PRO A 1 372 ? -19.628 -4.445 0.347 1.00 86.00 372 PRO A C 1
ATOM 3087 O O . PRO A 1 372 ? -20.601 -4.236 -0.392 1.00 86.00 372 PRO A O 1
ATOM 3090 N N . SER A 1 373 ? -18.546 -3.667 0.324 1.00 85.06 373 SER A N 1
ATOM 3091 C CA . SER A 1 373 ? -18.351 -2.640 -0.700 1.00 85.06 373 SER A CA 1
ATOM 3092 C C . SER A 1 373 ? -18.360 -3.269 -2.101 1.00 85.06 373 SER A C 1
ATOM 3094 O O . SER A 1 373 ? -18.180 -4.479 -2.253 1.00 85.06 373 SER A O 1
ATOM 3096 N N . ARG A 1 374 ? -18.542 -2.464 -3.157 1.00 83.06 374 ARG A N 1
ATOM 3097 C CA . ARG A 1 374 ? -18.509 -2.967 -4.546 1.00 83.06 374 ARG A CA 1
ATOM 3098 C C . ARG A 1 374 ? -17.220 -3.749 -4.839 1.00 83.06 374 ARG A C 1
ATOM 3100 O O . ARG A 1 374 ? -17.284 -4.802 -5.455 1.00 83.06 374 ARG A O 1
ATOM 3107 N N . LYS A 1 375 ? -16.081 -3.277 -4.318 1.00 80.12 375 LYS A N 1
ATOM 3108 C CA . LYS A 1 375 ? -14.778 -3.950 -4.447 1.00 80.12 375 LYS A CA 1
ATOM 3109 C C . LYS A 1 375 ? -14.742 -5.294 -3.719 1.00 80.12 375 LYS A C 1
ATOM 3111 O O . LYS A 1 375 ? -14.235 -6.264 -4.259 1.00 80.12 375 LYS A O 1
ATOM 3116 N N . MET A 1 376 ? -15.310 -5.365 -2.515 1.00 84.44 376 MET A N 1
ATOM 3117 C CA . MET A 1 376 ? -15.374 -6.612 -1.745 1.00 84.44 376 MET A CA 1
ATOM 3118 C C . MET A 1 376 ? -16.271 -7.646 -2.419 1.00 84.44 376 MET A C 1
ATOM 3120 O O . MET A 1 376 ? -15.933 -8.822 -2.416 1.00 84.44 376 MET A O 1
ATOM 3124 N N . ARG A 1 377 ? -17.382 -7.212 -3.033 1.00 85.06 377 ARG A N 1
ATOM 3125 C CA . ARG A 1 377 ? -18.310 -8.113 -3.728 1.00 85.06 377 ARG A CA 1
ATOM 3126 C C . ARG A 1 377 ? -17.633 -8.944 -4.813 1.00 85.06 377 ARG A C 1
ATOM 3128 O O . ARG A 1 377 ? -17.948 -10.111 -4.938 1.00 85.06 377 ARG A O 1
ATOM 3135 N N . VAL A 1 378 ? -16.661 -8.389 -5.532 1.00 82.19 378 VAL A N 1
ATOM 3136 C CA . VAL A 1 378 ? -15.900 -9.136 -6.552 1.00 82.19 378 VAL A CA 1
ATOM 3137 C C . VAL A 1 378 ? -15.083 -10.283 -5.940 1.00 82.19 378 VAL A C 1
ATOM 3139 O O . VAL A 1 378 ? -14.828 -11.289 -6.590 1.00 82.19 378 VAL A O 1
ATOM 3142 N N . ILE A 1 379 ? -14.664 -10.140 -4.683 1.00 81.75 379 ILE A N 1
ATOM 3143 C CA . ILE A 1 379 ? -13.740 -11.071 -4.030 1.00 81.75 379 ILE A CA 1
ATOM 3144 C C . ILE A 1 379 ? -14.504 -12.125 -3.227 1.00 81.75 379 ILE A C 1
ATOM 3146 O O . ILE A 1 379 ? -14.108 -13.283 -3.235 1.00 81.75 379 ILE A O 1
ATOM 3150 N N . ILE A 1 380 ? -15.623 -11.771 -2.584 1.00 85.06 380 ILE A N 1
ATOM 3151 C CA . ILE A 1 380 ? -16.405 -12.727 -1.774 1.00 85.06 380 ILE A CA 1
ATOM 3152 C C . ILE A 1 380 ? -16.941 -13.915 -2.578 1.00 85.06 380 ILE A C 1
ATOM 3154 O O . ILE A 1 380 ? -17.191 -14.955 -1.982 1.00 85.06 380 ILE A O 1
ATOM 3158 N N . TYR A 1 381 ? -17.107 -13.786 -3.897 1.00 81.25 381 TYR A N 1
ATOM 3159 C CA . TYR A 1 381 ? -17.528 -14.894 -4.762 1.00 81.25 381 TYR A CA 1
ATOM 3160 C C . TYR A 1 381 ? -16.393 -15.862 -5.121 1.00 81.25 381 TYR A C 1
ATOM 3162 O O . TYR A 1 381 ? -16.654 -16.892 -5.727 1.00 81.25 381 TYR A O 1
ATOM 3170 N N . LYS A 1 382 ? -15.148 -15.555 -4.748 1.00 81.44 382 LYS A N 1
ATOM 3171 C CA . LYS A 1 382 ? -13.992 -16.434 -4.946 1.00 81.44 382 LYS A CA 1
ATOM 3172 C C . LYS A 1 382 ? -13.821 -17.381 -3.753 1.00 81.44 382 LYS A C 1
ATOM 3174 O O . LYS A 1 382 ? -14.468 -17.212 -2.711 1.00 81.44 382 LYS A O 1
ATOM 3179 N N . GLU A 1 383 ? -12.904 -18.335 -3.893 1.00 86.69 383 GLU A N 1
ATOM 3180 C CA . GLU A 1 383 ? -12.458 -19.261 -2.844 1.00 86.69 383 GLU A CA 1
ATOM 3181 C C . GLU A 1 383 ? -11.646 -18.527 -1.767 1.00 86.69 383 GLU A C 1
ATOM 3183 O O . GLU A 1 383 ? -10.422 -18.599 -1.668 1.00 86.69 383 GLU A O 1
ATOM 3188 N N . ILE A 1 384 ? -12.353 -17.722 -0.982 1.00 88.75 384 ILE A N 1
ATOM 3189 C CA . ILE A 1 384 ? -11.834 -17.040 0.195 1.00 88.75 384 ILE A CA 1
ATOM 3190 C C . ILE A 1 384 ? -12.668 -17.438 1.406 1.00 88.75 384 ILE A C 1
ATOM 3192 O O . ILE A 1 384 ? -13.840 -17.801 1.282 1.00 88.75 384 ILE A O 1
ATOM 3196 N N . THR A 1 385 ? -12.083 -17.311 2.587 1.00 89.06 385 THR A N 1
ATOM 3197 C CA . THR A 1 385 ? -12.738 -17.504 3.875 1.00 89.06 385 THR A CA 1
ATOM 3198 C C . THR A 1 385 ? -12.743 -16.187 4.644 1.00 89.06 385 THR A C 1
ATOM 3200 O O . THR A 1 385 ?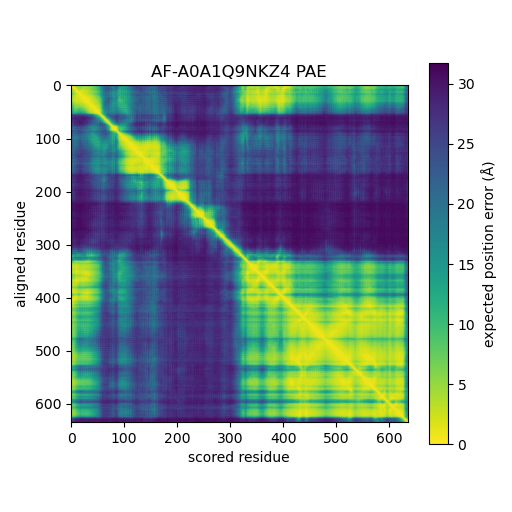 -11.844 -15.354 4.525 1.00 89.06 385 THR A O 1
ATOM 3203 N N . LEU A 1 386 ? -13.791 -15.947 5.431 1.00 84.38 386 LEU A N 1
ATOM 3204 C CA . LEU A 1 386 ? -13.810 -14.834 6.374 1.00 84.38 386 LEU A CA 1
ATOM 3205 C C . LEU A 1 386 ? -13.078 -15.296 7.636 1.00 84.38 386 LEU A C 1
ATOM 3207 O O . LEU A 1 386 ? -13.598 -16.120 8.382 1.00 84.38 386 LEU A O 1
ATOM 3211 N N . ARG A 1 387 ? -11.876 -14.780 7.891 1.00 81.38 387 ARG A N 1
ATOM 3212 C CA . ARG A 1 387 ? -11.066 -15.181 9.048 1.00 81.38 387 ARG A CA 1
ATOM 3213 C C . ARG A 1 387 ? -11.504 -14.464 10.317 1.00 81.38 387 ARG A C 1
ATOM 3215 O O . ARG A 1 387 ? -11.683 -15.087 11.363 1.00 81.38 387 ARG A O 1
ATOM 3222 N N . SER A 1 388 ? -11.690 -13.151 10.248 1.00 77.44 388 SER A N 1
ATOM 3223 C CA . SER A 1 388 ? -12.086 -12.365 11.416 1.00 77.44 388 SER A CA 1
ATOM 3224 C C . SER A 1 388 ? -12.765 -11.053 11.044 1.00 77.44 388 SER A C 1
ATOM 3226 O O . SER A 1 388 ? -12.792 -10.632 9.887 1.00 77.44 388 SER A O 1
ATOM 3228 N N . MET A 1 389 ? -13.360 -10.422 12.054 1.00 77.75 389 MET A N 1
ATOM 3229 C CA . MET A 1 389 ? -14.001 -9.120 11.940 1.00 77.75 389 MET A CA 1
ATOM 3230 C C . MET A 1 389 ? -13.597 -8.245 13.113 1.00 77.75 389 MET A C 1
ATOM 3232 O O . MET A 1 389 ? -13.524 -8.716 14.251 1.00 77.75 389 MET A O 1
ATOM 3236 N N . VAL A 1 390 ? -13.354 -6.974 12.829 1.00 76.06 390 VAL A N 1
ATOM 3237 C CA . VAL A 1 390 ? -12.963 -5.974 13.814 1.00 76.06 390 VAL A CA 1
ATOM 3238 C C . VAL A 1 390 ? -13.963 -4.829 13.762 1.00 76.06 390 VAL A C 1
ATOM 3240 O O . VAL A 1 390 ? -14.156 -4.226 12.710 1.00 76.06 390 VAL A O 1
ATOM 3243 N N . VAL A 1 391 ? -14.613 -4.527 14.883 1.00 78.25 391 VAL A N 1
ATOM 3244 C CA . VAL A 1 391 ? -15.472 -3.342 15.012 1.00 78.25 391 VAL A CA 1
ATOM 3245 C C . VAL A 1 391 ? -14.605 -2.208 15.532 1.00 78.25 391 VAL A C 1
ATOM 3247 O O . VAL A 1 391 ? -14.013 -2.301 16.611 1.00 78.25 391 VAL A O 1
ATOM 3250 N N . HIS A 1 392 ? -14.498 -1.138 14.754 1.00 74.75 392 HIS A N 1
ATOM 3251 C CA . HIS A 1 392 ? -13.729 0.023 15.161 1.00 74.75 392 HIS A CA 1
ATOM 3252 C C . HIS A 1 392 ? -14.533 0.895 16.116 1.00 74.75 392 HIS A C 1
ATOM 3254 O O . HIS A 1 392 ? -15.739 1.092 15.951 1.00 74.75 392 HIS A O 1
ATOM 3260 N N . THR A 1 393 ? -13.832 1.469 17.091 1.00 72.44 393 THR A N 1
ATOM 3261 C CA . THR A 1 393 ? -14.390 2.519 17.934 1.00 72.44 393 THR A CA 1
ATOM 3262 C C . THR A 1 393 ? -14.821 3.680 17.039 1.00 72.44 393 THR A C 1
ATOM 3264 O O . THR A 1 393 ? -14.025 4.134 16.205 1.00 72.44 393 THR A O 1
ATOM 3267 N N . PRO A 1 394 ? -16.072 4.148 17.160 1.00 75.25 394 PRO A N 1
ATOM 3268 C CA . PRO A 1 394 ? -16.588 5.169 16.270 1.00 75.25 394 PRO A CA 1
ATOM 3269 C C . PRO A 1 394 ? -15.805 6.470 16.466 1.00 75.25 394 PRO A C 1
ATOM 3271 O O . PRO A 1 394 ? -15.569 6.891 17.593 1.00 75.25 394 PRO A O 1
ATOM 3274 N N . ARG A 1 395 ? -15.382 7.109 15.368 1.00 67.50 395 ARG A N 1
ATOM 3275 C CA . ARG A 1 395 ? -14.777 8.462 15.394 1.00 67.50 395 ARG A CA 1
ATOM 3276 C C . ARG A 1 395 ? -15.830 9.569 15.309 1.00 67.50 395 ARG A C 1
ATOM 3278 O O . ARG A 1 395 ? -15.559 10.724 15.624 1.00 67.50 395 ARG A O 1
ATOM 3285 N N . SER A 1 396 ? -17.011 9.211 14.820 1.00 79.62 396 SER A N 1
ATOM 3286 C CA . SER A 1 396 ? -18.203 10.045 14.685 1.00 79.62 396 SER A CA 1
ATOM 3287 C C . SER A 1 396 ? -19.400 9.244 15.218 1.00 79.62 396 SER A C 1
ATOM 3289 O O . SER A 1 396 ? -19.230 8.417 16.100 1.00 79.62 396 SER A O 1
ATOM 3291 N N . ASN A 1 397 ? -20.611 9.432 14.689 1.00 81.62 397 ASN A N 1
ATOM 3292 C CA . ASN A 1 397 ? -21.690 8.469 14.937 1.00 81.62 397 ASN A CA 1
ATOM 3293 C C . ASN A 1 397 ? -21.600 7.241 14.001 1.00 81.62 397 ASN A C 1
ATOM 3295 O O . ASN A 1 397 ? -22.459 6.370 14.054 1.00 81.62 397 ASN A O 1
ATOM 3299 N N . ASP A 1 398 ? -20.621 7.186 13.092 1.00 84.44 398 ASP A N 1
ATOM 3300 C CA . ASP A 1 398 ? -20.389 6.039 12.211 1.00 84.44 398 ASP A CA 1
ATOM 3301 C C . ASP A 1 398 ? -19.535 4.979 12.902 1.00 84.44 398 ASP A C 1
ATOM 3303 O O . ASP A 1 398 ? -18.463 5.273 13.435 1.00 84.44 398 ASP A O 1
ATOM 3307 N N . VAL A 1 399 ? -20.023 3.741 12.860 1.00 83.44 399 VAL A N 1
ATOM 3308 C CA . VAL A 1 399 ? -19.284 2.555 13.284 1.00 83.44 399 VAL A CA 1
ATOM 3309 C C . VAL A 1 399 ? -18.808 1.826 12.035 1.00 83.44 399 VAL A C 1
ATOM 3311 O O . VAL A 1 399 ? -19.616 1.365 11.220 1.00 83.44 399 VAL A O 1
ATOM 3314 N N . ASP A 1 400 ? -17.490 1.724 11.914 1.00 85.38 400 ASP A N 1
ATOM 3315 C CA . ASP A 1 400 ? -16.822 1.008 10.838 1.00 85.38 400 ASP A CA 1
ATOM 3316 C C . ASP A 1 400 ? -16.501 -0.422 11.263 1.00 85.38 400 ASP A C 1
ATOM 3318 O O . ASP A 1 400 ? -16.128 -0.692 12.408 1.00 85.38 400 ASP A O 1
ATOM 3322 N N . ILE A 1 401 ? -16.602 -1.340 10.309 1.00 85.06 401 ILE A N 1
ATOM 3323 C CA . ILE A 1 401 ? -16.252 -2.742 10.490 1.00 85.06 401 ILE A CA 1
ATOM 3324 C C . ILE A 1 401 ? -15.209 -3.132 9.471 1.00 85.06 401 ILE A C 1
ATOM 3326 O O . ILE A 1 401 ? -15.348 -2.909 8.272 1.00 85.06 401 ILE A O 1
ATOM 3330 N N . GLN A 1 402 ? -14.165 -3.765 9.964 1.00 84.44 402 GLN A N 1
ATOM 3331 C CA . GLN A 1 402 ? -13.086 -4.300 9.179 1.00 84.44 402 GLN A CA 1
ATOM 3332 C C . GLN A 1 402 ? -13.238 -5.815 9.073 1.00 84.44 402 GLN A C 1
ATOM 3334 O O . GLN A 1 402 ? -13.234 -6.529 10.070 1.00 84.44 402 GLN A O 1
ATOM 3339 N N . LEU A 1 403 ? -13.403 -6.299 7.847 1.00 86.12 403 LEU A N 1
ATOM 3340 C CA . LEU A 1 403 ? -13.512 -7.711 7.508 1.00 86.12 403 LEU A CA 1
ATOM 3341 C C . LEU A 1 403 ? -12.144 -8.203 7.037 1.00 86.12 403 LEU A C 1
ATOM 3343 O O . LEU A 1 403 ? -11.547 -7.600 6.141 1.00 86.12 403 LEU A O 1
ATOM 3347 N N . ILE A 1 404 ? -11.651 -9.277 7.646 1.00 84.38 404 ILE A N 1
ATOM 3348 C CA . ILE A 1 404 ? -10.359 -9.887 7.333 1.00 84.38 404 ILE A CA 1
ATOM 3349 C C . ILE A 1 404 ? -10.634 -11.222 6.655 1.00 84.38 404 ILE A C 1
ATOM 3351 O O . ILE A 1 404 ? -11.183 -12.138 7.268 1.00 84.38 404 ILE A O 1
ATOM 3355 N N . PHE A 1 405 ? -10.256 -11.314 5.388 1.00 86.94 405 PHE A N 1
ATOM 3356 C CA . PHE A 1 405 ? -10.390 -12.506 4.569 1.00 86.94 405 PHE A CA 1
ATOM 3357 C C . PHE A 1 405 ? -9.052 -13.211 4.416 1.00 86.94 405 PHE A C 1
ATOM 3359 O O . PHE A 1 405 ? -7.996 -12.576 4.416 1.00 86.94 405 PHE A O 1
ATOM 3366 N N . GLU A 1 406 ? -9.132 -14.518 4.248 1.00 88.25 406 GLU A N 1
ATOM 3367 C CA . GLU A 1 406 ? -8.023 -15.429 4.028 1.00 88.25 406 GLU A CA 1
ATOM 3368 C C . GLU A 1 406 ? -8.282 -16.234 2.755 1.00 88.25 406 GLU A C 1
ATOM 3370 O O . GLU A 1 406 ? -9.424 -16.530 2.419 1.00 88.25 406 GLU A O 1
ATOM 3375 N N . GLY A 1 407 ? -7.231 -16.523 2.002 1.00 88.81 407 GLY A N 1
ATOM 3376 C CA . GLY A 1 407 ? -7.319 -17.282 0.758 1.00 88.81 407 GLY A CA 1
ATOM 3377 C C . GLY A 1 407 ? -6.049 -17.132 -0.061 1.00 88.81 407 GLY A C 1
ATOM 3378 O O . GLY A 1 407 ? -5.069 -16.533 0.397 1.00 88.81 407 GLY A O 1
ATOM 3379 N N . ASP A 1 408 ? -6.054 -17.645 -1.281 1.00 87.56 408 ASP A N 1
ATOM 3380 C CA . ASP A 1 408 ? -4.894 -17.519 -2.156 1.00 87.56 408 ASP A CA 1
ATOM 3381 C C . ASP A 1 408 ? -4.705 -16.097 -2.667 1.00 87.56 408 ASP A C 1
ATOM 3383 O O . ASP A 1 408 ? -5.657 -15.340 -2.876 1.00 87.56 408 ASP A O 1
ATOM 3387 N N . THR A 1 409 ? -3.442 -15.709 -2.853 1.00 84.56 409 THR A N 1
ATOM 3388 C CA . THR A 1 409 ? -3.069 -14.347 -3.255 1.00 84.56 409 THR A CA 1
ATOM 3389 C C . THR A 1 409 ? -3.802 -13.932 -4.529 1.00 84.56 409 THR A C 1
ATOM 3391 O O . THR A 1 409 ? -4.331 -12.824 -4.600 1.00 84.56 409 THR A O 1
ATOM 3394 N N . GLU A 1 410 ? -3.919 -14.851 -5.486 1.00 84.00 410 GLU A N 1
ATOM 3395 C CA . GLU A 1 410 ? -4.607 -14.676 -6.766 1.00 84.00 410 GLU A CA 1
ATOM 3396 C C . GLU A 1 410 ? -6.097 -14.351 -6.616 1.00 84.00 410 GLU A C 1
ATOM 3398 O O . GLU A 1 410 ? -6.688 -13.652 -7.447 1.00 84.00 410 GLU A O 1
ATOM 3403 N N . ASN A 1 411 ? -6.740 -14.797 -5.535 1.00 86.00 411 ASN A N 1
ATOM 3404 C CA . ASN A 1 411 ? -8.139 -14.473 -5.274 1.00 86.00 411 ASN A CA 1
ATOM 3405 C C . ASN A 1 411 ? -8.328 -13.001 -4.894 1.00 86.00 411 ASN A C 1
ATOM 3407 O O . ASN A 1 411 ? -9.377 -12.419 -5.170 1.00 86.00 411 ASN A O 1
ATOM 3411 N N . PHE A 1 412 ? -7.283 -12.338 -4.407 1.00 85.94 412 PHE A N 1
ATOM 3412 C CA . PHE A 1 412 ? -7.313 -10.921 -4.050 1.00 85.94 412 PHE A CA 1
ATOM 3413 C C . PHE A 1 412 ? -6.790 -9.979 -5.138 1.00 85.94 412 PHE A C 1
ATOM 3415 O O . PHE A 1 412 ? -6.751 -8.765 -4.922 1.00 85.94 412 PHE A O 1
ATOM 3422 N N . ILE A 1 413 ? -6.393 -10.515 -6.291 1.00 86.56 413 ILE A N 1
ATOM 3423 C CA . ILE A 1 413 ? -5.895 -9.732 -7.420 1.00 86.56 413 ILE A CA 1
ATOM 3424 C C . ILE A 1 413 ? -7.056 -9.383 -8.360 1.00 86.56 413 ILE A C 1
ATOM 3426 O O . ILE A 1 413 ? -7.954 -10.195 -8.617 1.00 86.56 413 ILE A O 1
ATOM 3430 N N . SER A 1 414 ? -7.059 -8.130 -8.815 1.00 86.62 414 SER A N 1
ATOM 3431 C CA . SER A 1 414 ? -7.974 -7.619 -9.835 1.00 86.62 414 SER A CA 1
ATOM 3432 C C . SER A 1 414 ? -7.345 -7.818 -11.206 1.00 86.62 414 SER A C 1
ATOM 3434 O O . SER A 1 414 ? -6.184 -7.470 -11.378 1.00 86.62 414 SER A O 1
ATOM 3436 N N . THR A 1 415 ? -8.118 -8.319 -12.166 1.00 91.94 415 THR A N 1
ATOM 3437 C CA . THR A 1 415 ? -7.691 -8.510 -13.563 1.00 91.94 415 THR A CA 1
ATOM 3438 C C . THR A 1 415 ? -8.477 -7.630 -14.539 1.00 91.94 415 THR A C 1
ATOM 3440 O O . THR A 1 415 ? -8.280 -7.710 -15.744 1.00 91.94 415 THR A O 1
ATOM 3443 N N . ASP A 1 416 ? -9.373 -6.767 -14.044 1.00 91.19 416 ASP A N 1
ATOM 3444 C CA . ASP A 1 416 ? -10.249 -5.954 -14.898 1.00 91.19 416 ASP A CA 1
ATOM 3445 C C . ASP A 1 416 ? -9.485 -5.006 -15.834 1.00 91.19 416 ASP A C 1
ATOM 3447 O O . ASP A 1 416 ? -9.940 -4.758 -16.947 1.00 91.19 416 ASP A O 1
ATOM 3451 N N . HIS A 1 417 ? -8.327 -4.485 -15.417 1.00 93.44 417 HIS A N 1
ATOM 3452 C CA . HIS A 1 417 ? -7.513 -3.598 -16.255 1.00 93.44 417 HIS A CA 1
ATOM 3453 C C . HIS A 1 417 ? -6.866 -4.322 -17.441 1.00 93.44 417 HIS A C 1
ATOM 3455 O O . HIS A 1 417 ? -6.611 -3.682 -18.456 1.00 93.44 417 HIS A O 1
ATOM 3461 N N . LEU A 1 418 ? -6.683 -5.642 -17.344 1.00 96.38 418 LEU A N 1
ATOM 3462 C CA . LEU A 1 418 ? -6.118 -6.490 -18.398 1.00 96.38 418 LEU A CA 1
ATOM 3463 C C . LEU A 1 418 ? -7.113 -6.800 -19.525 1.00 96.38 418 LEU A C 1
ATOM 3465 O O . LEU A 1 418 ? -6.732 -7.353 -20.547 1.00 96.38 418 LEU A O 1
ATOM 3469 N N . LYS A 1 419 ? -8.392 -6.430 -19.362 1.00 95.25 419 LYS A N 1
ATOM 3470 C CA . LYS A 1 419 ? -9.415 -6.569 -20.413 1.00 95.25 419 LYS A CA 1
ATOM 3471 C C . LYS A 1 419 ? -9.225 -5.582 -21.564 1.00 95.25 419 LYS A C 1
ATOM 3473 O O . LYS A 1 419 ? -9.779 -5.797 -22.639 1.00 95.25 419 LYS A O 1
ATOM 3478 N N . LYS A 1 420 ? -8.501 -4.481 -21.333 1.00 94.06 420 LYS A N 1
ATOM 3479 C CA . LYS A 1 420 ? -8.121 -3.551 -22.401 1.00 94.06 420 LYS A CA 1
ATOM 3480 C C . LYS A 1 420 ? -7.157 -4.268 -23.358 1.00 94.06 420 LYS A C 1
ATOM 3482 O O . LYS A 1 420 ? -6.472 -5.201 -22.957 1.00 94.06 420 LYS A O 1
ATOM 3487 N N . LYS A 1 421 ? -7.098 -3.833 -24.615 1.00 88.00 421 LYS A N 1
ATOM 3488 C CA . LYS A 1 421 ? -6.079 -4.272 -25.577 1.00 88.00 421 LYS A CA 1
ATOM 3489 C C . LYS A 1 421 ? -5.312 -3.058 -26.067 1.00 88.00 421 LYS A C 1
ATOM 3491 O O . LYS A 1 421 ? -5.911 -2.000 -26.249 1.00 88.00 421 LYS A O 1
ATOM 3496 N N . ILE A 1 422 ? -4.015 -3.232 -26.282 1.00 94.88 422 ILE A N 1
ATOM 3497 C CA . ILE A 1 422 ? -3.162 -2.252 -26.956 1.00 94.88 422 ILE A CA 1
ATOM 3498 C C . ILE A 1 422 ? -2.520 -2.900 -28.179 1.00 94.88 422 ILE A C 1
ATOM 3500 O O . ILE A 1 422 ? -2.316 -4.114 -28.205 1.00 94.88 422 ILE A O 1
ATOM 3504 N N . SER A 1 423 ? -2.239 -2.096 -29.201 1.00 95.31 423 SER A N 1
ATOM 3505 C CA . SER A 1 423 ? -1.571 -2.568 -30.413 1.00 95.31 423 SER A CA 1
ATOM 3506 C C . SER A 1 423 ? -0.067 -2.600 -30.172 1.00 95.31 423 SER A C 1
ATOM 3508 O O . SER A 1 423 ? 0.559 -1.549 -30.083 1.00 95.31 423 SER A O 1
ATOM 3510 N N . VAL A 1 424 ? 0.495 -3.798 -30.024 1.00 96.19 424 VAL A N 1
ATOM 3511 C CA . VAL A 1 424 ? 1.931 -4.023 -29.814 1.00 96.19 424 VAL A CA 1
ATOM 3512 C C . VAL A 1 424 ? 2.377 -5.276 -30.557 1.00 96.19 424 VAL A C 1
ATOM 3514 O O . VAL A 1 424 ? 1.577 -6.189 -30.783 1.00 96.19 424 VAL A O 1
ATOM 3517 N N . ASN A 1 425 ? 3.662 -5.335 -30.900 1.00 95.56 425 ASN A N 1
ATOM 3518 C CA . ASN A 1 425 ? 4.260 -6.517 -31.511 1.00 95.56 425 ASN A CA 1
ATOM 3519 C C . ASN A 1 425 ? 4.224 -7.717 -30.553 1.00 95.56 425 ASN A C 1
ATOM 3521 O O . ASN A 1 425 ? 4.292 -7.567 -29.328 1.00 95.56 425 ASN A O 1
ATOM 3525 N N . LYS A 1 426 ? 4.120 -8.922 -31.122 1.00 97.00 426 LYS A N 1
ATOM 3526 C CA . LYS A 1 426 ? 4.255 -10.169 -30.366 1.00 97.00 426 LYS A CA 1
ATOM 3527 C C . LYS A 1 426 ? 5.716 -10.367 -29.978 1.00 97.00 426 LYS A C 1
ATOM 3529 O O . LYS A 1 426 ? 6.588 -10.301 -30.837 1.00 97.00 426 LYS A O 1
ATOM 3534 N N . VAL A 1 427 ? 5.958 -10.586 -28.691 1.00 96.56 427 VAL A N 1
ATOM 3535 C CA . VAL A 1 427 ? 7.279 -10.904 -28.137 1.00 96.56 427 VAL A CA 1
ATOM 3536 C C . VAL A 1 427 ? 7.098 -11.915 -27.017 1.00 96.56 427 VAL A C 1
ATOM 3538 O O . VAL A 1 427 ? 6.115 -11.828 -26.281 1.00 96.56 427 VAL A O 1
ATOM 3541 N N . ASP A 1 428 ? 8.057 -12.820 -26.857 1.00 96.69 428 ASP A N 1
ATOM 3542 C CA . ASP A 1 428 ? 8.033 -13.805 -25.769 1.00 96.69 428 ASP A CA 1
ATOM 3543 C C . ASP A 1 428 ? 8.460 -13.164 -24.442 1.00 96.69 428 ASP A C 1
ATOM 3545 O O . ASP A 1 428 ? 7.907 -13.439 -23.382 1.00 96.69 428 ASP A O 1
ATOM 3549 N N . THR A 1 429 ? 9.400 -12.218 -24.497 1.00 97.75 429 THR A N 1
ATOM 3550 C CA . THR A 1 429 ? 9.963 -11.566 -23.311 1.00 97.75 429 THR A CA 1
ATOM 3551 C C . THR A 1 429 ? 9.754 -10.054 -23.347 1.00 97.75 429 THR A C 1
ATOM 3553 O O . THR A 1 429 ? 10.115 -9.380 -24.316 1.00 97.75 429 THR A O 1
ATOM 3556 N N . ILE A 1 430 ? 9.207 -9.509 -22.258 1.00 97.81 430 ILE A N 1
ATOM 3557 C CA . ILE A 1 430 ? 9.181 -8.068 -21.995 1.00 97.81 430 ILE A CA 1
ATOM 3558 C C . ILE A 1 430 ? 10.269 -7.728 -20.983 1.00 97.81 430 ILE A C 1
ATOM 3560 O O . ILE A 1 430 ? 10.244 -8.226 -19.862 1.00 97.81 430 ILE A O 1
ATOM 3564 N N . GLY A 1 431 ? 11.185 -6.840 -21.355 1.00 97.06 431 GLY A N 1
ATOM 3565 C CA . GLY A 1 431 ? 12.091 -6.167 -20.425 1.00 97.06 431 GLY A CA 1
ATOM 3566 C C . GLY A 1 431 ? 11.587 -4.762 -20.133 1.00 97.06 431 GLY A C 1
ATOM 3567 O O . GLY A 1 431 ? 11.075 -4.103 -21.041 1.00 97.06 431 GLY A O 1
ATOM 3568 N N . ILE A 1 432 ? 11.712 -4.307 -18.884 1.00 96.69 432 ILE A N 1
ATOM 3569 C CA . ILE A 1 432 ? 11.372 -2.931 -18.501 1.00 96.69 432 ILE A CA 1
ATOM 3570 C C . ILE A 1 432 ? 12.519 -2.232 -17.767 1.00 96.69 432 ILE A C 1
ATOM 3572 O O . ILE A 1 432 ? 13.108 -2.788 -16.843 1.00 96.69 432 ILE A O 1
ATOM 3576 N N . ASP A 1 433 ? 12.777 -0.983 -18.145 1.00 94.81 433 ASP A N 1
ATOM 3577 C CA . ASP A 1 433 ? 13.545 -0.021 -17.355 1.00 94.81 433 ASP A CA 1
ATOM 3578 C C . ASP A 1 433 ? 12.583 0.749 -16.438 1.00 94.81 433 ASP A C 1
ATOM 3580 O O . ASP A 1 433 ? 11.557 1.267 -16.893 1.00 94.81 433 ASP A O 1
ATOM 3584 N N . ILE A 1 434 ? 12.893 0.811 -15.141 1.00 93.38 434 ILE A N 1
ATOM 3585 C CA . ILE A 1 434 ? 12.085 1.505 -14.129 1.00 93.38 434 ILE A CA 1
ATOM 3586 C C . ILE A 1 434 ? 12.836 2.760 -13.703 1.00 93.38 434 ILE A C 1
ATOM 3588 O O . ILE A 1 434 ? 13.924 2.683 -13.137 1.00 93.38 434 ILE A O 1
ATOM 3592 N N . ASN A 1 435 ? 12.221 3.927 -13.888 1.00 91.75 435 ASN A N 1
ATOM 3593 C CA . ASN A 1 435 ? 12.885 5.200 -13.641 1.00 91.75 435 ASN A CA 1
ATOM 3594 C C . ASN A 1 435 ? 12.113 6.137 -12.704 1.00 91.75 435 ASN A C 1
ATOM 3596 O O . ASN A 1 435 ? 11.049 5.828 -12.154 1.00 91.75 435 ASN A O 1
ATOM 3600 N N . ARG A 1 436 ? 12.688 7.329 -12.504 1.00 90.50 436 ARG A N 1
ATOM 3601 C CA . ARG A 1 436 ? 12.047 8.445 -11.803 1.00 90.50 436 ARG A CA 1
ATOM 3602 C C . ARG A 1 436 ? 10.729 8.807 -12.482 1.00 90.50 436 ARG A C 1
ATOM 3604 O O . ARG A 1 436 ? 10.565 8.668 -13.689 1.00 90.50 436 ARG A O 1
ATOM 3611 N N . ARG A 1 437 ? 9.803 9.358 -11.702 1.00 92.50 437 ARG A N 1
ATOM 3612 C CA . ARG A 1 437 ? 8.534 9.882 -12.218 1.00 92.50 437 ARG A CA 1
ATOM 3613 C C . ARG A 1 437 ? 8.790 10.882 -13.354 1.00 92.50 437 ARG A C 1
ATOM 3615 O O . ARG A 1 437 ? 9.473 11.884 -13.143 1.00 92.50 437 ARG A O 1
ATOM 3622 N N . GLY A 1 438 ? 8.153 10.645 -14.494 1.00 89.94 438 GLY A N 1
ATOM 3623 C CA . GLY A 1 438 ? 8.297 11.417 -15.723 1.00 89.94 438 GLY A CA 1
ATOM 3624 C C . GLY A 1 438 ? 7.697 10.657 -16.905 1.00 89.94 438 GLY A C 1
ATOM 3625 O O . GLY A 1 438 ? 6.912 9.731 -16.701 1.00 89.94 438 GLY A O 1
ATOM 3626 N N . GLU A 1 439 ? 8.082 11.058 -18.110 1.00 89.56 439 GLU A N 1
ATOM 3627 C CA . GLU A 1 439 ? 7.731 10.392 -19.372 1.00 89.56 439 GLU A CA 1
ATOM 3628 C C . GLU A 1 439 ? 8.344 8.986 -19.469 1.00 89.56 439 GLU A C 1
ATOM 3630 O O . GLU A 1 439 ? 7.671 8.040 -19.856 1.00 89.56 439 GLU A O 1
ATOM 3635 N N . TYR A 1 440 ? 9.572 8.818 -18.973 1.00 92.12 440 TYR A N 1
ATOM 3636 C CA . TYR A 1 440 ? 10.299 7.543 -18.965 1.00 92.12 440 TYR A CA 1
ATOM 3637 C C . TYR A 1 440 ? 10.166 6.768 -17.647 1.00 92.12 440 TYR A C 1
ATOM 3639 O O . TYR A 1 440 ? 11.075 6.046 -17.252 1.00 92.12 440 TYR A O 1
ATOM 3647 N N . ALA A 1 441 ? 9.067 6.945 -16.905 1.00 93.94 441 ALA A N 1
ATOM 3648 C CA . ALA A 1 441 ? 8.926 6.318 -15.585 1.00 93.94 441 ALA A CA 1
ATOM 3649 C C . ALA A 1 441 ? 8.952 4.784 -15.636 1.00 93.94 441 ALA A C 1
ATOM 3651 O O . ALA A 1 441 ? 9.453 4.153 -14.706 1.00 93.94 441 ALA A O 1
ATOM 3652 N N . VAL A 1 442 ? 8.411 4.206 -16.710 1.00 95.25 442 VAL A N 1
ATOM 3653 C CA . VAL A 1 442 ? 8.598 2.805 -17.093 1.00 95.25 442 VAL A CA 1
ATOM 3654 C C . VAL A 1 442 ? 8.679 2.750 -18.613 1.00 95.25 442 VAL A C 1
ATOM 3656 O O . VAL A 1 442 ? 7.755 3.214 -19.278 1.00 95.25 442 VAL A O 1
ATOM 3659 N N . VAL A 1 443 ? 9.755 2.175 -19.144 1.00 95.56 443 VAL A N 1
ATOM 3660 C CA . VAL A 1 443 ? 9.971 1.989 -20.587 1.00 95.56 443 VAL A CA 1
ATOM 3661 C C . VAL A 1 443 ? 10.196 0.512 -20.853 1.00 95.56 443 VAL A C 1
ATOM 3663 O O . VAL A 1 443 ? 10.938 -0.129 -20.117 1.00 95.56 443 VAL A O 1
ATOM 3666 N N . SER A 1 444 ? 9.560 -0.038 -21.884 1.00 96.56 444 SER A N 1
ATOM 3667 C CA . SER A 1 444 ? 9.745 -1.435 -22.278 1.00 96.56 444 SER A CA 1
ATOM 3668 C C . SER A 1 444 ? 10.451 -1.566 -23.622 1.00 96.56 444 SER A C 1
ATOM 3670 O O . SER A 1 444 ? 10.533 -0.615 -24.400 1.00 96.56 444 SER A O 1
ATOM 3672 N N . ASN A 1 445 ? 10.904 -2.780 -23.936 1.00 95.94 445 ASN A N 1
ATOM 3673 C CA . ASN A 1 445 ? 11.424 -3.130 -25.260 1.00 95.94 445 ASN A CA 1
ATOM 3674 C C . ASN A 1 445 ? 10.370 -3.048 -26.387 1.00 95.94 445 ASN A C 1
ATOM 3676 O O . ASN A 1 445 ? 10.735 -3.146 -27.555 1.00 95.94 445 ASN A O 1
ATOM 3680 N N . LEU A 1 446 ? 9.085 -2.854 -26.062 1.00 95.31 446 LEU A N 1
ATOM 3681 C CA . LEU A 1 446 ? 8.004 -2.646 -27.034 1.00 95.31 446 LEU A CA 1
ATOM 3682 C C . LEU A 1 446 ? 7.837 -1.180 -27.461 1.00 95.31 446 LEU A C 1
ATOM 3684 O O . LEU A 1 446 ? 7.073 -0.924 -28.386 1.00 95.31 446 LEU A O 1
ATOM 3688 N N . ASP A 1 447 ? 8.532 -0.246 -26.803 1.00 88.12 447 ASP A N 1
ATOM 3689 C CA . ASP A 1 447 ? 8.517 1.191 -27.116 1.00 88.12 447 ASP A CA 1
ATOM 3690 C C . ASP A 1 447 ? 7.112 1.810 -27.158 1.00 88.12 447 ASP A C 1
ATOM 3692 O O . ASP A 1 447 ? 6.733 2.509 -28.094 1.00 88.12 447 ASP A O 1
ATOM 3696 N N . VAL A 1 448 ? 6.308 1.504 -26.138 1.00 93.56 448 VAL A N 1
ATOM 3697 C CA . VAL A 1 448 ? 4.943 2.023 -26.020 1.00 93.56 448 VAL A CA 1
ATOM 3698 C C . VAL A 1 448 ? 4.922 3.208 -25.065 1.00 93.56 448 VAL A C 1
ATOM 3700 O O . VAL A 1 448 ? 5.377 3.096 -23.923 1.00 93.56 448 VAL A O 1
ATOM 3703 N N . GLU A 1 449 ? 4.335 4.315 -25.510 1.00 93.69 449 GLU A N 1
ATOM 3704 C CA . GLU A 1 449 ? 4.157 5.519 -24.700 1.00 93.69 449 GLU A CA 1
ATOM 3705 C C . GLU A 1 449 ? 3.304 5.267 -23.446 1.00 93.69 449 GLU A C 1
ATOM 3707 O O . GLU A 1 449 ? 2.463 4.362 -23.387 1.00 93.69 449 GLU A O 1
ATOM 3712 N N . LEU A 1 450 ? 3.514 6.087 -22.412 1.00 95.06 450 LEU A N 1
ATOM 3713 C CA . LEU A 1 450 ? 2.685 6.036 -21.212 1.00 95.06 450 LEU A CA 1
ATOM 3714 C C . LEU A 1 450 ? 1.257 6.521 -21.524 1.00 95.06 450 LEU A C 1
ATOM 3716 O O . LEU A 1 450 ? 1.098 7.592 -22.101 1.00 95.06 450 LEU A O 1
ATOM 3720 N N . PRO A 1 451 ? 0.209 5.821 -21.052 1.00 95.38 451 PRO A N 1
ATOM 3721 C CA . PRO A 1 451 ? -1.166 6.278 -21.208 1.00 95.38 451 PRO A CA 1
ATOM 3722 C C . PRO A 1 451 ? -1.410 7.640 -20.553 1.00 95.38 451 PRO A C 1
ATOM 3724 O O . PRO A 1 451 ? -0.905 7.904 -19.451 1.00 95.38 451 PRO A O 1
ATOM 3727 N N . ASP A 1 452 ? -2.290 8.445 -21.152 1.00 95.00 452 ASP A N 1
ATOM 3728 C CA . ASP A 1 452 ? -2.696 9.765 -20.648 1.00 95.00 452 ASP A CA 1
ATOM 3729 C C . ASP A 1 452 ? -3.112 9.738 -19.176 1.00 95.00 452 ASP A C 1
ATOM 3731 O O . ASP A 1 452 ? -2.813 10.656 -18.409 1.00 95.00 452 ASP A O 1
ATOM 3735 N N . GLU A 1 453 ? -3.769 8.663 -18.722 1.00 94.31 453 GLU A N 1
ATOM 3736 C CA . GLU A 1 453 ? -4.204 8.580 -17.331 1.00 94.31 453 GLU A CA 1
ATOM 3737 C C . GLU A 1 453 ? -3.029 8.466 -16.348 1.00 94.31 453 GLU A C 1
ATOM 3739 O O . GLU A 1 453 ? -3.183 8.818 -15.177 1.00 94.31 453 GLU A O 1
ATOM 3744 N N . ILE A 1 454 ? -1.869 7.966 -16.781 1.00 95.56 454 ILE A N 1
ATOM 3745 C CA . ILE A 1 454 ? -0.635 7.913 -15.983 1.00 95.56 454 ILE A CA 1
ATOM 3746 C C . ILE A 1 454 ? 0.068 9.272 -16.018 1.00 95.56 454 ILE A C 1
ATOM 3748 O O . ILE A 1 454 ? 0.479 9.776 -14.965 1.00 95.56 454 ILE A O 1
ATOM 3752 N N . VAL A 1 455 ? 0.139 9.894 -17.197 1.00 95.00 455 VAL A N 1
ATOM 3753 C CA . VAL A 1 455 ? 0.702 11.239 -17.388 1.00 95.00 455 VAL A CA 1
ATOM 3754 C C . VAL A 1 455 ? -0.053 12.265 -16.533 1.00 95.00 455 VAL A C 1
ATOM 3756 O O . VAL A 1 455 ? 0.555 13.013 -15.761 1.00 95.00 455 VAL A O 1
ATOM 3759 N N . GLU A 1 456 ? -1.386 12.223 -16.538 1.00 93.88 456 GLU A N 1
ATOM 3760 C CA . GLU A 1 456 ? -2.232 13.100 -15.726 1.00 93.88 456 GLU A CA 1
ATOM 3761 C C . GLU A 1 456 ? -2.003 12.897 -14.218 1.00 93.88 456 GLU A C 1
ATOM 3763 O O . GLU A 1 456 ? -2.001 13.856 -13.443 1.00 93.88 456 GLU A O 1
ATOM 3768 N N . GLN A 1 457 ? -1.748 11.667 -13.758 1.00 93.25 457 GLN A N 1
ATOM 3769 C CA . GLN A 1 457 ? -1.410 11.425 -12.347 1.00 93.25 457 GLN A CA 1
ATOM 3770 C C . GLN A 1 457 ? -0.060 12.035 -11.968 1.00 93.25 457 GLN A C 1
ATOM 3772 O O . GLN A 1 457 ? 0.066 12.610 -10.880 1.00 93.25 457 GLN A O 1
ATOM 3777 N N . SER A 1 458 ? 0.925 11.972 -12.867 1.00 93.06 458 SER A N 1
ATOM 3778 C CA . SER A 1 458 ? 2.208 12.660 -12.693 1.00 93.06 458 SER A CA 1
ATOM 3779 C C . SER A 1 458 ? 2.009 14.178 -12.574 1.00 93.06 458 SER A C 1
ATOM 3781 O O . SER A 1 458 ? 2.508 14.802 -11.628 1.00 93.06 458 SER A O 1
ATOM 3783 N N . ARG A 1 459 ? 1.171 14.766 -13.441 1.00 93.94 459 ARG A N 1
ATOM 3784 C CA . ARG A 1 459 ? 0.815 16.195 -13.406 1.00 93.94 459 ARG A CA 1
ATOM 3785 C C . ARG A 1 459 ? 0.114 16.589 -12.105 1.00 93.94 459 ARG A C 1
ATOM 3787 O O . ARG A 1 459 ? 0.519 17.543 -11.440 1.00 93.94 459 ARG A O 1
ATOM 3794 N N . ARG A 1 460 ? -0.893 15.824 -11.671 1.00 94.44 460 ARG A N 1
ATOM 3795 C CA . ARG A 1 460 ? -1.598 16.046 -10.392 1.00 94.44 460 ARG A CA 1
ATOM 3796 C C . ARG A 1 460 ? -0.662 15.972 -9.195 1.00 94.44 460 ARG A C 1
ATOM 3798 O O . ARG A 1 460 ? -0.872 16.679 -8.208 1.00 94.44 460 ARG A O 1
ATOM 3805 N N . TRP A 1 461 ? 0.351 15.114 -9.261 1.00 93.88 461 TRP A N 1
ATOM 3806 C CA . TRP A 1 461 ? 1.383 15.044 -8.240 1.00 93.88 461 TRP A CA 1
ATOM 3807 C C . TRP A 1 461 ? 2.218 16.334 -8.225 1.00 93.88 461 TRP A C 1
ATOM 3809 O O . TRP A 1 461 ? 2.388 16.900 -7.146 1.00 93.88 461 TRP A O 1
ATOM 3819 N N . ASN A 1 462 ? 2.658 16.864 -9.373 1.00 92.25 462 ASN A N 1
ATOM 3820 C CA . ASN A 1 462 ? 3.367 18.157 -9.432 1.00 92.25 462 ASN A CA 1
ATOM 3821 C C . ASN A 1 462 ? 2.582 19.286 -8.760 1.00 92.25 462 ASN A C 1
ATOM 3823 O O . ASN A 1 462 ? 3.100 19.910 -7.842 1.00 92.25 462 ASN A O 1
ATOM 3827 N N . VAL A 1 463 ? 1.288 19.414 -9.065 1.00 95.50 463 VAL A N 1
ATOM 3828 C CA . VAL A 1 463 ? 0.415 20.413 -8.420 1.00 95.50 463 VAL A CA 1
ATOM 3829 C C . VAL A 1 463 ? 0.420 20.293 -6.889 1.00 95.50 463 VAL A C 1
ATOM 3831 O O . VAL A 1 463 ? 0.342 21.291 -6.175 1.00 95.50 463 VAL A O 1
ATOM 3834 N N . VAL A 1 464 ? 0.489 19.073 -6.345 1.00 95.25 464 VAL A N 1
ATOM 3835 C CA . VAL A 1 464 ? 0.580 18.865 -4.891 1.00 95.25 464 VAL A CA 1
ATOM 3836 C C . VAL A 1 464 ? 1.949 19.276 -4.349 1.00 95.25 464 VAL A C 1
ATOM 3838 O O . VAL A 1 464 ? 2.000 19.852 -3.266 1.00 95.25 464 VAL A O 1
ATOM 3841 N N . LEU A 1 465 ? 3.040 19.008 -5.071 1.00 93.25 465 LEU A N 1
ATOM 3842 C CA . LEU A 1 465 ? 4.382 19.445 -4.673 1.00 93.25 465 LEU A CA 1
ATOM 3843 C C . LEU A 1 465 ? 4.496 20.969 -4.664 1.00 93.25 465 LEU A C 1
ATOM 3845 O O . LEU A 1 465 ? 5.006 21.517 -3.691 1.00 93.25 465 LEU A O 1
ATOM 3849 N N . ASP A 1 466 ? 3.960 21.641 -5.678 1.00 95.56 466 ASP A N 1
ATOM 3850 C CA . ASP A 1 466 ? 3.991 23.103 -5.773 1.00 95.56 466 ASP A CA 1
ATOM 3851 C C . ASP A 1 466 ? 3.218 23.738 -4.616 1.00 95.56 466 ASP A C 1
ATOM 3853 O O . ASP A 1 466 ? 3.703 24.659 -3.960 1.00 95.56 466 ASP A O 1
ATOM 3857 N N . LYS A 1 467 ? 2.051 23.174 -4.273 1.00 96.00 467 LYS A N 1
ATOM 3858 C CA . LYS A 1 467 ? 1.269 23.607 -3.106 1.00 96.00 467 LYS A CA 1
ATOM 3859 C C . LYS A 1 467 ? 1.991 23.372 -1.783 1.00 96.00 467 LYS A C 1
ATOM 3861 O O . LYS A 1 467 ? 1.885 24.212 -0.895 1.00 96.00 467 LYS A O 1
ATOM 3866 N N . ILE A 1 468 ? 2.708 22.254 -1.634 1.00 95.38 468 ILE A N 1
ATOM 3867 C CA . ILE A 1 468 ? 3.525 22.000 -0.437 1.00 95.38 468 ILE A CA 1
ATOM 3868 C C . ILE A 1 468 ? 4.614 23.067 -0.326 1.00 95.38 468 ILE A C 1
ATOM 3870 O O . ILE A 1 468 ? 4.702 23.710 0.714 1.00 95.38 468 ILE A O 1
ATOM 3874 N N . SER A 1 469 ? 5.380 23.297 -1.396 1.00 94.75 469 SER A N 1
ATOM 3875 C CA . SER A 1 469 ? 6.454 24.297 -1.422 1.00 94.75 469 SER A CA 1
ATOM 3876 C C . SER A 1 469 ? 5.927 25.703 -1.120 1.00 94.75 469 SER A C 1
ATOM 3878 O O . SER A 1 469 ? 6.514 26.429 -0.323 1.00 94.75 469 SER A O 1
ATOM 3880 N N . HIS A 1 470 ? 4.777 26.069 -1.694 1.00 95.94 470 HIS A N 1
ATOM 3881 C CA . HIS A 1 470 ? 4.131 27.354 -1.441 1.00 95.94 470 HIS A CA 1
ATOM 3882 C C . HIS A 1 470 ? 3.698 27.515 0.025 1.00 95.94 470 HIS A C 1
ATOM 3884 O O . HIS A 1 470 ? 3.976 28.541 0.641 1.00 95.94 470 HIS A O 1
ATOM 3890 N N . LEU A 1 471 ? 3.059 26.501 0.619 1.00 94.12 471 LEU A N 1
ATOM 3891 C CA . LEU A 1 471 ? 2.651 26.561 2.026 1.00 94.12 471 LEU A CA 1
ATOM 3892 C C . LEU A 1 471 ? 3.842 26.531 2.990 1.00 94.12 471 LEU A C 1
ATOM 3894 O O . LEU A 1 471 ? 3.778 27.183 4.027 1.00 94.12 471 LEU A O 1
ATOM 3898 N N . GLN A 1 472 ? 4.917 25.810 2.657 1.00 95.38 472 GLN A N 1
ATOM 3899 C CA . GLN A 1 472 ? 6.170 25.829 3.421 1.00 95.38 472 GLN A CA 1
ATOM 3900 C C . GLN A 1 472 ? 6.782 27.230 3.415 1.00 95.38 472 GLN A C 1
ATOM 3902 O O . GLN A 1 472 ? 7.062 27.776 4.476 1.00 95.38 472 GLN A O 1
ATOM 3907 N N . TYR A 1 473 ? 6.858 27.867 2.243 1.00 96.81 473 TYR A N 1
ATOM 3908 C CA . TYR A 1 473 ? 7.289 29.259 2.128 1.00 96.81 473 TYR A CA 1
ATOM 3909 C C . TYR A 1 473 ? 6.440 30.208 2.996 1.00 96.81 473 TYR A C 1
ATOM 3911 O O . TYR A 1 473 ? 6.984 31.016 3.747 1.00 96.81 473 TYR A O 1
ATOM 3919 N N . LEU A 1 474 ? 5.105 30.093 2.955 1.00 94.62 474 LEU A N 1
ATOM 3920 C CA . LEU A 1 474 ? 4.214 30.907 3.797 1.00 94.62 474 LEU A CA 1
ATOM 3921 C C . LEU A 1 474 ? 4.379 30.620 5.299 1.00 94.62 474 LEU A C 1
ATOM 3923 O O . LEU A 1 474 ? 4.244 31.531 6.118 1.00 94.62 474 LEU A O 1
ATOM 3927 N N . GLN A 1 475 ? 4.656 29.367 5.665 1.00 94.06 475 GLN A N 1
ATOM 3928 C CA . GLN A 1 475 ? 4.917 28.952 7.042 1.00 94.06 475 GLN A CA 1
ATOM 3929 C C . GLN A 1 475 ? 6.224 29.534 7.582 1.00 94.06 475 GLN A C 1
ATOM 3931 O O . GLN A 1 475 ? 6.247 29.987 8.728 1.00 94.06 475 GLN A O 1
ATOM 3936 N N . ASP A 1 476 ? 7.269 29.566 6.758 1.00 94.69 476 ASP A N 1
ATOM 3937 C CA . ASP A 1 476 ? 8.575 30.118 7.118 1.00 94.69 476 ASP A CA 1
ATOM 3938 C C . ASP A 1 476 ? 8.545 31.652 7.217 1.00 94.69 476 ASP A C 1
ATOM 3940 O O . ASP A 1 476 ? 9.270 32.233 8.019 1.00 94.69 476 ASP A O 1
ATOM 3944 N N . LYS A 1 477 ? 7.680 32.315 6.434 1.00 94.94 477 LYS A N 1
ATOM 3945 C CA . LYS A 1 477 ? 7.549 33.784 6.390 1.00 94.94 477 LYS A CA 1
ATOM 3946 C C . LYS A 1 477 ? 6.593 34.389 7.414 1.00 94.94 477 LYS A C 1
ATOM 3948 O O . LYS A 1 477 ? 6.592 35.604 7.586 1.00 94.94 477 LYS A O 1
ATOM 3953 N N . THR A 1 478 ? 5.727 33.601 8.045 1.00 91.19 478 THR A N 1
ATOM 3954 C CA . THR A 1 478 ? 4.772 34.135 9.025 1.00 91.19 478 THR A CA 1
ATOM 3955 C C . THR A 1 478 ? 5.340 34.026 10.432 1.00 91.19 478 THR A C 1
ATOM 3957 O O . THR A 1 478 ? 5.800 32.959 10.793 1.00 91.19 478 THR A O 1
ATOM 3960 N N . ASP A 1 479 ? 5.242 35.060 11.268 1.00 91.62 479 ASP A N 1
ATOM 3961 C CA . ASP A 1 479 ? 5.605 34.956 12.697 1.00 91.62 479 ASP A CA 1
ATOM 3962 C C . ASP A 1 479 ? 4.424 34.559 13.593 1.00 91.62 479 ASP A C 1
ATOM 3964 O O . ASP A 1 479 ? 4.582 34.211 14.763 1.00 91.62 479 ASP A O 1
ATOM 3968 N N . ASN A 1 480 ? 3.213 34.540 13.033 1.00 91.31 480 ASN A N 1
ATOM 3969 C CA . ASN A 1 480 ? 2.001 34.208 13.765 1.00 91.31 480 ASN A CA 1
ATOM 3970 C C . ASN A 1 480 ? 1.925 32.693 14.040 1.00 91.31 480 ASN A C 1
ATOM 3972 O O . ASN A 1 480 ? 1.734 31.885 13.127 1.00 91.31 480 ASN A O 1
ATOM 3976 N N . SER A 1 481 ? 2.024 32.310 15.317 1.00 84.44 481 SER A N 1
ATOM 3977 C CA . SER A 1 481 ? 2.031 30.911 15.770 1.00 84.44 481 SER A CA 1
ATOM 3978 C C . SER A 1 481 ? 0.777 30.125 15.366 1.00 84.44 481 SER A C 1
ATOM 3980 O O . SER A 1 481 ? 0.870 28.953 14.988 1.00 84.44 481 SER A O 1
ATOM 3982 N N . TRP A 1 482 ? -0.396 30.765 15.371 1.00 72.62 482 TRP A N 1
ATOM 3983 C CA . TRP A 1 482 ? -1.643 30.149 14.924 1.00 72.62 482 TRP A CA 1
ATOM 3984 C C . TRP A 1 482 ? -1.621 29.875 13.415 1.00 72.62 482 TRP A C 1
ATOM 3986 O O . TRP A 1 482 ? -1.926 28.754 12.995 1.00 72.62 482 TRP A O 1
ATOM 3996 N N . ARG A 1 483 ? -1.181 30.840 12.595 1.00 74.00 483 ARG A N 1
ATOM 3997 C CA . ARG A 1 483 ? -1.027 30.638 11.141 1.00 74.00 483 ARG A CA 1
ATOM 3998 C C . ARG A 1 483 ? 0.015 29.564 10.819 1.00 74.00 483 ARG A C 1
ATOM 4000 O O . ARG A 1 483 ? -0.279 28.687 10.009 1.00 74.00 483 ARG A O 1
ATOM 4007 N N . LYS A 1 484 ? 1.167 29.545 11.511 1.00 84.50 484 LYS A N 1
ATOM 4008 C CA . LYS A 1 484 ? 2.166 28.459 11.386 1.00 84.50 484 LYS A CA 1
ATOM 4009 C C . LYS A 1 484 ? 1.545 27.085 11.630 1.00 84.50 484 LYS A C 1
ATOM 4011 O O . LYS A 1 484 ? 1.842 26.142 10.896 1.00 84.50 484 LYS A O 1
ATOM 4016 N N . SER A 1 485 ? 0.683 26.967 12.644 1.00 73.19 485 SER A N 1
ATOM 4017 C CA . SER A 1 485 ? -0.011 25.716 12.959 1.00 73.19 485 SER A CA 1
ATOM 4018 C C . SER A 1 485 ? -0.996 25.308 11.859 1.00 73.19 485 SER A C 1
ATOM 4020 O O . SER A 1 485 ? -0.977 24.149 11.446 1.00 73.19 485 SER A O 1
ATOM 4022 N N . ILE A 1 486 ? -1.799 26.245 11.333 1.00 81.56 486 ILE A N 1
ATOM 4023 C CA . ILE A 1 486 ? -2.717 25.986 10.208 1.00 81.56 486 ILE A CA 1
ATOM 4024 C C . ILE A 1 486 ? -1.952 25.472 8.985 1.00 81.56 486 ILE A C 1
ATOM 4026 O O . ILE A 1 486 ? -2.321 24.433 8.435 1.00 81.56 486 ILE A O 1
ATOM 4030 N N . TYR A 1 487 ? -0.876 26.155 8.584 1.00 82.69 487 TYR A N 1
ATOM 4031 C CA . TYR A 1 487 ? -0.064 25.722 7.446 1.00 82.69 487 TYR A CA 1
ATOM 4032 C C . TYR A 1 487 ? 0.555 24.347 7.692 1.00 82.69 487 TYR A C 1
ATOM 4034 O O . TYR A 1 487 ? 0.503 23.495 6.810 1.00 82.69 487 TYR A O 1
ATOM 4042 N N . GLY A 1 488 ? 1.033 24.074 8.910 1.00 83.94 488 GLY A N 1
ATOM 4043 C CA . GLY A 1 488 ? 1.534 22.753 9.291 1.00 83.94 488 GLY A CA 1
ATOM 4044 C C . GLY A 1 488 ? 0.499 21.636 9.099 1.00 83.94 488 GLY A C 1
ATOM 4045 O O . GLY A 1 488 ? 0.829 20.582 8.554 1.00 83.94 488 GLY A O 1
ATOM 4046 N N . PHE A 1 489 ? -0.765 21.867 9.474 1.00 80.25 489 PHE A N 1
ATOM 4047 C CA . PHE A 1 489 ? -1.847 20.906 9.225 1.00 80.25 489 PHE A CA 1
ATOM 4048 C C . PHE A 1 489 ? -2.110 20.704 7.728 1.00 80.25 489 PHE A C 1
ATOM 4050 O O . PHE A 1 489 ? -2.183 19.564 7.270 1.00 80.25 489 PHE A O 1
ATOM 4057 N N . GLN A 1 490 ? -2.198 21.789 6.955 1.00 83.62 490 GLN A N 1
ATOM 4058 C CA . GLN A 1 490 ? -2.444 21.722 5.511 1.00 83.62 490 GLN A CA 1
ATOM 4059 C C . GLN A 1 490 ? -1.303 21.021 4.757 1.00 83.62 490 GLN A C 1
ATOM 4061 O O . GLN A 1 490 ? -1.557 20.193 3.881 1.00 83.62 490 GLN A O 1
ATOM 4066 N N . ILE A 1 491 ? -0.050 21.294 5.127 1.00 90.62 491 ILE A N 1
ATOM 4067 C CA . ILE A 1 491 ? 1.136 20.599 4.611 1.00 90.62 491 ILE A CA 1
ATOM 4068 C C . ILE A 1 491 ? 1.047 19.101 4.934 1.00 90.62 491 ILE A C 1
ATOM 4070 O O . ILE A 1 491 ? 1.267 18.269 4.053 1.00 90.62 491 ILE A O 1
ATOM 4074 N N . GLY A 1 492 ? 0.654 18.740 6.161 1.00 85.62 492 GLY A N 1
ATOM 4075 C CA . GLY A 1 492 ? 0.415 17.349 6.557 1.00 85.62 492 GLY A CA 1
ATOM 4076 C C . GLY A 1 492 ? -0.627 16.642 5.679 1.00 85.62 492 GLY A C 1
ATOM 4077 O O . GLY A 1 492 ? -0.386 15.531 5.195 1.00 85.62 492 GLY A O 1
ATOM 4078 N N . ASP A 1 493 ? -1.753 17.300 5.401 1.00 85.25 493 ASP A N 1
ATOM 4079 C CA . ASP A 1 493 ? -2.797 16.775 4.514 1.00 85.25 493 ASP A CA 1
ATOM 4080 C C . ASP A 1 493 ? -2.311 16.623 3.065 1.00 85.25 493 ASP A C 1
ATOM 4082 O O . ASP A 1 493 ? -2.579 15.605 2.413 1.00 85.25 493 ASP A O 1
ATOM 4086 N N . LEU A 1 494 ? -1.533 17.584 2.558 1.00 91.31 494 LEU A N 1
ATOM 4087 C CA . LEU A 1 494 ? -0.928 17.496 1.230 1.00 91.31 494 LEU A CA 1
ATOM 4088 C C . LEU A 1 494 ? 0.125 16.386 1.139 1.00 91.31 494 LEU A C 1
ATOM 4090 O O . LEU A 1 494 ? 0.168 15.691 0.124 1.00 91.31 494 LEU A O 1
ATOM 4094 N N . HIS A 1 495 ? 0.921 16.136 2.181 1.00 91.56 495 HIS A N 1
ATOM 4095 C CA . HIS A 1 495 ? 1.836 14.990 2.218 1.00 91.56 495 HIS A CA 1
ATOM 4096 C C . HIS A 1 495 ? 1.087 13.653 2.204 1.00 91.56 495 HIS A C 1
ATOM 4098 O O . HIS A 1 495 ? 1.491 12.729 1.491 1.00 91.56 495 HIS A O 1
ATOM 4104 N N . ASN A 1 496 ? -0.036 13.549 2.920 1.00 85.81 496 ASN A N 1
ATOM 4105 C CA . ASN A 1 496 ? -0.908 12.374 2.847 1.00 85.81 496 ASN A CA 1
ATOM 4106 C C . ASN A 1 496 ? -1.472 12.186 1.432 1.00 85.81 496 ASN A C 1
ATOM 4108 O O . ASN A 1 496 ? -1.458 11.075 0.894 1.00 85.81 496 ASN A O 1
ATOM 4112 N N . ARG A 1 497 ? -1.901 13.276 0.786 1.00 92.12 497 ARG A N 1
ATOM 4113 C CA . ARG A 1 497 ? -2.351 13.260 -0.611 1.00 92.12 497 ARG A CA 1
ATOM 4114 C C . ARG A 1 497 ? -1.230 12.855 -1.574 1.00 92.12 497 ARG A C 1
ATOM 4116 O O . ARG A 1 497 ? -1.468 11.986 -2.407 1.00 92.12 497 ARG A O 1
ATOM 4123 N N . LYS A 1 498 ? -0.015 13.402 -1.428 1.00 94.12 498 LYS A N 1
ATOM 4124 C CA . LYS A 1 498 ? 1.196 13.024 -2.188 1.00 94.12 498 LYS A CA 1
ATOM 4125 C C . LYS A 1 498 ? 1.454 11.522 -2.074 1.00 94.12 498 LYS A C 1
ATOM 4127 O O . LYS A 1 498 ? 1.635 10.849 -3.082 1.00 94.12 498 LYS A O 1
ATOM 4132 N N . LYS A 1 499 ? 1.424 10.978 -0.854 1.00 92.25 499 LYS A N 1
ATOM 4133 C CA . LYS A 1 499 ? 1.625 9.545 -0.592 1.00 92.25 499 LYS A CA 1
ATOM 4134 C C . LYS A 1 499 ? 0.581 8.675 -1.297 1.00 92.25 499 LYS A C 1
ATOM 4136 O O . LYS A 1 499 ? 0.925 7.617 -1.817 1.00 92.25 499 LYS A O 1
ATOM 4141 N N . ASN A 1 500 ? -0.679 9.106 -1.317 1.00 90.31 500 ASN A N 1
ATOM 4142 C CA . ASN A 1 500 ? -1.748 8.380 -2.003 1.00 90.31 500 ASN A CA 1
ATOM 4143 C C . ASN A 1 500 ? -1.609 8.453 -3.530 1.00 90.31 500 ASN A C 1
ATOM 4145 O O . ASN A 1 500 ? -1.758 7.425 -4.183 1.00 90.31 500 ASN A O 1
ATOM 4149 N N . LEU A 1 501 ? -1.266 9.624 -4.082 1.00 93.69 501 LEU A N 1
ATOM 4150 C CA . LEU A 1 501 ? -0.980 9.786 -5.513 1.00 93.69 501 LEU A CA 1
ATOM 4151 C C . LEU A 1 501 ? 0.204 8.921 -5.949 1.00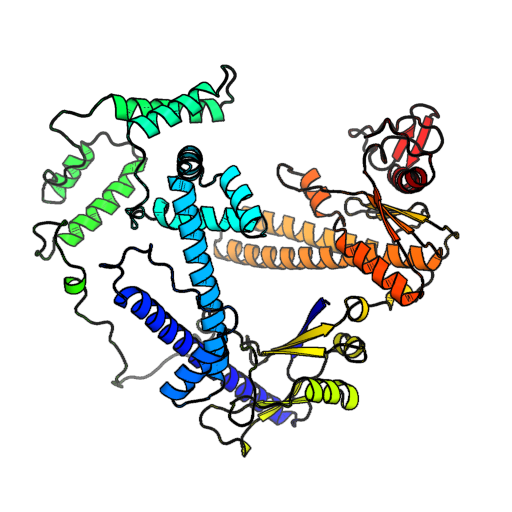 93.69 501 LEU A C 1
ATOM 4153 O O . LEU A 1 501 ? 0.099 8.238 -6.957 1.00 93.69 501 LEU A O 1
ATOM 4157 N N . ARG A 1 502 ? 1.280 8.863 -5.151 1.00 94.00 502 ARG A N 1
ATOM 4158 C CA . ARG A 1 502 ? 2.420 7.970 -5.405 1.00 94.00 502 ARG A CA 1
ATOM 4159 C C . ARG A 1 502 ? 1.996 6.516 -5.538 1.00 94.00 502 ARG A C 1
ATOM 4161 O O . ARG A 1 502 ? 2.356 5.858 -6.505 1.00 94.00 502 ARG A O 1
ATOM 4168 N N . LYS A 1 503 ? 1.215 6.023 -4.575 1.00 92.75 503 LYS A N 1
ATOM 4169 C CA . LYS A 1 503 ? 0.730 4.639 -4.590 1.00 92.75 503 LYS A CA 1
ATOM 4170 C C . LYS A 1 503 ? -0.136 4.341 -5.813 1.00 92.75 503 LYS A C 1
ATOM 4172 O O . LYS A 1 503 ? -0.001 3.264 -6.380 1.00 92.75 503 LYS A O 1
ATOM 4177 N N . ASP A 1 504 ? -1.022 5.263 -6.190 1.00 93.88 504 ASP A N 1
ATOM 4178 C CA . ASP A 1 504 ? -1.873 5.107 -7.377 1.00 93.88 504 ASP A CA 1
ATOM 4179 C C . ASP A 1 504 ? -1.044 5.136 -8.669 1.00 93.88 504 ASP A C 1
ATOM 4181 O O . ASP A 1 504 ? -1.230 4.288 -9.533 1.00 93.88 504 ASP A O 1
ATOM 4185 N N . TYR A 1 505 ? -0.081 6.055 -8.767 1.00 95.88 505 TYR A N 1
ATOM 4186 C CA . TYR A 1 505 ? 0.837 6.176 -9.900 1.00 95.88 505 TYR A CA 1
ATOM 4187 C C . TYR A 1 505 ? 1.664 4.898 -10.105 1.00 95.88 505 TYR A C 1
ATOM 4189 O O . TYR A 1 505 ? 1.637 4.318 -11.185 1.00 95.88 505 TYR A O 1
ATOM 4197 N N . HIS A 1 506 ? 2.312 4.394 -9.049 1.00 95.62 506 HIS A N 1
ATOM 4198 C CA . HIS A 1 506 ? 3.096 3.151 -9.095 1.00 95.62 506 HIS A CA 1
ATOM 4199 C C . HIS A 1 506 ? 2.244 1.930 -9.446 1.00 95.62 506 HIS A C 1
ATOM 4201 O O . HIS A 1 506 ? 2.660 1.084 -10.230 1.00 95.62 506 HIS A O 1
ATOM 4207 N N . LEU A 1 507 ? 1.023 1.855 -8.907 1.00 94.56 507 LEU A N 1
ATOM 4208 C CA . LEU A 1 507 ? 0.076 0.800 -9.260 1.00 94.56 507 LEU A CA 1
ATOM 4209 C C . LEU A 1 507 ? -0.295 0.845 -10.748 1.00 94.56 507 LEU A C 1
ATOM 4211 O O . LEU A 1 507 ? -0.353 -0.198 -11.385 1.00 94.56 507 LEU A O 1
ATOM 4215 N N . ARG A 1 508 ? -0.549 2.034 -11.303 1.00 96.00 508 ARG A N 1
ATOM 4216 C CA . ARG A 1 508 ? -0.902 2.185 -12.720 1.00 96.00 508 ARG A CA 1
ATOM 4217 C C . ARG A 1 508 ? 0.249 1.823 -13.649 1.00 96.00 508 ARG A C 1
ATOM 4219 O O . ARG A 1 508 ? -0.016 1.216 -14.676 1.00 96.00 508 ARG A O 1
ATOM 4226 N N . LEU A 1 509 ? 1.487 2.153 -13.278 1.00 97.25 509 LEU A N 1
ATOM 4227 C CA . LEU A 1 509 ? 2.677 1.738 -14.024 1.00 97.25 509 LEU A CA 1
ATOM 4228 C C . LEU A 1 509 ? 2.793 0.210 -14.075 1.00 97.25 509 LEU A C 1
ATOM 4230 O O . LEU A 1 509 ? 2.926 -0.349 -15.157 1.00 97.25 509 LEU A O 1
ATOM 4234 N N . ALA A 1 510 ? 2.639 -0.476 -12.938 1.00 97.12 510 ALA A N 1
ATOM 4235 C CA . ALA A 1 510 ? 2.620 -1.939 -12.921 1.00 97.12 510 ALA A CA 1
ATOM 4236 C C . ALA A 1 510 ? 1.475 -2.498 -13.788 1.00 97.12 510 ALA A C 1
ATOM 4238 O O . ALA A 1 510 ? 1.718 -3.321 -14.661 1.00 97.12 510 ALA A O 1
ATOM 4239 N N . ASN A 1 511 ? 0.250 -1.985 -13.631 1.00 97.06 511 ASN A N 1
ATOM 4240 C CA . ASN A 1 511 ? -0.894 -2.393 -14.453 1.00 97.06 511 ASN A CA 1
ATOM 4241 C C . ASN A 1 511 ? -0.659 -2.173 -15.962 1.00 97.06 511 ASN A C 1
ATOM 4243 O O . ASN A 1 511 ? -1.170 -2.936 -16.780 1.00 97.06 511 ASN A O 1
ATOM 4247 N N . TRP A 1 512 ? 0.071 -1.117 -16.334 1.00 97.56 512 TRP A N 1
ATOM 4248 C CA . TRP A 1 512 ? 0.436 -0.828 -17.720 1.00 97.56 512 TRP A CA 1
ATOM 4249 C C . TRP A 1 512 ? 1.385 -1.885 -18.282 1.00 97.56 512 TRP A C 1
ATOM 4251 O O . TRP A 1 512 ? 1.143 -2.395 -19.372 1.00 97.56 512 TRP A O 1
ATOM 4261 N N . VAL A 1 513 ? 2.392 -2.292 -17.505 1.00 97.75 513 VAL A N 1
ATOM 4262 C CA . VAL A 1 513 ? 3.279 -3.408 -17.865 1.00 97.75 513 VAL A CA 1
ATOM 4263 C C . VAL A 1 513 ? 2.482 -4.698 -18.055 1.00 97.75 513 VAL A C 1
ATOM 4265 O O . VAL A 1 513 ? 2.637 -5.362 -19.075 1.00 97.75 513 VAL A O 1
ATOM 4268 N N . GLY A 1 514 ? 1.568 -5.030 -17.140 1.00 97.69 514 GLY A N 1
ATOM 4269 C CA . GLY A 1 514 ? 0.730 -6.225 -17.287 1.00 97.69 514 GLY A CA 1
ATOM 4270 C C . GLY A 1 514 ? -0.138 -6.207 -18.548 1.00 97.69 514 GLY A C 1
ATOM 4271 O O . GLY A 1 514 ? -0.295 -7.231 -19.213 1.00 97.69 514 GLY A O 1
ATOM 4272 N N . LEU A 1 515 ? -0.652 -5.036 -18.934 1.00 97.88 515 LEU A N 1
ATOM 4273 C CA . LEU A 1 515 ? -1.401 -4.865 -20.179 1.00 97.88 515 LEU A CA 1
ATOM 4274 C C . LEU A 1 515 ? -0.524 -5.077 -21.425 1.00 97.88 515 LEU A C 1
ATOM 4276 O O . LEU A 1 515 ? -0.985 -5.691 -22.393 1.00 97.88 515 LEU A O 1
ATOM 4280 N N . GLN A 1 516 ? 0.732 -4.621 -21.392 1.00 98.06 516 GLN A N 1
ATOM 4281 C CA . GLN A 1 516 ? 1.705 -4.914 -22.446 1.00 98.06 516 GLN A CA 1
ATOM 4282 C C . GLN A 1 516 ? 1.966 -6.417 -22.556 1.00 98.06 516 GLN A C 1
ATOM 4284 O O . GLN A 1 516 ? 1.881 -6.947 -23.659 1.00 98.06 516 GLN A O 1
ATOM 4289 N N . MET A 1 517 ? 2.164 -7.115 -21.432 1.00 98.00 517 MET A N 1
ATOM 4290 C CA . MET A 1 517 ? 2.379 -8.571 -21.411 1.00 98.00 517 MET A CA 1
ATOM 4291 C C . MET A 1 517 ? 1.207 -9.343 -22.019 1.00 98.00 517 MET A C 1
ATOM 4293 O O . MET A 1 517 ? 1.398 -10.219 -22.859 1.00 98.00 517 MET A O 1
ATOM 4297 N N . VAL A 1 518 ? -0.027 -8.998 -21.637 1.00 97.81 518 VAL A N 1
ATOM 4298 C CA . VAL A 1 518 ? -1.231 -9.630 -22.202 1.00 97.81 518 VAL A CA 1
ATOM 4299 C C . VAL A 1 518 ? -1.335 -9.373 -23.705 1.00 97.81 518 VAL A C 1
ATOM 4301 O O . VAL A 1 518 ? -1.661 -10.283 -24.468 1.00 97.81 518 VAL A O 1
ATOM 4304 N N . SER A 1 519 ? -1.060 -8.143 -24.141 1.00 97.62 519 SER A N 1
ATOM 4305 C CA . SER A 1 519 ? -1.237 -7.743 -25.541 1.00 97.62 519 SER A CA 1
ATOM 4306 C C . SER A 1 519 ? -0.157 -8.338 -26.450 1.00 97.62 519 SER A C 1
ATOM 4308 O O . SER A 1 519 ? -0.482 -8.877 -27.515 1.00 97.62 519 SER A O 1
ATOM 4310 N N . SER A 1 520 ? 1.101 -8.352 -26.006 1.00 97.56 520 SER A N 1
ATOM 4311 C CA . SER A 1 520 ? 2.210 -8.982 -26.728 1.00 97.56 520 SER A CA 1
ATOM 4312 C C . SER A 1 520 ? 2.196 -10.508 -26.632 1.00 97.56 520 SER A C 1
ATOM 4314 O O . SER A 1 520 ? 2.782 -11.173 -27.475 1.00 97.56 520 SER A O 1
ATOM 4316 N N . GLY A 1 521 ? 1.486 -11.081 -25.657 1.00 97.06 521 GLY A N 1
ATOM 4317 C CA . GLY A 1 521 ? 1.477 -12.523 -25.417 1.00 97.06 521 GLY A CA 1
ATOM 4318 C C . GLY A 1 521 ? 2.743 -13.056 -24.743 1.00 97.06 521 GLY A C 1
ATOM 4319 O O . GLY A 1 521 ? 2.919 -14.272 -24.753 1.00 97.06 521 GLY A O 1
ATOM 4320 N N . ALA A 1 522 ? 3.564 -12.176 -24.165 1.00 97.25 522 ALA A N 1
ATOM 4321 C CA . ALA A 1 522 ? 4.805 -12.530 -23.489 1.00 97.25 522 ALA A CA 1
ATOM 4322 C C . ALA A 1 522 ? 4.585 -13.501 -22.325 1.00 97.25 522 ALA A C 1
ATOM 4324 O O . ALA A 1 522 ? 3.606 -13.389 -21.580 1.00 97.25 522 ALA A O 1
ATOM 4325 N N . ASP A 1 523 ? 5.533 -14.414 -22.144 1.00 97.44 523 ASP A N 1
ATOM 4326 C CA . ASP A 1 523 ? 5.590 -15.378 -21.049 1.00 97.44 523 ASP A CA 1
ATOM 4327 C C . ASP A 1 523 ? 6.649 -15.021 -19.995 1.00 97.44 523 ASP A C 1
ATOM 4329 O O . ASP A 1 523 ? 6.662 -15.615 -18.917 1.00 97.44 523 ASP A O 1
ATOM 4333 N N . LYS A 1 524 ? 7.485 -14.006 -20.244 1.00 98.12 524 LYS A N 1
ATOM 4334 C CA . LYS A 1 524 ? 8.501 -13.517 -19.302 1.00 98.12 524 LYS A CA 1
ATOM 4335 C C . LYS A 1 524 ? 8.436 -12.002 -19.121 1.00 98.12 524 LYS A C 1
ATOM 4337 O O . LYS A 1 524 ? 8.352 -11.248 -20.090 1.00 98.12 524 LYS A O 1
ATOM 4342 N N . LEU A 1 525 ? 8.525 -11.557 -17.867 1.00 98.19 525 LEU A N 1
ATOM 4343 C CA . LEU A 1 525 ? 8.806 -10.171 -17.489 1.00 98.19 525 LEU A CA 1
ATOM 4344 C C . LEU A 1 525 ? 10.196 -10.086 -16.859 1.00 98.19 525 LEU A C 1
ATOM 4346 O O . LEU A 1 525 ? 10.458 -10.762 -15.868 1.00 98.19 525 LEU A O 1
ATOM 4350 N N . VAL A 1 526 ? 11.049 -9.219 -17.392 1.00 97.00 526 VAL A N 1
ATOM 4351 C CA . VAL A 1 526 ? 12.421 -8.986 -16.932 1.00 97.00 526 VAL A CA 1
ATOM 4352 C C . VAL A 1 526 ? 12.510 -7.594 -16.332 1.00 97.00 526 VAL A C 1
ATOM 4354 O O . VAL A 1 526 ? 12.152 -6.609 -16.980 1.00 97.00 526 VAL A O 1
ATOM 4357 N N . ILE A 1 527 ? 12.976 -7.517 -15.090 1.00 95.19 527 ILE A N 1
ATOM 4358 C CA . ILE A 1 527 ? 13.185 -6.259 -14.372 1.00 95.19 527 ILE A CA 1
ATOM 4359 C C . ILE A 1 527 ? 14.594 -6.208 -13.795 1.00 95.19 527 ILE A C 1
ATOM 4361 O O . ILE A 1 527 ? 15.171 -7.233 -13.430 1.00 95.19 527 ILE A O 1
ATOM 4365 N N . GLU A 1 528 ? 15.116 -5.001 -13.632 1.00 89.62 528 GLU A N 1
ATOM 4366 C CA . GLU A 1 528 ? 16.350 -4.784 -12.885 1.00 89.62 528 GLU A CA 1
ATOM 4367 C C . GLU A 1 528 ? 16.163 -5.069 -11.387 1.00 89.62 528 GLU A C 1
ATOM 4369 O O . GLU A 1 528 ? 15.152 -4.694 -10.779 1.00 89.62 528 GLU A O 1
ATOM 4374 N N . ASP A 1 529 ? 17.161 -5.695 -10.763 1.00 86.50 529 ASP A N 1
ATOM 4375 C CA . ASP A 1 529 ? 17.235 -5.808 -9.307 1.00 86.50 529 ASP A CA 1
ATOM 4376 C C . ASP A 1 529 ? 17.810 -4.523 -8.697 1.00 86.50 529 ASP A C 1
ATOM 4378 O O . ASP A 1 529 ? 19.007 -4.382 -8.443 1.00 86.50 529 ASP A O 1
ATOM 4382 N N . LEU A 1 530 ? 16.928 -3.545 -8.500 1.00 80.75 530 LEU A N 1
ATOM 4383 C CA . LEU A 1 530 ? 17.257 -2.245 -7.924 1.00 80.75 530 LEU A CA 1
ATOM 4384 C C . LEU A 1 530 ? 17.063 -2.262 -6.395 1.00 80.75 530 LEU A C 1
ATOM 4386 O O . LEU A 1 530 ? 15.934 -2.191 -5.914 1.00 80.75 530 LEU A O 1
ATOM 4390 N N . ASP A 1 531 ? 18.146 -2.282 -5.604 1.00 73.31 531 ASP A N 1
ATOM 4391 C CA . ASP A 1 531 ? 18.109 -1.943 -4.160 1.00 73.31 531 ASP A CA 1
ATOM 4392 C C . ASP A 1 531 ? 18.573 -0.494 -3.946 1.00 73.31 531 ASP A C 1
ATOM 4394 O O . ASP A 1 531 ? 19.600 -0.214 -3.320 1.00 73.31 531 ASP A O 1
ATOM 4398 N N . ILE A 1 532 ? 17.831 0.457 -4.521 1.00 72.31 532 ILE A N 1
ATOM 4399 C CA . ILE A 1 532 ? 18.169 1.876 -4.417 1.00 72.31 532 ILE A CA 1
ATOM 4400 C C . ILE A 1 532 ? 17.471 2.477 -3.195 1.00 72.31 532 ILE A C 1
ATOM 4402 O O . ILE A 1 532 ? 16.249 2.578 -3.112 1.00 72.31 532 ILE A O 1
ATOM 4406 N N . ARG A 1 533 ? 18.263 2.924 -2.216 1.00 76.62 533 ARG A N 1
ATOM 4407 C CA . ARG A 1 533 ? 17.757 3.535 -0.979 1.00 76.62 533 ARG A CA 1
ATOM 4408 C C . ARG A 1 533 ? 18.072 5.018 -0.939 1.00 76.62 533 ARG A C 1
ATOM 4410 O O . ARG A 1 533 ? 19.132 5.463 -1.358 1.00 76.62 533 ARG A O 1
ATOM 4417 N N . THR A 1 534 ? 17.178 5.792 -0.331 1.00 74.25 534 THR A N 1
ATOM 4418 C CA . THR A 1 534 ? 17.383 7.237 -0.145 1.00 74.25 534 THR A CA 1
ATOM 4419 C C . THR A 1 534 ? 18.403 7.569 0.952 1.00 74.25 534 THR A C 1
ATOM 4421 O O . THR A 1 534 ? 18.787 8.731 1.098 1.00 74.25 534 THR A O 1
ATOM 4424 N N . TYR A 1 535 ? 18.864 6.583 1.734 1.00 72.75 535 TYR A N 1
ATOM 4425 C CA . TYR A 1 535 ? 19.795 6.806 2.843 1.00 72.75 535 TYR A CA 1
ATOM 4426 C C . TYR A 1 535 ? 21.136 7.360 2.341 1.00 72.75 535 TYR A C 1
ATOM 4428 O O . TYR A 1 535 ? 21.765 6.780 1.467 1.00 72.75 535 TYR A O 1
ATOM 4436 N N . GLY A 1 536 ? 21.568 8.496 2.891 1.00 73.94 536 GLY A N 1
ATOM 4437 C CA . GLY A 1 536 ? 22.797 9.180 2.466 1.00 73.94 536 GLY A CA 1
ATOM 4438 C C . GLY A 1 536 ? 22.651 10.041 1.204 1.00 73.94 536 GLY A C 1
ATOM 4439 O O . GLY A 1 536 ? 23.539 10.838 0.919 1.00 73.94 536 GLY A O 1
ATOM 4440 N N . THR A 1 537 ? 21.520 9.970 0.495 1.00 75.38 537 THR A N 1
ATOM 4441 C CA . THR A 1 537 ? 21.248 10.819 -0.677 1.00 75.38 537 THR A CA 1
ATOM 4442 C C . THR A 1 537 ? 20.516 12.104 -0.274 1.00 75.38 537 THR A C 1
ATOM 4444 O O . THR A 1 537 ? 19.730 12.124 0.675 1.00 75.38 537 THR A O 1
ATOM 4447 N N . ARG A 1 538 ? 20.777 13.214 -0.977 1.00 78.81 538 ARG A N 1
ATOM 4448 C CA . ARG A 1 538 ? 20.124 14.517 -0.751 1.00 78.81 538 ARG A CA 1
ATOM 4449 C C . ARG A 1 538 ? 19.685 15.143 -2.074 1.00 78.81 538 ARG A C 1
ATOM 4451 O O . ARG A 1 538 ? 20.120 14.732 -3.147 1.00 78.81 538 ARG A O 1
ATOM 4458 N N . GLY A 1 539 ? 18.824 16.155 -1.991 1.00 83.50 539 GLY A N 1
ATOM 4459 C CA . GLY A 1 539 ? 18.460 16.990 -3.137 1.00 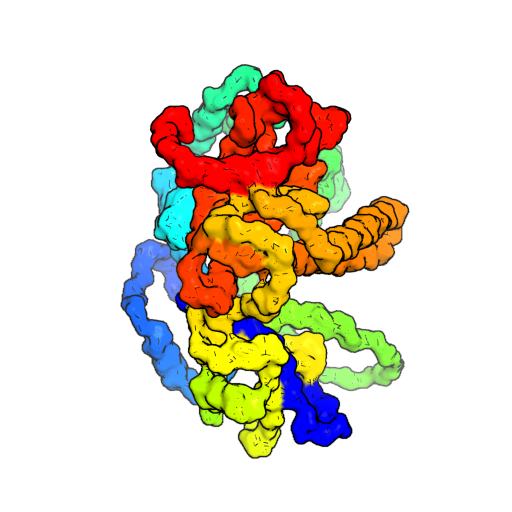83.50 539 GLY A CA 1
ATOM 4460 C C . GLY A 1 539 ? 17.709 16.234 -4.237 1.00 83.50 539 GLY A C 1
ATOM 4461 O O . GLY A 1 539 ? 16.755 15.505 -3.961 1.00 83.50 539 GLY A O 1
ATOM 4462 N N . ALA A 1 540 ? 18.113 16.451 -5.489 1.00 81.25 540 ALA A N 1
ATOM 4463 C CA . ALA A 1 540 ? 17.443 15.908 -6.671 1.00 81.25 540 ALA A CA 1
ATOM 4464 C C . ALA A 1 540 ? 17.479 14.372 -6.729 1.00 81.25 540 ALA A C 1
ATOM 4466 O O . ALA A 1 540 ? 16.467 13.757 -7.055 1.00 81.25 540 ALA A O 1
ATOM 4467 N N . LEU A 1 541 ? 18.596 13.754 -6.333 1.00 79.38 541 LEU A N 1
ATOM 4468 C CA . LEU A 1 541 ? 18.751 12.299 -6.355 1.00 79.38 541 LEU A CA 1
ATOM 4469 C C . LEU A 1 541 ? 17.777 11.609 -5.392 1.00 79.38 541 LEU A C 1
ATOM 4471 O O . LEU A 1 541 ? 17.061 10.696 -5.789 1.00 79.38 541 LEU A O 1
ATOM 4475 N N . ALA A 1 542 ? 17.671 12.101 -4.154 1.00 81.94 542 ALA A N 1
ATOM 4476 C CA . ALA A 1 542 ? 16.709 11.569 -3.188 1.00 81.94 542 ALA A CA 1
ATOM 4477 C C . ALA A 1 542 ? 15.265 11.675 -3.712 1.00 81.94 542 ALA A C 1
ATOM 4479 O O . ALA A 1 542 ? 14.489 10.732 -3.588 1.00 81.94 542 ALA A O 1
ATOM 4480 N N . LYS A 1 543 ? 14.915 12.801 -4.354 1.00 84.19 543 LYS A N 1
ATOM 4481 C CA . LYS A 1 543 ? 13.592 12.997 -4.972 1.00 84.19 543 LYS A CA 1
ATOM 4482 C C . LYS A 1 543 ? 13.344 12.031 -6.133 1.00 84.19 543 LYS A C 1
ATOM 4484 O O . LYS A 1 543 ? 12.222 11.543 -6.261 1.00 84.19 543 LYS A O 1
ATOM 4489 N N . ALA A 1 544 ? 14.359 11.767 -6.958 1.00 85.44 544 ALA A N 1
ATOM 4490 C CA . ALA A 1 544 ? 14.274 10.810 -8.054 1.00 85.44 544 ALA A CA 1
ATOM 4491 C C . ALA A 1 544 ? 13.986 9.408 -7.508 1.00 85.44 544 ALA A C 1
ATOM 4493 O O . ALA A 1 544 ? 12.943 8.853 -7.847 1.00 85.44 544 ALA A O 1
ATOM 4494 N N . ILE A 1 545 ? 14.810 8.927 -6.569 1.00 84.75 545 ILE A N 1
ATOM 4495 C CA . ILE A 1 545 ? 14.659 7.619 -5.910 1.00 84.75 545 ILE A CA 1
ATOM 4496 C C . ILE A 1 545 ? 13.285 7.498 -5.243 1.00 84.75 545 ILE A C 1
ATOM 4498 O O . ILE A 1 545 ? 12.559 6.537 -5.467 1.00 84.75 545 ILE A O 1
ATOM 4502 N N . GLU A 1 546 ? 12.854 8.511 -4.482 1.00 85.44 546 GLU A N 1
ATOM 4503 C CA . GLU A 1 546 ? 11.527 8.517 -3.852 1.00 85.44 546 GLU A CA 1
ATOM 4504 C C . GLU A 1 546 ? 10.363 8.432 -4.847 1.00 85.44 546 GLU A C 1
ATOM 4506 O O . GLU A 1 546 ? 9.237 8.127 -4.448 1.00 85.44 546 GLU A O 1
ATOM 4511 N N . SER A 1 547 ? 10.584 8.776 -6.110 1.00 90.31 547 SER A N 1
ATOM 4512 C CA . SER A 1 547 ? 9.540 8.789 -7.127 1.00 90.31 547 SER A CA 1
ATOM 4513 C C . SER A 1 547 ? 9.488 7.510 -7.966 1.00 90.31 547 SER A C 1
ATOM 4515 O O . SER A 1 547 ? 8.448 7.267 -8.579 1.00 90.31 547 SER A O 1
ATOM 4517 N N . MET A 1 548 ? 10.543 6.686 -7.951 1.00 91.31 548 MET A N 1
ATOM 4518 C CA . MET A 1 548 ? 10.632 5.456 -8.748 1.00 91.31 548 MET A CA 1
ATOM 4519 C C . MET A 1 548 ? 9.651 4.394 -8.258 1.00 91.31 548 MET A C 1
ATOM 4521 O O . MET A 1 548 ? 9.381 4.287 -7.059 1.00 91.31 548 MET A O 1
ATOM 4525 N N . ALA A 1 549 ? 9.100 3.630 -9.198 1.00 91.38 549 ALA A N 1
ATOM 4526 C CA . ALA A 1 549 ? 8.218 2.498 -8.932 1.00 91.38 549 ALA A CA 1
ATOM 4527 C C . ALA A 1 549 ? 9.028 1.194 -8.838 1.00 91.38 549 ALA A C 1
ATOM 4529 O O . ALA A 1 549 ? 8.734 0.245 -9.551 1.00 91.38 549 ALA A O 1
ATOM 4530 N N . ASP A 1 550 ? 10.060 1.167 -7.997 1.00 86.94 550 ASP A N 1
ATOM 4531 C CA . ASP A 1 550 ? 11.058 0.088 -7.866 1.00 86.94 550 ASP A CA 1
ATOM 4532 C C . ASP A 1 550 ? 10.628 -1.065 -6.936 1.00 86.94 550 ASP A C 1
ATOM 4534 O O . ASP A 1 550 ? 11.339 -2.055 -6.769 1.00 86.94 550 ASP A O 1
ATOM 4538 N N . ASP A 1 551 ? 9.435 -0.982 -6.341 1.00 88.06 551 ASP A N 1
ATOM 4539 C CA . ASP A 1 551 ? 8.882 -2.051 -5.510 1.00 88.06 551 ASP A CA 1
ATOM 4540 C C . ASP A 1 551 ? 8.557 -3.288 -6.364 1.00 88.06 551 ASP A C 1
ATOM 4542 O O . ASP A 1 551 ? 7.469 -3.409 -6.935 1.00 88.06 551 ASP A O 1
ATOM 4546 N N . THR A 1 552 ? 9.492 -4.245 -6.394 1.00 88.38 552 THR A N 1
ATOM 4547 C CA . THR A 1 552 ? 9.350 -5.554 -7.053 1.00 88.38 552 THR A CA 1
ATOM 4548 C C . THR A 1 552 ? 7.999 -6.215 -6.754 1.00 88.38 552 THR A C 1
ATOM 4550 O O . THR A 1 552 ? 7.428 -6.883 -7.618 1.00 88.38 552 THR A O 1
ATOM 4553 N N . SER A 1 553 ? 7.453 -6.046 -5.542 1.00 88.69 553 SER A N 1
ATOM 4554 C CA . SER A 1 553 ? 6.200 -6.699 -5.157 1.00 88.69 553 SER A CA 1
ATOM 4555 C C . SER A 1 553 ? 4.995 -6.214 -5.973 1.00 88.69 553 SER A C 1
ATOM 4557 O O . SER A 1 553 ? 4.013 -6.951 -6.105 1.00 88.69 553 SER A O 1
ATOM 4559 N N . LEU A 1 554 ? 5.067 -5.012 -6.563 1.00 90.81 554 LEU A N 1
ATOM 4560 C CA . LEU A 1 554 ? 4.055 -4.506 -7.489 1.00 90.81 554 LEU A CA 1
ATOM 4561 C C . LEU A 1 554 ? 4.031 -5.323 -8.780 1.00 90.81 554 LEU A C 1
ATOM 4563 O O . LEU A 1 554 ? 2.956 -5.785 -9.162 1.00 90.81 554 LEU A O 1
ATOM 4567 N N . TYR A 1 555 ? 5.192 -5.551 -9.396 1.00 94.38 555 TYR A N 1
ATOM 4568 C CA . TYR A 1 555 ? 5.312 -6.315 -10.641 1.00 94.38 555 TYR A CA 1
ATOM 4569 C C . TYR A 1 555 ? 5.099 -7.809 -10.421 1.00 94.38 555 TYR A C 1
ATOM 4571 O O . TYR A 1 555 ? 4.417 -8.442 -11.212 1.00 94.38 555 TYR A O 1
ATOM 4579 N N . ALA A 1 556 ? 5.561 -8.371 -9.300 1.00 92.81 556 ALA A N 1
ATOM 4580 C CA . ALA A 1 556 ? 5.248 -9.755 -8.941 1.00 92.81 556 ALA A CA 1
ATOM 4581 C C . ALA A 1 556 ? 3.734 -9.978 -8.803 1.00 92.81 556 ALA A C 1
ATOM 4583 O O . ALA A 1 556 ? 3.191 -10.971 -9.286 1.00 92.81 556 ALA A O 1
ATOM 4584 N N . ARG A 1 557 ? 3.019 -9.029 -8.181 1.00 92.38 557 ARG A N 1
ATOM 4585 C CA . ARG A 1 557 ? 1.553 -9.076 -8.120 1.00 92.38 557 ARG A CA 1
ATOM 4586 C C . ARG A 1 557 ? 0.925 -8.932 -9.505 1.00 92.38 557 ARG A C 1
ATOM 4588 O O . ARG A 1 557 ? -0.096 -9.565 -9.753 1.00 92.38 557 ARG A O 1
ATOM 4595 N N . GLU A 1 558 ? 1.496 -8.106 -10.371 1.00 96.19 558 GLU A N 1
ATOM 4596 C CA . GLU A 1 558 ? 0.998 -7.947 -11.733 1.00 96.19 558 GLU A CA 1
ATOM 4597 C C . GLU A 1 558 ? 1.191 -9.214 -12.569 1.00 96.19 558 GLU A C 1
ATOM 4599 O O . GLU A 1 558 ? 0.248 -9.665 -13.205 1.00 96.19 558 GLU A O 1
ATOM 4604 N N . VAL A 1 559 ? 2.350 -9.865 -12.482 1.00 96.25 559 VAL A N 1
ATOM 4605 C CA . VAL A 1 559 ? 2.609 -11.164 -13.117 1.00 96.25 559 VAL A CA 1
ATOM 4606 C C . VAL A 1 559 ? 1.570 -12.197 -12.682 1.00 96.25 559 VAL A C 1
ATOM 4608 O O . VAL A 1 559 ? 0.997 -12.883 -13.522 1.00 96.25 559 VAL A O 1
ATOM 4611 N N . LEU A 1 560 ? 1.232 -12.258 -11.390 1.00 94.50 560 LEU A N 1
ATOM 4612 C CA . LEU A 1 560 ? 0.134 -13.106 -10.907 1.00 94.50 560 LEU A CA 1
ATOM 4613 C C . LEU A 1 560 ? -1.235 -12.703 -11.492 1.00 94.50 560 LEU A C 1
ATOM 4615 O O . LEU A 1 560 ? -2.072 -13.570 -11.742 1.00 94.50 560 LEU A O 1
ATOM 4619 N N . ALA A 1 561 ? -1.482 -11.408 -11.720 1.00 94.31 561 ALA A N 1
ATOM 4620 C CA . ALA A 1 561 ? -2.694 -10.931 -12.390 1.00 94.31 561 ALA A CA 1
ATOM 4621 C C . ALA A 1 561 ? -2.762 -11.424 -13.840 1.00 94.31 561 ALA A C 1
ATOM 4623 O O . ALA A 1 561 ? -3.806 -11.923 -14.259 1.00 94.31 561 ALA A O 1
ATOM 4624 N N . VAL A 1 562 ? -1.647 -11.328 -14.572 1.00 96.62 562 VAL A N 1
ATOM 4625 C CA . VAL A 1 562 ? -1.519 -11.796 -15.956 1.00 96.62 562 VAL A CA 1
ATOM 4626 C C . VAL A 1 562 ? -1.708 -13.308 -16.024 1.00 96.62 562 VAL A C 1
ATOM 4628 O O . VAL A 1 562 ? -2.567 -13.746 -16.781 1.00 96.62 562 VAL A O 1
ATOM 4631 N N . ARG A 1 563 ? -1.021 -14.096 -15.180 1.00 95.81 563 ARG A N 1
ATOM 4632 C CA . ARG A 1 563 ? -1.198 -15.563 -15.092 1.00 95.81 563 ARG A CA 1
ATOM 4633 C C . ARG A 1 563 ? -2.661 -15.945 -14.911 1.00 95.81 563 ARG A C 1
ATOM 4635 O O . ARG A 1 563 ? -3.201 -16.758 -15.653 1.00 95.81 563 ARG A O 1
ATOM 4642 N N . LYS A 1 564 ? -3.329 -15.300 -13.951 1.00 92.44 564 LYS A N 1
ATOM 4643 C CA . LYS A 1 564 ? -4.749 -15.529 -13.676 1.00 92.44 564 LYS A CA 1
ATOM 4644 C C . LYS A 1 564 ? -5.647 -15.151 -14.852 1.00 92.44 564 LYS A C 1
ATOM 4646 O O . LYS A 1 564 ? -6.670 -15.792 -15.064 1.00 92.44 564 LYS A O 1
ATOM 4651 N N . PHE A 1 565 ? -5.325 -14.070 -15.558 1.00 95.31 565 PHE A N 1
ATOM 4652 C CA . PHE A 1 565 ? -6.135 -13.568 -16.663 1.00 95.31 565 PHE A CA 1
ATOM 4653 C C . PHE A 1 565 ? -5.985 -14.415 -17.930 1.00 95.31 565 PHE A C 1
ATOM 4655 O O . PHE A 1 565 ? -6.978 -14.670 -18.605 1.00 95.31 565 PHE A O 1
ATOM 4662 N N . THR A 1 566 ? -4.765 -14.845 -18.251 1.00 95.38 566 THR A N 1
ATOM 4663 C CA . THR A 1 566 ? -4.456 -15.585 -19.482 1.00 95.38 566 THR A CA 1
ATOM 4664 C C . THR A 1 566 ? -4.535 -17.099 -19.312 1.00 95.38 566 THR A C 1
ATOM 4666 O O . THR A 1 566 ? -4.614 -17.807 -20.312 1.00 95.38 566 THR A O 1
ATOM 4669 N N . GLY A 1 567 ? -4.471 -17.605 -18.076 1.00 94.75 567 GLY A N 1
ATOM 4670 C CA . GLY A 1 567 ? -4.321 -19.033 -17.787 1.00 94.75 567 GLY A CA 1
ATOM 4671 C C . GLY A 1 567 ? -2.929 -19.586 -18.116 1.00 94.75 567 GLY A C 1
ATOM 4672 O O . GLY A 1 567 ? -2.733 -20.796 -18.064 1.00 94.75 567 GLY A O 1
ATOM 4673 N N . LYS A 1 568 ? -1.965 -18.725 -18.469 1.00 94.75 568 LYS A N 1
ATOM 4674 C CA . LYS A 1 568 ? -0.598 -19.120 -18.826 1.00 94.75 568 LYS A CA 1
ATOM 4675 C C . LYS A 1 568 ? 0.353 -18.957 -17.648 1.00 94.75 568 LYS A C 1
ATOM 4677 O O . LYS A 1 568 ? 0.171 -18.082 -16.800 1.00 94.75 568 LYS A O 1
ATOM 4682 N N . TYR A 1 569 ? 1.409 -19.765 -17.630 1.00 95.12 569 TYR A N 1
ATOM 4683 C CA . TYR A 1 569 ? 2.552 -19.496 -16.768 1.00 95.12 569 TYR A CA 1
ATOM 4684 C C . TYR A 1 569 ? 3.316 -18.280 -17.298 1.00 95.12 569 TYR A C 1
ATOM 4686 O O . TYR A 1 569 ? 3.529 -18.166 -18.499 1.00 95.12 569 TYR A O 1
ATOM 4694 N N . ILE A 1 570 ? 3.687 -17.372 -16.397 1.00 95.94 570 ILE A N 1
ATOM 4695 C CA . ILE A 1 570 ? 4.386 -16.128 -16.727 1.00 95.94 570 ILE A CA 1
ATOM 4696 C C . ILE A 1 570 ? 5.535 -15.949 -15.743 1.00 95.94 570 ILE A C 1
ATOM 4698 O O . ILE A 1 570 ? 5.277 -15.810 -14.551 1.00 95.94 570 ILE A O 1
ATOM 4702 N N . GLU A 1 571 ? 6.783 -15.948 -16.171 1.00 96.75 571 GLU A N 1
ATOM 4703 C CA . GLU A 1 571 ? 7.940 -15.817 -15.286 1.00 96.75 571 GLU A CA 1
ATOM 4704 C C . GLU A 1 571 ? 8.249 -14.349 -14.950 1.00 96.75 571 GLU A C 1
ATOM 4706 O O . GLU A 1 571 ? 8.115 -13.468 -15.797 1.00 96.75 571 GLU A O 1
ATOM 4711 N N . LEU A 1 572 ? 8.672 -14.080 -13.709 1.00 96.12 572 LEU A N 1
ATOM 4712 C CA . LEU A 1 572 ? 9.293 -12.809 -13.330 1.00 96.12 572 LEU A CA 1
ATOM 4713 C C . LEU A 1 572 ? 10.785 -13.054 -13.122 1.00 96.12 572 LEU A C 1
ATOM 4715 O O . LEU A 1 572 ? 11.162 -13.708 -12.150 1.00 96.12 572 LEU A O 1
ATOM 4719 N N . VAL A 1 573 ? 11.608 -12.494 -13.998 1.00 95.81 573 VAL A N 1
ATOM 4720 C CA . VAL A 1 573 ? 13.063 -12.601 -13.956 1.00 95.81 573 VAL A CA 1
ATOM 4721 C C . VAL A 1 573 ? 13.647 -11.288 -13.453 1.00 95.81 573 VAL A C 1
ATOM 4723 O O . VAL A 1 573 ? 13.265 -10.204 -13.894 1.00 95.81 573 VAL A O 1
ATOM 4726 N N . LYS A 1 574 ? 14.577 -11.390 -12.507 1.00 93.00 574 LYS A N 1
ATOM 4727 C CA . LYS A 1 574 ? 15.374 -10.265 -12.030 1.00 93.00 574 LYS A CA 1
ATOM 4728 C C . LYS A 1 574 ? 16.779 -10.372 -12.586 1.00 93.00 574 LYS A C 1
ATOM 4730 O O . LYS A 1 574 ? 17.397 -11.425 -12.451 1.00 93.00 574 LYS A O 1
ATOM 4735 N N . THR A 1 575 ? 17.289 -9.291 -13.151 1.00 90.81 575 THR A N 1
ATOM 4736 C CA . THR A 1 575 ? 18.649 -9.229 -13.692 1.00 90.81 575 THR A CA 1
ATOM 4737 C C . THR A 1 575 ? 19.433 -8.096 -13.046 1.00 90.81 575 THR A C 1
ATOM 4739 O O . THR A 1 575 ? 18.868 -7.141 -12.509 1.00 90.81 575 THR A O 1
ATOM 4742 N N . SER A 1 576 ? 20.761 -8.197 -13.079 1.00 84.88 576 SER A N 1
ATOM 4743 C CA . SER A 1 576 ? 21.624 -7.108 -12.626 1.00 84.88 576 SER A CA 1
ATOM 4744 C C . SER A 1 576 ? 21.419 -5.873 -13.506 1.00 84.88 576 SER A C 1
ATOM 4746 O O . SER A 1 576 ? 21.435 -5.972 -14.731 1.00 84.88 576 SER A O 1
ATOM 4748 N N . ALA A 1 577 ? 21.286 -4.700 -12.881 1.00 77.81 577 ALA A N 1
ATOM 4749 C CA . ALA A 1 577 ? 21.265 -3.408 -13.575 1.00 77.81 577 ALA A CA 1
ATOM 4750 C C . ALA A 1 577 ? 22.652 -2.999 -14.118 1.00 77.81 577 ALA A C 1
ATOM 4752 O O . ALA A 1 577 ? 22.832 -1.911 -14.670 1.00 77.81 577 ALA A O 1
ATOM 4753 N N . TYR A 1 578 ? 23.683 -3.823 -13.900 1.00 81.25 578 TYR A N 1
ATOM 4754 C CA . TYR A 1 578 ? 25.044 -3.489 -14.290 1.00 81.25 578 TYR A CA 1
ATOM 4755 C C . TYR A 1 578 ? 25.146 -3.316 -15.812 1.00 81.25 578 TYR A C 1
ATOM 4757 O O . TYR A 1 578 ? 24.815 -4.209 -16.585 1.00 81.25 578 TYR A O 1
ATOM 4765 N N . ASN A 1 579 ? 25.614 -2.137 -16.229 1.00 84.06 579 ASN A N 1
ATOM 4766 C CA . ASN A 1 579 ? 25.812 -1.712 -17.618 1.00 84.06 579 ASN A CA 1
ATOM 4767 C C . ASN A 1 579 ? 24.575 -1.590 -18.527 1.00 84.06 579 ASN A C 1
ATOM 4769 O O . ASN A 1 579 ? 24.739 -1.095 -19.645 1.00 84.06 579 ASN A O 1
ATOM 4773 N N . SER A 1 580 ? 23.363 -1.900 -18.058 1.00 84.62 580 SER A N 1
ATOM 4774 C CA . SER A 1 580 ? 22.133 -1.839 -18.871 1.00 84.62 580 SER A CA 1
ATOM 4775 C C . SER A 1 580 ? 21.922 -0.484 -19.555 1.00 84.62 580 SER A C 1
ATOM 4777 O O . SER A 1 580 ? 21.585 -0.396 -20.733 1.00 84.62 580 SER A O 1
ATOM 4779 N N . SER A 1 581 ? 22.213 0.600 -18.838 1.00 83.12 581 SER A N 1
ATOM 4780 C CA . SER A 1 581 ? 22.085 1.976 -19.331 1.00 83.12 581 SER A CA 1
ATOM 4781 C C . SER A 1 581 ? 23.381 2.576 -19.900 1.00 83.12 581 SER A C 1
ATOM 4783 O O . SER A 1 581 ? 23.430 3.775 -20.185 1.00 83.12 581 SER A O 1
ATOM 4785 N N . ARG A 1 582 ? 24.452 1.778 -20.032 1.00 89.25 582 ARG A N 1
ATOM 4786 C CA . ARG A 1 582 ? 25.786 2.229 -20.476 1.00 89.25 582 ARG A CA 1
ATOM 4787 C C . ARG A 1 582 ? 26.261 1.584 -21.770 1.00 89.25 582 ARG A C 1
ATOM 4789 O O . ARG A 1 582 ? 27.120 2.173 -22.419 1.00 89.25 582 ARG A O 1
ATOM 4796 N N . ILE A 1 583 ? 25.755 0.410 -22.127 1.00 93.19 583 ILE A N 1
ATOM 4797 C CA . ILE A 1 583 ? 26.165 -0.323 -23.329 1.00 93.19 583 ILE A CA 1
ATOM 4798 C C . ILE A 1 583 ? 25.049 -0.231 -24.361 1.00 93.19 583 ILE A C 1
ATOM 4800 O O . ILE A 1 583 ? 23.903 -0.549 -24.060 1.00 93.19 583 ILE A O 1
ATOM 4804 N N . HIS A 1 584 ? 25.378 0.210 -25.571 1.00 94.81 584 HIS A N 1
ATOM 4805 C CA . HIS A 1 584 ? 24.456 0.207 -26.697 1.00 94.81 584 HIS A CA 1
ATOM 4806 C C . HIS A 1 584 ? 24.253 -1.231 -27.178 1.00 94.81 584 HIS A C 1
ATOM 4808 O O . HIS A 1 584 ? 25.219 -1.873 -27.585 1.00 94.81 584 HIS A O 1
ATOM 4814 N N . VAL A 1 585 ? 23.017 -1.730 -27.133 1.00 93.44 585 VAL A N 1
ATOM 4815 C CA . VAL A 1 585 ? 22.720 -3.142 -27.427 1.00 93.44 585 VAL A CA 1
ATOM 4816 C C . VAL A 1 585 ? 23.123 -3.528 -28.849 1.00 93.44 585 VAL A C 1
ATOM 4818 O O . VAL A 1 585 ? 23.677 -4.604 -29.046 1.00 93.44 585 VAL A O 1
ATOM 4821 N N . ASP A 1 586 ? 22.912 -2.640 -29.821 1.00 92.56 586 ASP A N 1
ATOM 4822 C CA . ASP A 1 586 ? 23.115 -2.969 -31.235 1.00 92.56 586 ASP A CA 1
ATOM 4823 C C . ASP A 1 586 ? 24.592 -3.138 -31.620 1.00 92.56 586 ASP A C 1
ATOM 4825 O O . ASP A 1 586 ? 24.903 -3.901 -32.529 1.00 92.56 586 ASP A O 1
ATOM 4829 N N . CYS A 1 587 ? 25.512 -2.404 -30.981 1.00 93.44 587 CYS A N 1
ATOM 4830 C CA . CYS A 1 587 ? 26.926 -2.393 -31.388 1.00 93.44 587 CYS A CA 1
ATOM 4831 C C . CYS A 1 587 ? 27.936 -2.594 -30.252 1.00 93.44 587 CYS A C 1
ATOM 4833 O O . CYS A 1 587 ? 29.135 -2.498 -30.489 1.00 93.44 587 CYS A O 1
ATOM 4835 N N . GLY A 1 588 ? 27.491 -2.793 -29.009 1.00 93.12 588 GLY A N 1
ATOM 4836 C CA . GLY A 1 588 ? 28.364 -2.959 -27.840 1.00 93.12 588 GLY A CA 1
ATOM 4837 C C . GLY A 1 588 ? 29.108 -1.691 -27.388 1.00 93.12 588 GLY A C 1
ATOM 4838 O O . GLY A 1 588 ? 29.749 -1.692 -26.336 1.00 93.12 588 GLY A O 1
ATOM 4839 N N . GLY A 1 589 ? 29.013 -0.588 -28.139 1.00 93.81 589 GLY A N 1
ATOM 4840 C CA . GLY A 1 589 ? 29.661 0.684 -27.815 1.00 93.81 589 GLY A CA 1
ATOM 4841 C C . GLY A 1 589 ? 29.115 1.345 -26.545 1.00 93.81 589 GLY A C 1
ATOM 4842 O O . GLY A 1 589 ? 27.972 1.125 -26.143 1.00 93.81 589 GLY A O 1
ATOM 4843 N N . ARG A 1 590 ? 29.907 2.216 -25.907 1.00 93.75 590 ARG A N 1
ATOM 4844 C CA . ARG A 1 590 ? 29.506 2.902 -24.667 1.00 93.75 590 ARG A CA 1
ATOM 4845 C C . ARG A 1 590 ? 28.627 4.121 -24.950 1.00 93.75 590 ARG A C 1
ATOM 4847 O O . ARG A 1 590 ? 28.969 4.963 -25.774 1.00 93.75 590 ARG A O 1
ATOM 4854 N N . LEU A 1 591 ? 27.537 4.272 -24.207 1.00 93.19 591 LEU A N 1
ATOM 4855 C CA . LEU A 1 591 ? 26.679 5.456 -24.232 1.00 93.19 591 LEU A CA 1
ATOM 4856 C C . LEU A 1 591 ? 27.321 6.583 -23.410 1.00 93.19 591 LEU A C 1
ATOM 4858 O O . LEU A 1 591 ? 27.462 6.486 -22.187 1.00 93.19 591 LEU A O 1
ATOM 4862 N N . LYS A 1 592 ? 27.729 7.664 -24.084 1.00 90.69 592 LYS A N 1
ATOM 4863 C CA . LYS A 1 592 ? 28.381 8.826 -23.463 1.00 90.69 592 LYS A CA 1
ATOM 4864 C C . LYS A 1 592 ? 27.323 9.785 -22.909 1.00 90.69 592 LYS A C 1
ATOM 4866 O O . LYS A 1 592 ? 26.864 10.675 -23.612 1.00 90.69 592 LYS A O 1
ATOM 4871 N N . ARG A 1 593 ? 26.930 9.600 -21.646 1.00 85.31 593 ARG A N 1
ATOM 4872 C CA . ARG A 1 593 ? 25.982 10.492 -20.951 1.00 85.31 593 ARG A CA 1
ATOM 4873 C C . ARG A 1 593 ? 26.702 11.724 -20.400 1.00 85.31 593 ARG A C 1
ATOM 4875 O O . ARG A 1 593 ? 27.475 11.602 -19.451 1.00 85.31 593 ARG A O 1
ATOM 4882 N N . ASP A 1 594 ? 26.419 12.902 -20.953 1.00 80.69 594 ASP A N 1
ATOM 4883 C CA . ASP A 1 594 ? 26.808 14.181 -20.352 1.00 80.69 594 ASP A CA 1
ATOM 4884 C C . ASP A 1 594 ? 25.681 14.736 -19.466 1.00 80.69 594 ASP A C 1
ATOM 4886 O O . ASP A 1 594 ? 24.686 15.307 -19.927 1.00 80.69 594 ASP A O 1
ATOM 4890 N N . TYR A 1 595 ? 25.865 14.584 -18.156 1.00 71.88 595 TYR A N 1
ATOM 4891 C CA . TYR A 1 595 ? 24.924 15.061 -17.145 1.00 71.88 595 TYR A CA 1
ATOM 4892 C C . TYR A 1 595 ? 24.770 16.588 -17.129 1.00 71.88 595 TYR A C 1
ATOM 4894 O O . TYR A 1 595 ? 23.711 17.085 -16.753 1.00 71.88 595 TYR A O 1
ATOM 4902 N N . SER A 1 596 ? 25.790 17.339 -17.561 1.00 69.00 596 SER A N 1
ATOM 4903 C CA . SER A 1 596 ? 25.734 18.805 -17.622 1.00 69.00 596 SER A CA 1
ATOM 4904 C C . SER A 1 596 ? 24.864 19.314 -18.775 1.00 69.00 596 SER A C 1
ATOM 4906 O O . SER A 1 596 ? 24.300 20.403 -18.692 1.00 69.00 596 SER A O 1
ATOM 4908 N N . ARG A 1 597 ? 24.685 18.494 -19.820 1.00 70.25 597 ARG A N 1
ATOM 4909 C CA . ARG A 1 597 ? 23.880 18.796 -21.015 1.00 70.25 597 ARG A CA 1
ATOM 4910 C C . ARG A 1 597 ? 22.505 18.130 -21.007 1.00 70.25 597 ARG A C 1
ATOM 4912 O O . ARG A 1 597 ? 21.864 18.035 -22.048 1.00 70.25 597 ARG A O 1
ATOM 4919 N N . ASN A 1 598 ? 22.055 17.648 -19.848 1.00 68.31 598 ASN A N 1
ATOM 4920 C CA . ASN A 1 598 ? 20.773 16.961 -19.688 1.00 68.31 598 ASN A CA 1
ATOM 4921 C C . ASN A 1 598 ? 20.623 15.700 -20.575 1.00 68.31 598 ASN A C 1
ATOM 4923 O O . ASN A 1 598 ? 19.507 15.292 -20.886 1.00 68.31 598 ASN A O 1
ATOM 4927 N N . GLN A 1 599 ? 21.733 15.043 -20.945 1.00 75.69 599 GLN A N 1
ATOM 4928 C CA . GLN A 1 599 ? 21.751 13.801 -21.740 1.00 75.69 599 GLN A CA 1
ATOM 4929 C C . GLN A 1 599 ? 21.441 12.562 -20.881 1.00 75.69 599 GLN A C 1
ATOM 4931 O O . GLN A 1 599 ? 22.112 11.529 -20.949 1.00 75.69 599 GLN A O 1
ATOM 4936 N N . TYR A 1 600 ? 20.442 12.684 -20.004 1.00 78.38 600 TYR A N 1
ATOM 4937 C CA . TYR A 1 600 ? 19.978 11.578 -19.176 1.00 78.38 600 TYR A CA 1
ATOM 4938 C C . TYR A 1 600 ? 19.224 10.582 -20.033 1.00 78.38 600 TYR A C 1
ATOM 4940 O O . TYR A 1 600 ? 19.560 9.405 -20.020 1.00 78.38 600 TYR A O 1
ATOM 4948 N N . ASP A 1 601 ? 18.250 11.060 -20.797 1.00 87.62 601 ASP A N 1
ATOM 4949 C CA . ASP A 1 601 ? 17.278 10.180 -21.428 1.00 87.62 601 ASP A CA 1
ATOM 4950 C C . ASP A 1 601 ? 17.751 9.750 -22.838 1.00 87.62 601 ASP A C 1
ATOM 4952 O O . ASP A 1 601 ? 17.512 8.613 -23.246 1.00 87.62 601 ASP A O 1
ATOM 4956 N N . ILE A 1 602 ? 18.545 10.588 -23.528 1.00 91.12 602 ILE A N 1
ATOM 4957 C CA . ILE A 1 602 ? 19.150 10.310 -24.846 1.00 91.12 602 ILE A CA 1
ATOM 4958 C C . ILE A 1 602 ? 20.661 10.591 -24.813 1.00 91.12 602 ILE A C 1
ATOM 4960 O O . ILE A 1 602 ? 21.073 11.668 -24.379 1.00 91.12 602 ILE A O 1
ATOM 4964 N N . ALA A 1 603 ? 21.485 9.655 -25.297 1.00 93.06 603 ALA A N 1
ATOM 4965 C CA . ALA A 1 603 ? 22.946 9.786 -25.325 1.00 93.06 603 ALA A CA 1
ATOM 4966 C C . ALA A 1 603 ? 23.576 9.220 -26.615 1.00 93.06 603 ALA A C 1
ATOM 4968 O O . ALA A 1 603 ? 23.080 8.219 -27.136 1.00 93.06 603 ALA A O 1
ATOM 4969 N N . PRO A 1 604 ? 24.674 9.810 -27.129 1.00 95.00 604 PRO A N 1
ATOM 4970 C CA . PRO A 1 604 ? 25.395 9.268 -28.275 1.00 95.00 604 PRO A CA 1
ATOM 4971 C C . PRO A 1 604 ? 26.184 8.002 -27.911 1.00 95.00 604 PRO A C 1
ATOM 4973 O O . PRO A 1 604 ? 26.815 7.921 -26.850 1.00 95.00 604 PRO A O 1
ATOM 4976 N N . CYS A 1 605 ? 26.203 7.027 -28.817 1.00 95.38 605 CYS A N 1
ATOM 4977 C CA . CYS A 1 605 ? 27.081 5.865 -28.725 1.00 95.38 605 CYS A CA 1
ATOM 4978 C C . CYS A 1 605 ? 28.515 6.220 -29.153 1.00 95.38 605 CYS A C 1
ATOM 4980 O O . CYS A 1 605 ? 28.723 6.864 -30.179 1.00 95.38 605 CYS A O 1
ATOM 4982 N N . SER A 1 606 ? 29.515 5.769 -28.393 1.00 95.56 606 SER A N 1
ATOM 4983 C CA . SER A 1 606 ? 30.932 5.997 -28.692 1.00 95.56 606 SER A CA 1
ATOM 4984 C C . SER A 1 606 ? 31.416 5.315 -29.966 1.00 95.56 606 SER A C 1
ATOM 4986 O O . SER A 1 606 ? 32.401 5.775 -30.526 1.00 95.56 606 SER A O 1
ATOM 4988 N N . GLU A 1 607 ? 30.754 4.230 -30.365 1.00 95.31 607 GLU A N 1
ATOM 4989 C CA . GLU A 1 607 ? 31.171 3.378 -31.478 1.00 95.31 607 GLU A CA 1
ATOM 4990 C C . GLU A 1 607 ? 30.485 3.795 -32.781 1.00 95.31 607 GLU A C 1
ATOM 4992 O O . GLU A 1 607 ? 31.138 4.139 -33.755 1.00 95.31 607 GLU A O 1
ATOM 4997 N N . CYS A 1 608 ? 29.148 3.842 -32.790 1.00 95.62 608 CYS A N 1
ATOM 4998 C CA . CYS A 1 608 ? 28.385 4.131 -34.007 1.00 95.62 608 CYS A CA 1
ATOM 4999 C C . CYS A 1 608 ? 27.881 5.579 -34.112 1.00 95.62 608 CYS A C 1
ATOM 5001 O O . CYS A 1 608 ? 27.192 5.913 -35.072 1.00 95.62 608 CYS A O 1
ATOM 5003 N N . GLY A 1 609 ? 28.134 6.429 -33.111 1.00 93.88 609 GLY A N 1
ATOM 5004 C CA . GLY A 1 609 ? 27.725 7.841 -33.100 1.00 93.88 609 GLY A CA 1
ATOM 5005 C C . GLY A 1 609 ? 26.216 8.107 -32.981 1.00 93.88 609 GLY A C 1
ATOM 5006 O O . GLY A 1 609 ? 25.822 9.250 -32.759 1.00 93.88 609 GLY A O 1
ATOM 5007 N N . LYS A 1 610 ? 25.356 7.083 -33.092 1.00 95.44 610 LYS A N 1
ATOM 5008 C CA . LYS A 1 610 ? 23.892 7.231 -33.024 1.00 95.44 610 LYS A CA 1
ATOM 5009 C C . LYS A 1 610 ? 23.446 7.787 -31.671 1.00 95.44 610 LYS A C 1
ATOM 5011 O O . LYS A 1 610 ? 23.969 7.387 -30.631 1.00 95.44 610 LYS A O 1
ATOM 5016 N N . MET A 1 611 ? 22.440 8.661 -31.693 1.00 94.50 611 MET A N 1
ATOM 5017 C CA . MET A 1 611 ? 21.733 9.113 -30.493 1.00 94.50 611 MET A CA 1
ATOM 5018 C C . MET A 1 611 ? 20.739 8.037 -30.061 1.00 94.50 611 MET A C 1
ATOM 5020 O O . MET A 1 611 ? 19.829 7.692 -30.809 1.00 94.50 611 MET A O 1
ATOM 5024 N N . VAL A 1 612 ? 20.921 7.502 -28.858 1.00 93.81 612 VAL A N 1
ATOM 5025 C CA . VAL A 1 612 ? 20.173 6.349 -28.350 1.00 93.81 612 VAL A CA 1
ATOM 5026 C C . VAL A 1 612 ? 19.319 6.778 -27.166 1.00 93.81 612 VAL A C 1
ATOM 5028 O O . VAL A 1 612 ? 19.831 7.385 -26.223 1.00 93.81 612 VAL A O 1
ATOM 5031 N N . ASN A 1 613 ? 18.029 6.426 -27.183 1.00 93.38 613 ASN A N 1
ATOM 5032 C CA . ASN A 1 613 ? 17.192 6.495 -25.988 1.00 93.38 613 ASN A CA 1
ATOM 5033 C C . ASN A 1 613 ? 17.709 5.467 -24.974 1.00 93.38 613 ASN A C 1
ATOM 5035 O O . ASN A 1 613 ? 17.593 4.255 -25.167 1.00 93.38 613 ASN A O 1
ATOM 5039 N N . THR A 1 614 ? 18.300 5.966 -23.894 1.00 93.38 614 THR A N 1
ATOM 5040 C CA . THR A 1 614 ? 19.013 5.150 -22.909 1.00 93.38 614 THR A CA 1
ATOM 5041 C C . THR A 1 614 ? 18.087 4.218 -22.125 1.00 93.38 614 THR A C 1
ATOM 5043 O O . THR A 1 614 ? 18.530 3.150 -21.711 1.00 93.38 614 THR A O 1
ATOM 5046 N N . HIS A 1 615 ? 16.808 4.578 -21.973 1.00 93.50 615 HIS A N 1
ATOM 5047 C CA . HIS A 1 615 ? 15.799 3.784 -21.267 1.00 93.50 615 HIS A CA 1
ATOM 5048 C C . HIS A 1 615 ? 15.307 2.619 -22.118 1.00 93.50 615 HIS A C 1
ATOM 5050 O O . HIS A 1 615 ? 15.285 1.474 -21.669 1.00 93.50 615 HIS A O 1
ATOM 5056 N N . LYS A 1 616 ? 14.985 2.894 -23.389 1.00 94.44 616 LYS A N 1
ATOM 5057 C CA . LYS A 1 616 ? 14.623 1.851 -24.355 1.00 94.44 616 LYS A CA 1
ATOM 5058 C C . LYS A 1 616 ? 15.780 0.873 -24.547 1.00 94.44 616 LYS A C 1
ATOM 5060 O O . LYS A 1 616 ? 15.577 -0.335 -24.499 1.00 94.44 616 LYS A O 1
ATOM 5065 N N . ASN A 1 617 ? 16.997 1.392 -24.704 1.00 95.06 617 ASN A N 1
ATOM 5066 C CA . ASN A 1 617 ? 18.195 0.567 -24.803 1.00 95.06 617 ASN A CA 1
ATOM 5067 C C . ASN A 1 617 ? 18.388 -0.318 -23.565 1.00 95.06 617 ASN A C 1
ATOM 5069 O O . ASN A 1 617 ? 18.659 -1.502 -23.723 1.00 95.06 617 ASN A O 1
ATOM 5073 N N . ALA A 1 618 ? 18.206 0.223 -22.356 1.00 94.31 618 ALA A N 1
ATOM 5074 C CA . ALA A 1 618 ? 18.279 -0.569 -21.130 1.00 94.31 618 ALA A CA 1
ATOM 5075 C C . ALA A 1 618 ? 17.227 -1.686 -21.118 1.00 94.31 618 ALA A C 1
ATOM 5077 O O . ALA A 1 618 ? 17.575 -2.840 -20.893 1.00 94.31 618 ALA A O 1
ATOM 5078 N N . ALA A 1 619 ? 15.972 -1.389 -21.462 1.00 95.25 619 ALA A N 1
ATOM 5079 C CA . ALA A 1 619 ? 14.918 -2.398 -21.544 1.00 95.25 619 ALA A CA 1
ATOM 5080 C C . ALA A 1 619 ? 15.249 -3.530 -22.540 1.00 95.25 619 ALA A C 1
ATOM 5082 O O . ALA A 1 619 ? 15.039 -4.701 -22.228 1.00 95.25 619 ALA A O 1
ATOM 5083 N N . ILE A 1 620 ? 15.807 -3.200 -23.712 1.00 95.38 620 ILE A N 1
ATOM 5084 C CA . ILE A 1 620 ? 16.264 -4.189 -24.706 1.00 95.38 620 ILE A CA 1
ATOM 5085 C C . ILE A 1 620 ? 17.466 -4.982 -24.169 1.00 95.38 620 ILE A C 1
ATOM 5087 O O . ILE A 1 620 ? 17.510 -6.205 -24.314 1.00 95.38 620 ILE A O 1
ATOM 5091 N N . TYR A 1 621 ? 18.414 -4.313 -23.506 1.00 94.81 621 TYR A N 1
ATOM 5092 C CA . TYR A 1 621 ? 19.599 -4.944 -22.927 1.00 94.81 621 TYR A CA 1
ATOM 5093 C C . TYR A 1 621 ? 19.199 -6.050 -21.947 1.00 94.81 621 TYR A C 1
ATOM 5095 O O . TYR A 1 621 ? 19.677 -7.176 -22.068 1.00 94.81 621 TYR A O 1
ATOM 5103 N N . LEU A 1 622 ? 18.251 -5.777 -21.046 1.00 93.62 622 LEU A N 1
ATOM 5104 C CA . LEU A 1 622 ? 17.751 -6.763 -20.080 1.00 93.62 622 LEU A CA 1
ATOM 5105 C C . LEU A 1 622 ? 17.222 -8.026 -20.768 1.00 93.62 622 LEU A C 1
ATOM 5107 O O . LEU A 1 622 ? 17.529 -9.135 -20.335 1.00 93.62 622 LEU A O 1
ATOM 5111 N N . VAL A 1 623 ? 16.491 -7.879 -21.876 1.00 94.25 623 VAL A N 1
ATOM 5112 C CA . VAL A 1 623 ? 16.022 -9.028 -22.665 1.00 94.25 623 VAL A CA 1
ATOM 5113 C C . VAL A 1 623 ? 17.192 -9.781 -23.304 1.00 94.25 623 VAL A C 1
ATOM 5115 O O . VAL A 1 623 ? 17.249 -11.007 -23.217 1.00 94.25 623 VAL A O 1
ATOM 5118 N N . SER A 1 624 ? 18.159 -9.071 -23.896 1.00 90.88 624 SER A N 1
ATOM 5119 C CA . SER A 1 624 ? 19.316 -9.707 -24.546 1.00 90.88 624 SER A CA 1
ATOM 5120 C C . SER A 1 624 ? 20.185 -10.522 -23.582 1.00 90.88 624 SER A C 1
ATOM 5122 O O . SER A 1 624 ? 20.694 -11.574 -23.968 1.00 90.88 624 SER A O 1
ATOM 5124 N N . THR A 1 625 ? 20.289 -10.115 -22.308 1.00 87.31 625 THR A N 1
ATOM 5125 C CA . THR A 1 625 ? 21.095 -10.846 -21.308 1.00 87.31 625 THR A CA 1
ATOM 5126 C C . THR A 1 625 ? 20.566 -12.246 -20.998 1.00 87.31 625 THR A C 1
ATOM 5128 O O . THR A 1 625 ? 21.306 -13.073 -20.477 1.00 87.31 625 THR A O 1
ATOM 5131 N N . LEU A 1 626 ? 19.312 -12.539 -21.351 1.00 84.25 626 LEU A N 1
ATOM 5132 C CA . LEU A 1 626 ? 18.713 -13.863 -21.178 1.00 84.25 626 LEU A CA 1
ATOM 5133 C C . LEU A 1 626 ? 18.954 -14.804 -22.361 1.00 84.25 626 LEU A C 1
ATOM 5135 O O . LEU A 1 626 ? 18.717 -16.001 -22.232 1.00 84.25 626 LEU A O 1
ATOM 5139 N N . SER A 1 627 ? 19.378 -14.265 -23.506 1.00 71.12 627 SER A N 1
ATOM 5140 C CA . SER A 1 627 ? 19.524 -15.013 -24.762 1.00 71.12 627 SER A CA 1
ATOM 5141 C C . SER A 1 627 ? 20.982 -15.336 -25.110 1.00 71.12 627 SER A C 1
ATOM 5143 O O . SER A 1 627 ? 21.231 -16.113 -26.027 1.00 71.12 627 SER A O 1
ATOM 5145 N N . GLY A 1 628 ? 21.953 -14.739 -24.411 1.00 58.03 628 GLY A N 1
ATOM 5146 C CA . GLY A 1 628 ? 23.377 -14.997 -24.636 1.00 58.03 628 GLY A CA 1
ATOM 5147 C C . GLY A 1 628 ? 23.875 -16.267 -23.929 1.00 58.03 628 GLY A C 1
ATOM 5148 O O . GLY A 1 628 ? 23.298 -16.660 -22.911 1.00 58.03 628 GLY A O 1
ATOM 5149 N N . PRO A 1 629 ? 24.966 -16.902 -24.408 1.00 45.38 629 PRO A N 1
ATOM 5150 C CA . PRO A 1 629 ? 25.703 -17.857 -23.587 1.00 45.38 629 PRO A CA 1
ATOM 5151 C C . PRO A 1 629 ? 26.087 -17.147 -22.286 1.00 45.38 629 PRO A C 1
ATOM 5153 O O . PRO A 1 629 ? 26.580 -16.019 -22.333 1.00 45.38 629 PRO A O 1
ATOM 5156 N N . GLN A 1 630 ? 25.804 -17.764 -21.134 1.00 40.09 630 GLN A N 1
ATOM 5157 C CA . GLN A 1 630 ? 26.208 -17.228 -19.834 1.00 40.09 630 GLN A CA 1
ATOM 5158 C C . GLN A 1 630 ? 27.718 -17.009 -19.872 1.00 40.09 630 GLN A C 1
ATOM 5160 O O . GLN A 1 630 ? 28.478 -17.969 -19.810 1.00 40.09 630 GLN A O 1
ATOM 5165 N N . ASN A 1 631 ? 28.144 -15.764 -20.064 1.00 38.06 631 ASN A N 1
ATOM 5166 C CA . ASN A 1 631 ? 29.550 -15.425 -20.145 1.00 38.06 631 ASN A CA 1
ATOM 5167 C C . ASN A 1 631 ? 30.095 -15.505 -18.709 1.00 38.06 631 ASN A C 1
ATOM 5169 O O . ASN A 1 631 ? 29.666 -14.699 -17.877 1.00 38.06 631 ASN A O 1
ATOM 5173 N N . PRO A 1 632 ? 30.956 -16.485 -18.376 1.00 36.94 632 PRO A N 1
ATOM 5174 C CA . PRO A 1 632 ? 31.395 -16.713 -16.999 1.00 36.94 632 PRO A CA 1
ATOM 5175 C C . PRO A 1 632 ? 32.247 -15.559 -16.441 1.00 36.94 632 PRO A C 1
ATOM 5177 O O . PRO A 1 632 ? 32.449 -15.493 -15.234 1.00 36.94 632 PRO A O 1
ATOM 5180 N N . ASP A 1 633 ? 32.666 -14.612 -17.286 1.00 37.78 633 ASP A N 1
ATOM 5181 C CA . ASP A 1 633 ? 33.548 -13.496 -16.924 1.00 37.78 633 ASP A CA 1
ATOM 5182 C C . ASP A 1 633 ? 32.820 -12.223 -16.429 1.00 37.78 633 ASP A C 1
ATOM 5184 O O . ASP A 1 633 ? 33.434 -11.161 -16.321 1.00 37.78 633 ASP A O 1
ATOM 5188 N N . ILE A 1 634 ? 31.511 -12.283 -16.131 1.00 42.25 634 ILE A N 1
ATOM 5189 C CA . ILE A 1 634 ? 30.739 -11.139 -15.581 1.00 42.25 634 ILE A CA 1
ATOM 5190 C C . ILE A 1 634 ? 30.111 -11.460 -14.205 1.00 42.25 634 ILE A C 1
ATOM 5192 O O . ILE A 1 634 ? 29.023 -10.982 -13.882 1.00 42.25 634 ILE A O 1
ATOM 5196 N N . LEU A 1 635 ? 30.790 -12.251 -13.368 1.00 30.91 635 LEU A N 1
ATOM 5197 C CA . LEU A 1 635 ? 30.457 -12.400 -11.940 1.00 30.91 635 LEU A CA 1
ATOM 5198 C C . LEU A 1 635 ? 31.525 -11.792 -11.031 1.00 30.91 635 LEU A C 1
ATOM 5200 O O . LEU A 1 635 ? 32.708 -12.164 -11.178 1.00 30.91 635 LEU A O 1
#

Nearest PDB structures (foldseek):
  8xca-assembly1_A  TM=4.641E-01  e=6.400E-06  unidentified
  6xmg-assembly1_A  TM=4.561E-01  e=1.371E-05  metagenome
  6ltu-assembly1_A  TM=3.955E-01  e=6.276E-02  unidentified
  6ltr-assembly1_A  TM=3.934E-01  e=8.090E-02  unidentified
  4ilo-assembly1_A  TM=3.362E-01  e=1.321E+00  Chlamydia trachomatis L2/434/Bu

Sequence (635 aa):
MALRTYTTGLSLKHFPQNERRSVKRRLAAIVLQLSDENTKHCQKHAHEVVNYLIDQDIDNHCVMDPVAEVNGGKGKYGVNELMKKIGNAKNHLHSGYHQLLTSCKGYIDRVNKVREIFEFMNDNQKEFISWILWQRSTYANRVFAKKWNVKFWYVDNLMRGVHNSYFGNIKNNLPCFVRDPSEKEFIDAIDVILSGFNNDLTNREKAFVNKLKKLKKLKTIGLTGPMDPMELSFIPTGWKHLKMWVDNLDLHRSWMPVFRSILSQVYLLDYKGMINKIKTAKVTELLRIPFQKDERKNNKNNKNNKNTKNNKDKKNYKNKLSYQMVSGPKYVIRRENNTKSLDLMRKQGYFVLQFKFLEDKWKDAIAVRVKPSRKMRVIIYKEITLRSMVVHTPRSNDVDIQLIFEGDTENFISTDHLKKKISVNKVDTIGIDINRRGEYAVVSNLDVELPDEIVEQSRRWNVVLDKISHLQYLQDKTDNSWRKSIYGFQIGDLHNRKKNLRKDYHLRLANWVGLQMVSSGADKLVIEDLDIRTYGTRGALAKAIESMADDTSLYAREVLAVRKFTGKYIELVKTSAYNSSRIHVDCGGRLKRDYSRNQYDIAPCSECGKMVNTHKNAAIYLVSTLSGPQNPDIL

Solvent-accessible surface area (backbone atoms only — not comparable to full-atom values): 36872 Å² total; per-residue (Å²): 122,37,78,49,78,47,77,31,56,63,42,53,80,90,45,59,80,86,49,38,64,56,53,33,46,52,52,27,49,37,46,48,52,53,30,52,53,30,48,50,50,39,53,51,49,48,48,51,50,51,46,47,63,55,70,68,40,63,90,80,46,69,92,76,63,75,78,69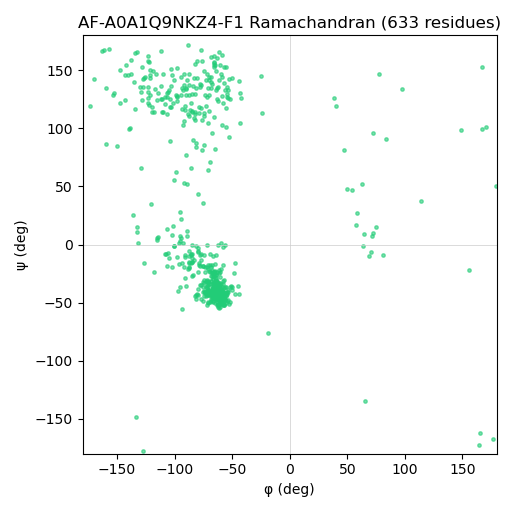,80,76,60,94,78,52,80,64,54,59,55,51,52,49,47,66,74,68,73,64,84,40,37,53,55,56,36,31,46,51,51,43,50,53,49,49,50,54,44,51,52,47,52,51,50,51,48,53,49,51,57,50,29,63,78,33,55,72,47,37,53,34,26,68,77,66,52,46,33,73,64,61,27,52,53,49,15,60,73,68,74,47,61,52,70,59,39,50,52,50,52,34,51,51,43,43,59,39,74,66,36,97,85,37,76,75,66,92,81,55,77,72,69,48,75,64,56,50,50,52,51,52,48,59,55,58,70,73,57,67,94,86,57,52,77,66,51,47,55,47,54,51,49,55,54,48,56,51,50,69,60,73,65,57,95,82,66,102,72,64,97,79,59,73,89,71,65,53,81,55,74,71,52,36,48,54,54,58,73,68,50,96,65,64,81,87,49,55,68,58,53,55,55,53,52,53,53,54,62,64,61,68,81,67,86,87,78,96,57,90,91,75,72,61,70,78,78,77,63,82,77,79,100,74,83,78,88,80,86,81,91,86,81,84,89,86,82,89,88,74,76,82,67,66,63,71,68,62,62,82,79,61,63,65,42,56,67,61,69,42,98,72,21,53,45,33,52,68,57,49,67,60,36,46,50,31,33,60,78,70,54,30,34,63,38,34,40,39,49,92,87,55,57,78,90,73,33,49,76,38,34,46,41,65,47,79,73,47,52,71,36,63,76,40,84,56,46,55,73,49,44,31,45,41,61,46,90,59,54,57,43,40,35,35,42,30,32,34,31,48,59,70,58,76,51,76,49,74,77,57,72,59,82,60,96,58,70,76,40,59,65,43,11,39,27,75,28,40,70,64,84,60,25,61,27,30,57,80,73,64,81,74,53,67,76,56,54,50,46,55,52,56,44,49,58,46,52,52,50,41,54,51,42,49,52,53,36,75,72,45,87,49,68,68,58,36,50,53,37,51,54,53,43,52,52,44,51,54,49,47,54,51,47,50,53,51,47,41,50,50,52,31,52,48,53,36,30,49,34,65,45,20,61,30,40,34,41,36,36,59,62,66,88,82,68,54,79,96,51,61,72,69,61,26,54,36,58,74,46,35,64,66,58,62,69,53,48,55,52,27,43,48,26,44,24,70,69,72,75,45,82,50,49,82,46,73,41,78,59,77,56,28,70,36,40,37,68,92,75,67,22,44,41,56,60,43,75,92,74,67,23,72,58,46,23,37,26,70,67,80,59,50,77,36,52,31,44,42,37,19,3,41,32,57,48,52,69,74,74,51,80,85,64,81,88,81,120

Radius of gyration: 33.39 Å; Cα contacts (8 Å, |Δi|>4): 663; chains: 1; bounding box: 84×63×92 Å

Secondary structure (DSSP, 8-state):
-EEEEEEEEEE-TTS-TTTHHHHHHHHHHHHHHHHHHHHHHHHHHHHHHHHHHHHTTTTTS-TTS------TTTHHHHHHHHHHHH----HHHHHHHHHHHHHHHHHHHHHHHHHHHHHHHHH-HHHHHHHHHHS--HHHHHHHHHHTT--HHHHHHHHHHHHHHHHSSTT-PPPTTSPPPPHHHHHHHHHHHHHT--S---HHHHHHHHHHHHHHHHHHT---SS--TT-GGG--SSHHHHHHHHHTS---TTSHHHHHHHHHHHHHHSSS---S-GGG--GGGS--S-------------------STTHHHHHGGGPPPEE---STTSSEE---HHHHHHHHHHHS-EEEEE--SSS-GGG-EEEEEPPPHHHHHHHTSSEEEEEEEEPPPSSSPPEEEEEEEE-GGGG---GGGGS-------SEEEEEE-SSSTTSEEETT-PPPPHHHHHHHHHHHHHHHHHHHHHHHHHH---HHHHHHHHHHHHHHHHHHHHHHHHHHHHHHHHHHHHHHHHT-SEEEEE------TT--HHHHHHHHH----HHHHHHHHHHHHHHHSS--EEEEE--TTTTTB-TTT--BB---GGGTTTSEEEBTTT--EEEHHHHHHHHHHHTTTS---GGG-

Foldseek 3Di:
DDKDKDKDFFDPVPDDPVCSVVLLLQVLVLLVVLFVVLVVVLVVVVVVVVCCVVVVCPVPDDPPDPPPPPPPPCPPVVVVVVCVVVVDDEFSCVQSVVVSVVVVVVVVVLVVLVVVLLVVCLVVVLQVLVCQVPVDRQVSLVVVCVVVVHDSVVSSVSSSVVNCVAPVDPPHDDPPPRPDQPPVNNLVSLVVVLVPDDPDDDPVRVVVNVVSVVVNVVVVVPPPDPDDVPPPPPQDPDPVVNVVVVVPPPDDPVCVVVVVVVVVVVVVVPVPDDDPDPPDDDVVVVDPDDPDDDDDDDDDDDDDDDDDDPPPVLVPLPPTDWGWDDEDDNYQKHFDDQQVQLVCCLPVQWGWIWHDHPPDDSVPTDIIIDGDDPLVNQLSPDPKTFPTKIWGNDSDSIIMMMTMIDDDLLSNADLVLLVDADDFAADQEKFWDAWFPDQVNIAILRGDTDDPVLVVLSVVLVVLVVLLVVLVVVLVPDPDPVSVVVSVVVNVVSVVVNVVSLVVSLLSSLSVVLNVCSNNVYQEYEYEPDPDDLPPPDDPVSNTSVRISNPVVSNVSSQSSSCSVVVDHHYYHYDHLPCLLFAQPVPRFGFDQDVVVVCPQWTAGPPPRDIDRSRSSSNVSRVVCVVDDVPVPPD

pLDDT: mean 70.47, std 22.41, range [24.8, 98.19]

Mean predicted aligned error: 19.2 Å